Protein AF-0000000084443848 (afdb_homodimer)

Sequence (666 aa):
MAEKRLKWGILGTSFISEVMAEAIRSSDTGELVAVASRQEDKAASFAAMFALERRYLDYQQLLDDSSIDIVYLGLPNHLHLEWIVKAAAAGKHILCEKPLVLTVQEAQQAITAVRQADILCMEALMYIHHPFIRELKTLIESGALGTIRQIQGYYCANISHLANPVAGGCIRNLGCYPVSLTRFFLDAEPMNIVSLGRVDDLGGDRQANIILQFPQGTMASLSTADDLEMVWQYRMTGDEGSMDIISNPWLPQQNGNVAIIKDKNGNDLLRIERDAEKPLYSYQIDVLGHYIRGDADEEMSLLTLENSLLNVRVLEKWLHQVHEKNALPAAVDMAEKRLKWGILGTSFISEVMAEAIRSSDTGELVAVASRQEDKAASFAAMFALERRYLDYQQLLDDSSIDIVYLGLPNHLHLEWIVKAAAAGKHILCEKPLVLTVQEAQQAITAVRQADILCMEALMYIHHPFIRELKTLIESGALGTIRQIQGYYCANISHLANPVAGGCIRNLGCYPVSLTRFFLDAEPMNIVSLGRVDDLGGDRQANIILQFPQGTMASLSTADDLEMVWQYRMTGDEGSMDIISNPWLPQQNGNVAIIKDKNGNDLLRIERDAEKPLYSYQIDVLGHYIRGDADEEMSLLTLENSLLNVRVLEKWLHQVHEKNALPAAVD

Radius of gyration: 29.24 Å; Cα contacts (8 Å, |Δi|>4): 1511; chains: 2; bounding box: 45×96×64 Å

Foldseek 3Di:
DQPDAAEEEEEDQAPVSLVLLVLQVQASRHDYAEYEDCDPVSQVVSCVVNVHPYYYNDPLVVLQPPSHAAYEYPDFQACQLVVLLSSLVSLHEYEYEFPNHQALVSLVSSQVSNVVSVHHYAYQLLLCLFPLLLVVLVCLVVCQQPAWAEKEKEWEAQCCVPGRVDSDAWLRPPVLNVLLSVCSSVVWAFDDKAKAFDADPVGGTFKMWMWTATPPNHIYIYIYGRNDHTDIWIKIHHQFWIKTFPDHSSQDAQFDGWMFIGGNVRHTDDIDGDGHPTHSSNSLVNLSSCVNVVNHDPSRDGHHSVSSSSSSHNSNVRSVNHSVVVVDDPPPD/DQPDAAEEEEEDQAPVSLVLLVLQVQASRHDYAEYEDCDPVSQVVSCVVNVHPYYYNDPLVVLQPPRHAAYEYPDFQACQLVVLLSSLVSLHEYEYEFPNHQALVSLVSSQVSNVVSVHHYAYQLLLCLFPLLLVVLVCLVVCQQPAWAEKEKEWEAQCCVPGRVPSDAWLRPPVLNVLLSVCSSVVWAFDDKAKAFDADPVGGTAKMWMWTATPPNHIYIYIYGRNDHTDIWIKIHHQFWIKTFPDHSSQDAQFDGWMFIGTNVRHTDDIDGDGHPTHSSNSLVNLSSCVNVVNHDPSRDGHHSVSSSSSSHNSNVRSVNHSVVVVDDPPPD

Organism: Legionella spiritensis (NCBI:txid452)

InterPro domains:
  IPR000683 Gfo/Idh/MocA-like oxidoreductase, N-terminal [PF01408] (6-122)
  IPR036291 NAD(P)-binding domain superfamily [SSF51735] (3-156)
  IPR050984 Gfo/Idh/MocA domain-containing protein [PTHR22604] (3-322)
  IPR055170 GFO/IDH/MocA-like oxidoreductase domain [PF22725] (133-243)

Secondary structure (DSSP, 8-state):
---PPEEEEEE--SHHHHHHHHHHHHSSSEEEEEEE-SSHHHHHHHHHHTT-SEEESSHHHHHH-TT--EEEE-S-GGGHHHHHHHHHHTT-EEEEPSSS-SSHHHHHHHHHHHHHHT--EEE--GGGGSHHHHHHHHHHHTTTT-SEEEEEEEEE-S-TTTS-SSS-SHIIIIIHHHHHHHHHHHT---SEEEEEEEE-TTS-EEEEEEEEE-GGG-EEEEEEESSS--EEEEEEEESSEEEEE-S-TTS--SS-EEEEEEETTS-EEEEEEE--SS-HHHHHHHHHHHHHHT---TT-----HHHHHHHHHHHHHHHHHHHHHHHS-----/----PEEEEEE--SHHHHHHHHHHHHSSSEEEEEEE-SSHHHHHHHHHHTT-SEEESSHHHHHH-TT--EEEE-S-GGGHHHHHHHHHHTT-EEEEPSSS-SSHHHHHHHHHHHHHHT--EEE--GGGGSHHHHHHHHHHHTTTT-SEEEEEEEEE-S-TTTS-SSS-SHIIIIIHHHHHHHHHHHT---SEEEEEEEE-TTS-EEEEEEEEE-GGG-EEEEEEESSS--EEEEEEEESSEEEEE-S-TTS--SS-EEEEEEETTS-EEEEEEE--SS-HHHHHHHHHHHHHHT---TT-----HHHHHHHHHHHHHHHHHHHHHHHS-----

Structure (mmCIF, N/CA/C/O backbone):
data_AF-0000000084443848-model_v1
#
loop_
_entity.id
_entity.type
_entity.pdbx_description
1 polymer Oxidoreductase
#
loop_
_atom_site.group_PDB
_atom_site.id
_atom_site.type_symbol
_atom_site.label_atom_id
_atom_site.label_alt_id
_atom_site.label_comp_id
_atom_site.label_asym_id
_atom_site.label_entity_id
_atom_site.label_seq_id
_atom_site.pdbx_PDB_ins_code
_atom_site.Cartn_x
_atom_site.Cartn_y
_atom_site.Cartn_z
_atom_site.occupancy
_atom_site.B_iso_or_equiv
_atom_site.auth_seq_id
_atom_site.auth_comp_id
_atom_site.auth_asym_id
_atom_site.auth_atom_id
_atom_site.pdbx_PDB_model_num
ATOM 1 N N . MET A 1 1 ? 13.688 -36.875 -34.75 1 38.56 1 MET A N 1
ATOM 2 C CA . MET A 1 1 ? 12.445 -37.5 -34.312 1 38.56 1 MET A CA 1
ATOM 3 C C . MET A 1 1 ? 11.547 -36.5 -33.594 1 38.56 1 MET A C 1
ATOM 5 O O . MET A 1 1 ? 12.023 -35.656 -32.875 1 38.56 1 MET A O 1
ATOM 9 N N . ALA A 1 2 ? 10.539 -36.25 -34.219 1 49.62 2 ALA A N 1
ATOM 10 C CA . ALA A 1 2 ? 9.664 -35.219 -33.625 1 49.62 2 ALA A CA 1
ATOM 11 C C . ALA A 1 2 ? 9.531 -35.438 -32.094 1 49.62 2 ALA A C 1
ATOM 13 O O . ALA A 1 2 ? 9.211 -36.562 -31.656 1 49.62 2 ALA A O 1
ATOM 14 N N . GLU A 1 3 ? 10.148 -34.656 -31.203 1 66.44 3 GLU A N 1
ATOM 15 C CA . GLU A 1 3 ? 10.195 -34.906 -29.766 1 66.44 3 GLU A CA 1
ATOM 16 C C . GLU A 1 3 ? 8.805 -35.219 -29.203 1 66.44 3 GLU A C 1
ATOM 18 O O . GLU A 1 3 ? 7.832 -34.562 -29.562 1 66.44 3 GLU A O 1
ATOM 23 N N . LYS A 1 4 ? 8.555 -36.438 -28.75 1 83.94 4 LYS A N 1
ATOM 24 C CA . LYS A 1 4 ? 7.297 -36.969 -28.234 1 83.94 4 LYS A CA 1
ATOM 25 C C . LYS A 1 4 ? 6.676 -36.031 -27.219 1 83.94 4 LYS A C 1
ATOM 27 O O . LYS A 1 4 ? 7.332 -35.625 -26.25 1 83.94 4 LYS A O 1
ATOM 32 N N . ARG A 1 5 ? 5.496 -35.531 -27.516 1 94.81 5 ARG A N 1
ATOM 33 C CA . ARG A 1 5 ? 4.766 -34.656 -26.609 1 94.81 5 ARG A CA 1
ATOM 34 C C . ARG A 1 5 ? 4.293 -35.406 -25.375 1 94.81 5 ARG A C 1
ATOM 36 O O . ARG A 1 5 ? 3.979 -36.594 -25.453 1 94.81 5 ARG A O 1
ATOM 43 N N . LEU A 1 6 ? 4.328 -34.812 -24.281 1 97.88 6 LEU A N 1
ATOM 44 C CA . LEU A 1 6 ? 3.844 -35.375 -23.031 1 97.88 6 LEU A CA 1
ATOM 45 C C . LEU A 1 6 ? 2.32 -35.406 -23.016 1 97.88 6 LEU A C 1
ATOM 47 O O . LEU A 1 6 ? 1.661 -34.438 -23.359 1 97.88 6 LEU A O 1
ATOM 51 N N . LYS A 1 7 ? 1.807 -36.531 -22.703 1 98.25 7 LYS A N 1
ATOM 52 C CA . LYS A 1 7 ? 0.358 -36.688 -22.656 1 98.25 7 LYS A CA 1
ATOM 53 C C . LYS A 1 7 ? -0.221 -36.188 -21.344 1 98.25 7 LYS A C 1
ATOM 55 O O . LYS A 1 7 ? 0.122 -36.719 -20.281 1 98.25 7 LYS A O 1
ATOM 60 N N . TRP A 1 8 ? -1.148 -35.219 -21.438 1 98.56 8 TRP A N 1
ATOM 61 C CA . TRP A 1 8 ? -1.734 -34.562 -20.266 1 98.56 8 TRP A CA 1
ATOM 62 C C . TRP A 1 8 ? -3.145 -35.062 -20 1 98.56 8 TRP A C 1
ATOM 64 O O . TRP A 1 8 ? -3.92 -35.281 -20.938 1 98.56 8 TRP A O 1
ATOM 74 N N . GLY A 1 9 ? -3.469 -35.25 -18.781 1 98.62 9 GLY A N 1
ATOM 75 C CA . GLY A 1 9 ? -4.836 -35.344 -18.297 1 98.62 9 GLY A CA 1
ATOM 76 C C . GLY A 1 9 ? -5.242 -34.219 -17.375 1 98.62 9 GLY A C 1
ATOM 77 O O . GLY A 1 9 ? -4.41 -33.688 -16.641 1 98.62 9 GLY A O 1
ATOM 78 N N . ILE A 1 10 ? -6.547 -33.875 -17.328 1 98.75 10 ILE A N 1
ATOM 79 C CA . ILE A 1 10 ? -7.059 -32.812 -16.453 1 98.75 10 ILE A CA 1
ATOM 80 C C . ILE A 1 10 ? -8.055 -33.406 -15.461 1 98.75 10 ILE A C 1
ATOM 82 O O . ILE A 1 10 ? -8.953 -34.156 -15.844 1 98.75 10 ILE A O 1
ATOM 86 N N . LEU A 1 11 ? -7.801 -33.125 -14.211 1 98.44 11 LEU A N 1
ATOM 87 C CA . LEU A 1 11 ? -8.789 -33.406 -13.18 1 98.44 11 LEU A CA 1
ATOM 88 C C . LEU A 1 11 ? -9.656 -32.188 -12.883 1 98.44 11 LEU A C 1
ATOM 90 O O . LEU A 1 11 ? -9.18 -31.219 -12.312 1 98.44 11 LEU A O 1
ATOM 94 N N . GLY A 1 12 ? -10.945 -32.312 -13.242 1 96.75 12 GLY A N 1
ATOM 95 C CA . GLY A 1 12 ? -11.875 -31.219 -13.039 1 96.75 12 GLY A CA 1
ATOM 96 C C . GLY A 1 12 ? -12.203 -30.469 -14.32 1 96.75 12 GLY A C 1
ATOM 97 O O . GLY A 1 12 ? -11.367 -30.391 -15.227 1 96.75 12 GLY A O 1
ATOM 98 N N . THR A 1 13 ? -13.414 -29.891 -14.375 1 96.06 13 THR A N 1
ATOM 99 C CA . THR A 1 13 ? -13.898 -29.266 -15.602 1 96.06 13 THR A CA 1
ATOM 100 C C . THR A 1 13 ? -14.305 -27.812 -15.336 1 96.06 13 THR A C 1
ATOM 102 O O . THR A 1 13 ? -15.258 -27.312 -15.938 1 96.06 13 THR A O 1
ATOM 105 N N . SER A 1 14 ? -13.664 -27.203 -14.367 1 91.31 14 SER A N 1
ATOM 106 C CA . SER A 1 14 ? -13.953 -25.812 -14.047 1 91.31 14 SER A CA 1
ATOM 107 C C . SER A 1 14 ? -13.438 -24.875 -15.141 1 91.31 14 SER A C 1
ATOM 109 O O . SER A 1 14 ? -12.812 -25.328 -16.109 1 91.31 14 SER A O 1
ATOM 111 N N . PHE A 1 15 ? -13.758 -23.641 -15.031 1 91.69 15 PHE A N 1
ATOM 112 C CA . PHE A 1 15 ? -13.344 -22.625 -15.992 1 91.69 15 PHE A CA 1
ATOM 113 C C . PHE A 1 15 ? -11.836 -22.641 -16.188 1 91.69 15 PHE A C 1
ATOM 115 O O . PHE A 1 15 ? -11.352 -22.594 -17.328 1 91.69 15 PHE A O 1
ATOM 122 N N . ILE A 1 16 ? -11.133 -22.672 -15.141 1 94.25 16 ILE A N 1
ATOM 123 C CA . ILE A 1 16 ? -9.672 -22.641 -15.234 1 94.25 16 ILE A CA 1
ATOM 124 C C . ILE A 1 16 ? -9.172 -23.875 -15.977 1 94.25 16 ILE A C 1
ATOM 126 O O . ILE A 1 16 ? -8.148 -23.828 -16.656 1 94.25 16 ILE A O 1
ATOM 130 N N . SER A 1 17 ? -9.898 -24.953 -15.82 1 97.19 17 SER A N 1
ATOM 131 C CA . SER A 1 17 ? -9.539 -26.172 -16.562 1 97.19 17 SER A CA 1
ATOM 132 C C . SER A 1 17 ? -9.664 -25.969 -18.062 1 97.19 17 SER A C 1
ATOM 134 O O . SER A 1 17 ? -8.867 -26.5 -18.828 1 97.19 17 SER A O 1
ATOM 136 N N . GLU A 1 18 ? -10.672 -25.219 -18.453 1 97.44 18 GLU A N 1
ATOM 137 C CA . GLU A 1 18 ? -10.82 -24.891 -19.875 1 97.44 18 GLU A CA 1
ATOM 138 C C . GLU A 1 18 ? -9.648 -24.047 -20.359 1 97.44 18 GLU A C 1
ATOM 140 O O . GLU A 1 18 ? -9.117 -24.281 -21.438 1 97.44 18 GLU A O 1
ATOM 145 N N . VAL A 1 19 ? -9.281 -23.094 -19.547 1 97.25 19 VAL A N 1
ATOM 146 C CA . VAL A 1 19 ? -8.148 -22.234 -19.859 1 97.25 19 VAL A CA 1
ATOM 147 C C . VAL A 1 19 ? -6.883 -23.078 -20 1 97.25 19 VAL A C 1
ATOM 149 O O . VAL A 1 19 ? -6.105 -22.906 -20.938 1 97.25 19 VAL A O 1
ATOM 152 N N . MET A 1 20 ? -6.758 -24.047 -19.125 1 98.19 20 MET A N 1
ATOM 153 C CA . MET A 1 20 ? -5.57 -24.891 -19.125 1 98.19 20 MET A CA 1
ATOM 154 C C . MET A 1 20 ? -5.578 -25.859 -20.312 1 98.19 20 MET A C 1
ATOM 156 O O . MET A 1 20 ? -4.527 -26.172 -20.875 1 98.19 20 MET A O 1
ATOM 160 N N . ALA A 1 21 ? -6.734 -26.297 -20.656 1 98.25 21 ALA A N 1
ATOM 161 C CA . ALA A 1 21 ? -6.852 -27.156 -21.828 1 98.25 21 ALA A CA 1
ATOM 162 C C . ALA A 1 21 ? -6.34 -26.453 -23.078 1 98.25 21 ALA A C 1
ATOM 164 O O . ALA A 1 21 ? -5.543 -27.016 -23.844 1 98.25 21 ALA A O 1
ATOM 165 N N . GLU A 1 22 ? -6.77 -25.25 -23.234 1 97.88 22 GLU A N 1
ATOM 166 C CA . GLU A 1 22 ? -6.309 -24.438 -24.375 1 97.88 22 GLU A CA 1
ATOM 167 C C . GLU A 1 22 ? -4.801 -24.219 -24.312 1 97.88 22 GLU A C 1
ATOM 169 O O . GLU A 1 22 ? -4.121 -24.25 -25.344 1 97.88 22 GLU A O 1
ATOM 174 N N . ALA A 1 23 ? -4.328 -24 -23.141 1 97.94 23 ALA A N 1
ATOM 175 C CA . ALA A 1 23 ? -2.904 -23.734 -22.938 1 97.94 23 ALA A CA 1
ATOM 176 C C . ALA A 1 23 ? -2.064 -24.969 -23.281 1 97.94 23 ALA A C 1
ATOM 178 O O . ALA A 1 23 ? -1.004 -24.844 -23.891 1 97.94 23 ALA A O 1
ATOM 179 N N . ILE A 1 24 ? -2.484 -26.125 -22.844 1 97.88 24 ILE A N 1
ATOM 180 C CA . ILE A 1 24 ? -1.78 -27.359 -23.141 1 97.88 24 ILE A CA 1
ATOM 181 C C . ILE A 1 24 ? -1.722 -27.578 -24.656 1 97.88 24 ILE A C 1
ATOM 183 O O . ILE A 1 24 ? -0.677 -27.938 -25.203 1 97.88 24 ILE A O 1
ATOM 187 N N . ARG A 1 25 ? -2.791 -27.25 -25.312 1 96.19 25 ARG A N 1
ATOM 188 C CA . ARG A 1 25 ? -2.857 -27.406 -26.766 1 96.19 25 ARG A CA 1
ATOM 189 C C . ARG A 1 25 ? -1.902 -26.438 -27.469 1 96.19 25 ARG A C 1
ATOM 191 O O . ARG A 1 25 ? -1.348 -26.766 -28.516 1 96.19 25 ARG A O 1
ATOM 198 N N . SER A 1 26 ? -1.707 -25.344 -26.859 1 95.44 26 SER A N 1
ATOM 199 C CA . SER A 1 26 ? -0.869 -24.297 -27.438 1 95.44 26 SER A CA 1
ATOM 200 C C . SER A 1 26 ? 0.594 -24.484 -27.047 1 95.44 26 SER A C 1
ATOM 202 O O . SER A 1 26 ? 1.469 -23.781 -27.547 1 95.44 26 SER A O 1
ATOM 204 N N . SER A 1 27 ? 0.875 -25.406 -26.156 1 96.25 27 SER A N 1
ATOM 205 C CA . SER A 1 27 ? 2.236 -25.609 -25.672 1 96.25 27 SER A CA 1
ATOM 206 C C . SER A 1 27 ? 3.066 -26.406 -26.672 1 96.25 27 SER A C 1
ATOM 208 O O . SER A 1 27 ? 2.514 -27.094 -27.531 1 96.25 27 SER A O 1
ATOM 210 N N . ASP A 1 28 ? 4.332 -26.328 -26.547 1 95.31 28 ASP A N 1
ATOM 211 C CA . ASP A 1 28 ? 5.254 -27.047 -27.406 1 95.31 28 ASP A CA 1
ATOM 212 C C . ASP A 1 28 ? 5.496 -28.469 -26.906 1 95.31 28 ASP A C 1
ATOM 214 O O . ASP A 1 28 ? 5.992 -29.328 -27.641 1 95.31 28 ASP A O 1
ATOM 218 N N . THR A 1 29 ? 5.117 -28.719 -25.703 1 97.25 29 THR A N 1
ATOM 219 C CA . THR A 1 29 ? 5.578 -29.953 -25.078 1 97.25 29 THR A CA 1
ATOM 220 C C . THR A 1 29 ? 4.398 -30.859 -24.719 1 97.25 29 THR A C 1
ATOM 222 O O . THR A 1 29 ? 4.582 -32.031 -24.422 1 97.25 29 THR A O 1
ATOM 225 N N . GLY A 1 30 ? 3.211 -30.281 -24.781 1 97.06 30 GLY A N 1
ATOM 226 C CA . GLY A 1 30 ? 2.096 -31.031 -24.219 1 97.06 30 GLY A CA 1
ATOM 227 C C . GLY A 1 30 ? 1.07 -31.438 -25.25 1 97.06 30 GLY A C 1
ATOM 228 O O . GLY A 1 30 ? 0.906 -30.766 -26.281 1 97.06 30 GLY A O 1
ATOM 229 N N . GLU A 1 31 ? 0.394 -32.531 -25.016 1 97.5 31 GLU A N 1
ATOM 230 C CA . GLU A 1 31 ? -0.785 -33 -25.719 1 97.5 31 GLU A CA 1
ATOM 231 C C . GLU A 1 31 ? -1.903 -33.375 -24.75 1 97.5 31 GLU A C 1
ATOM 233 O O . GLU A 1 31 ? -1.726 -34.25 -23.906 1 97.5 31 GLU A O 1
ATOM 238 N N . LEU A 1 32 ? -3.037 -32.719 -24.875 1 98.12 32 LEU A N 1
ATOM 239 C CA . LEU A 1 32 ? -4.172 -33.062 -24.016 1 98.12 32 LEU A CA 1
ATOM 240 C C . LEU A 1 32 ? -4.906 -34.281 -24.531 1 98.12 32 LEU A C 1
ATOM 242 O O . LEU A 1 32 ? -5.355 -34.312 -25.672 1 98.12 32 LEU A O 1
ATOM 246 N N . VAL A 1 33 ? -5.098 -35.281 -23.641 1 97.62 33 VAL A N 1
ATOM 247 C CA . VAL A 1 33 ? -5.641 -36.531 -24.188 1 97.62 33 VAL A CA 1
ATOM 248 C C . VAL A 1 33 ? -6.844 -36.969 -23.375 1 97.62 33 VAL A C 1
ATOM 250 O O . VAL A 1 33 ? -7.629 -37.812 -23.812 1 97.62 33 VAL A O 1
ATOM 253 N N . ALA A 1 34 ? -6.965 -36.375 -22.125 1 98.06 34 ALA A N 1
ATOM 254 C CA . ALA A 1 34 ? -8.023 -36.906 -21.266 1 98.06 34 ALA A CA 1
ATOM 255 C C . ALA A 1 34 ? -8.5 -35.875 -20.266 1 98.06 34 ALA A C 1
ATOM 257 O O . ALA A 1 34 ? -7.773 -34.938 -19.922 1 98.06 34 ALA A O 1
ATOM 258 N N . VAL A 1 35 ? -9.758 -36.062 -19.797 1 98.5 35 VAL A N 1
ATOM 259 C CA . VAL A 1 35 ? -10.336 -35.281 -18.703 1 98.5 35 VAL A CA 1
ATOM 260 C C . VAL A 1 35 ? -11.117 -36.219 -17.766 1 98.5 35 VAL A C 1
ATOM 262 O O . VAL A 1 35 ? -11.641 -37.25 -18.203 1 98.5 35 VAL A O 1
ATOM 265 N N . ALA A 1 36 ? -11.117 -35.875 -16.5 1 98.38 36 ALA A N 1
ATOM 266 C CA . ALA A 1 36 ? -11.922 -36.594 -15.516 1 98.38 36 ALA A CA 1
ATOM 267 C C . ALA A 1 36 ? -12.836 -35.656 -14.75 1 98.38 36 ALA A C 1
ATOM 269 O O . ALA A 1 36 ? -12.43 -34.531 -14.398 1 98.38 36 ALA A O 1
ATOM 270 N N . SER A 1 37 ? -14.055 -36.062 -14.57 1 96.88 37 SER A N 1
ATOM 271 C CA . SER A 1 37 ? -15.039 -35.375 -13.75 1 96.88 37 SER A CA 1
ATOM 272 C C . SER A 1 37 ? -15.977 -36.344 -13.047 1 96.88 37 SER A C 1
ATOM 274 O O . SER A 1 37 ? -16.312 -37.375 -13.602 1 96.88 37 SER A O 1
ATOM 276 N N . ARG A 1 38 ? -16.344 -35.875 -11.883 1 93.94 38 ARG A N 1
ATOM 277 C CA . ARG A 1 38 ? -17.297 -36.719 -11.156 1 93.94 38 ARG A CA 1
ATOM 278 C C . ARG A 1 38 ? -18.703 -36.594 -11.742 1 93.94 38 ARG A C 1
ATOM 280 O O . ARG A 1 38 ? -19.578 -37.406 -11.461 1 93.94 38 ARG A O 1
ATOM 287 N N . GLN A 1 39 ? -18.844 -35.531 -12.5 1 95.06 39 GLN A N 1
ATOM 288 C CA . GLN A 1 39 ? -20.125 -35.312 -13.172 1 95.06 39 GLN A CA 1
ATOM 289 C C . GLN A 1 39 ? -20.047 -35.719 -14.648 1 95.06 39 GLN A C 1
ATOM 291 O O . GLN A 1 39 ? -19.328 -35.094 -15.422 1 95.06 39 GLN A O 1
ATOM 296 N N . GLU A 1 40 ? -20.875 -36.625 -14.969 1 94.62 40 GLU A N 1
ATOM 297 C CA . GLU A 1 40 ? -20.812 -37.219 -16.312 1 94.62 40 GLU A CA 1
ATOM 298 C C . GLU A 1 40 ? -21.078 -36.156 -17.375 1 94.62 40 GLU A C 1
ATOM 300 O O . GLU A 1 40 ? -20.375 -36.094 -18.391 1 94.62 40 GLU A O 1
ATOM 305 N N . ASP A 1 41 ? -22.047 -35.375 -17.156 1 96.44 41 ASP A N 1
ATOM 306 C CA . ASP A 1 41 ? -22.422 -34.375 -18.141 1 96.44 41 ASP A CA 1
ATOM 307 C C . ASP A 1 41 ? -21.297 -33.344 -18.344 1 96.44 41 ASP A C 1
ATOM 309 O O . ASP A 1 41 ? -21.031 -32.906 -19.469 1 96.44 41 ASP A O 1
ATOM 313 N N . LYS A 1 42 ? -20.625 -33 -17.281 1 96.12 42 LYS A N 1
ATOM 314 C CA . LYS A 1 42 ? -19.516 -32.062 -17.359 1 96.12 42 LYS A CA 1
ATOM 315 C C . LYS A 1 42 ? -18.312 -32.656 -18.078 1 96.12 42 LYS A C 1
ATOM 317 O O . LYS A 1 42 ? -17.672 -32 -18.891 1 96.12 42 LYS A O 1
ATOM 322 N N . ALA A 1 43 ? -18.062 -33.938 -17.734 1 96.12 43 ALA A N 1
ATOM 323 C CA . ALA A 1 43 ? -16.969 -34.625 -18.422 1 96.12 43 ALA A CA 1
ATOM 324 C C . ALA A 1 43 ? -17.234 -34.719 -19.922 1 96.12 43 ALA A C 1
ATOM 326 O O . ALA A 1 43 ? -16.328 -34.469 -20.719 1 96.12 43 ALA A O 1
ATOM 327 N N . ALA A 1 44 ? -18.453 -35.031 -20.234 1 96.31 44 ALA A N 1
ATOM 328 C CA . ALA A 1 44 ? -18.828 -35.188 -21.641 1 96.31 44 ALA A CA 1
ATOM 329 C C . ALA A 1 44 ? -18.719 -33.844 -22.375 1 96.31 44 ALA A C 1
ATOM 331 O O . ALA A 1 44 ? -18.172 -33.781 -23.484 1 96.31 44 ALA A O 1
ATOM 332 N N . SER A 1 45 ? -19.266 -32.844 -21.797 1 97.12 45 SER A N 1
ATOM 333 C CA . SER A 1 45 ? -19.234 -31.531 -22.406 1 97.12 45 SER A CA 1
ATOM 334 C C . SER A 1 45 ? -17.797 -31.047 -22.609 1 97.12 45 SER A C 1
ATOM 336 O O . SER A 1 45 ? -17.469 -30.484 -23.656 1 97.12 45 SER A O 1
ATOM 338 N N . PHE A 1 46 ? -17.016 -31.25 -21.578 1 97.81 46 PHE A N 1
ATOM 339 C CA . PHE A 1 46 ? -15.625 -30.828 -21.656 1 97.81 46 PHE A CA 1
ATOM 340 C C . PHE A 1 46 ? -14.883 -31.609 -22.734 1 97.81 46 PHE A C 1
ATOM 342 O O . PHE A 1 46 ? -14.141 -31.031 -23.516 1 97.81 46 PHE A O 1
ATOM 349 N N . ALA A 1 47 ? -15.062 -32.875 -22.812 1 97.31 47 ALA A N 1
ATOM 350 C CA . ALA A 1 47 ? -14.422 -33.75 -23.797 1 97.31 47 ALA A CA 1
ATOM 351 C C . ALA A 1 47 ? -14.82 -33.312 -25.219 1 97.31 47 ALA A C 1
ATOM 353 O O . ALA A 1 47 ? -13.992 -33.312 -26.125 1 97.31 47 ALA A O 1
ATOM 354 N N . ALA A 1 48 ? -16.031 -33 -25.359 1 97.19 48 ALA A N 1
ATOM 355 C CA . ALA A 1 48 ? -16.516 -32.562 -26.672 1 97.19 48 ALA A CA 1
ATOM 356 C C . ALA A 1 48 ? -15.891 -31.234 -27.078 1 97.19 48 ALA A C 1
ATOM 358 O O . ALA A 1 48 ? -15.484 -31.062 -28.234 1 97.19 48 ALA A O 1
ATOM 359 N N . MET A 1 49 ? -15.852 -30.359 -26.172 1 97.31 49 MET A N 1
ATOM 360 C CA . MET A 1 49 ? -15.328 -29.016 -26.406 1 97.31 49 MET A CA 1
ATOM 361 C C . MET A 1 49 ? -13.883 -29.094 -26.906 1 97.31 49 MET A C 1
ATOM 363 O O . MET A 1 49 ? -13.484 -28.297 -27.766 1 97.31 49 MET A O 1
ATOM 367 N N . PHE A 1 50 ? -13.148 -30.031 -26.391 1 97.62 50 PHE A N 1
ATOM 368 C CA . PHE A 1 50 ? -11.719 -30.062 -26.703 1 97.62 50 PHE A CA 1
ATOM 369 C C . PHE A 1 50 ? -11.375 -31.297 -27.516 1 97.62 50 PHE A C 1
ATOM 371 O O . PHE A 1 50 ? -10.203 -31.641 -27.672 1 97.62 50 PHE A O 1
ATOM 378 N N . ALA A 1 51 ? -12.328 -32.031 -28.016 1 96.25 51 ALA A N 1
ATOM 379 C CA . ALA A 1 51 ? -12.195 -33.188 -28.891 1 96.25 51 ALA A CA 1
ATOM 380 C C . ALA A 1 51 ? -11.305 -34.25 -28.25 1 96.25 51 ALA A C 1
ATOM 382 O O . ALA A 1 51 ? -10.359 -34.75 -28.875 1 96.25 51 ALA A O 1
ATOM 383 N N . LEU A 1 52 ? -11.688 -34.5 -26.984 1 96.5 52 LEU A N 1
ATOM 384 C CA . LEU A 1 52 ? -10.953 -35.531 -26.25 1 96.5 52 LEU A CA 1
ATOM 385 C C . LEU A 1 52 ? -11.602 -36.906 -26.438 1 96.5 52 LEU A C 1
ATOM 387 O O . LEU A 1 52 ? -12.828 -37.031 -26.328 1 96.5 52 LEU A O 1
ATOM 391 N N . GLU A 1 53 ? -10.836 -37.844 -26.703 1 86.38 53 GLU A N 1
ATOM 392 C CA . GLU A 1 53 ? -11.383 -39.188 -26.891 1 86.38 53 GLU A CA 1
ATOM 393 C C . GLU A 1 53 ? -11.617 -39.875 -25.547 1 86.38 53 GLU A C 1
ATOM 395 O O . GLU A 1 53 ? -12.5 -40.719 -25.438 1 86.38 53 GLU A O 1
ATOM 400 N N . ARG A 1 54 ? -10.867 -39.406 -24.625 1 94.81 54 ARG A N 1
ATOM 401 C CA . ARG A 1 54 ? -10.945 -40.125 -23.344 1 94.81 54 ARG A CA 1
ATOM 402 C C . ARG A 1 54 ? -11.531 -39.188 -22.266 1 94.81 54 ARG A C 1
ATOM 404 O O . ARG A 1 54 ? -11.062 -38.094 -22.062 1 94.81 54 ARG A O 1
ATOM 411 N N . ARG A 1 55 ? -12.57 -39.625 -21.672 1 96.62 55 ARG A N 1
ATOM 412 C CA . ARG A 1 55 ? -13.164 -39 -20.484 1 96.62 55 ARG A CA 1
ATOM 413 C C . ARG A 1 55 ? -13.43 -40.031 -19.391 1 96.62 55 ARG A C 1
ATOM 415 O O . ARG A 1 55 ? -13.812 -41.188 -19.688 1 96.62 55 ARG A O 1
ATOM 422 N N . TYR A 1 56 ? -13.102 -39.688 -18.219 1 97.44 56 TYR A N 1
ATOM 423 C CA . TYR A 1 56 ? -13.273 -40.562 -17.078 1 97.44 56 TYR A CA 1
ATOM 424 C C . TYR A 1 56 ? -14.281 -40 -16.078 1 97.44 56 TYR A C 1
ATOM 426 O O . TYR A 1 56 ? -14.375 -38.781 -15.906 1 97.44 56 TYR A O 1
ATOM 434 N N . LEU A 1 57 ? -14.992 -40.844 -15.414 1 95.31 57 LEU A N 1
ATOM 435 C CA . LEU A 1 57 ? -16.016 -40.406 -14.477 1 95.31 57 LEU A CA 1
ATOM 436 C C . LEU A 1 57 ? -15.516 -40.5 -13.039 1 95.31 57 LEU A C 1
ATOM 438 O O . LEU A 1 57 ? -16.297 -40.312 -12.094 1 95.31 57 LEU A O 1
ATOM 442 N N . ASP A 1 58 ? -14.297 -40.781 -13.016 1 95.12 58 ASP A N 1
ATOM 443 C CA . ASP A 1 58 ? -13.57 -40.844 -11.75 1 95.12 58 ASP A CA 1
ATOM 444 C C . ASP A 1 58 ? -12.125 -40.375 -11.922 1 95.12 58 ASP A C 1
ATOM 446 O O . ASP A 1 58 ? -11.453 -40.75 -12.891 1 95.12 58 ASP A O 1
ATOM 450 N N . TYR A 1 59 ? -11.695 -39.562 -10.914 1 98 59 TYR A N 1
ATOM 451 C CA . TYR A 1 59 ? -10.352 -39.031 -11.008 1 98 59 TYR A CA 1
ATOM 452 C C . TYR A 1 59 ? -9.305 -40.125 -10.977 1 98 59 TYR A C 1
ATOM 454 O O . TYR A 1 59 ? -8.305 -40.062 -11.695 1 98 59 TYR A O 1
ATOM 462 N N . GLN A 1 60 ? -9.555 -41.156 -10.164 1 98.12 60 GLN A N 1
ATOM 463 C CA . GLN A 1 60 ? -8.594 -42.25 -10.023 1 98.12 60 GLN A CA 1
ATOM 464 C C . GLN A 1 60 ? -8.438 -43 -11.336 1 98.12 60 GLN A C 1
ATOM 466 O O . GLN A 1 60 ? -7.34 -43.469 -11.664 1 98.12 60 GLN A O 1
ATOM 471 N N . GLN A 1 61 ? -9.516 -43.156 -12.047 1 97.88 61 GLN A N 1
ATOM 472 C CA . GLN A 1 61 ? -9.453 -43.875 -13.328 1 97.88 61 GLN A CA 1
ATOM 473 C C . GLN A 1 61 ? -8.492 -43.188 -14.289 1 97.88 61 GLN A C 1
ATOM 475 O O . GLN A 1 61 ? -7.762 -43.844 -15.031 1 97.88 61 GLN A O 1
ATOM 480 N N . LEU A 1 62 ? -8.562 -41.875 -14.297 1 98.38 62 LEU A N 1
ATOM 481 C CA . LEU A 1 62 ? -7.625 -41.125 -15.133 1 98.38 62 LEU A CA 1
ATOM 482 C C . LEU A 1 62 ? -6.191 -41.344 -14.664 1 98.38 62 LEU A C 1
ATOM 484 O O . LEU A 1 62 ? -5.289 -41.562 -15.484 1 98.38 62 LEU A O 1
ATOM 488 N N . LEU A 1 63 ? -5.938 -41.375 -13.367 1 98.62 63 LEU A N 1
ATOM 489 C CA . LEU A 1 63 ? -4.602 -41.594 -12.82 1 98.62 63 LEU A CA 1
ATOM 490 C C . LEU A 1 63 ? -4.086 -42.969 -13.156 1 98.62 63 LEU A C 1
ATOM 492 O O . LEU A 1 63 ? -2.881 -43.188 -13.312 1 98.62 63 LEU A O 1
ATOM 496 N N . ASP A 1 64 ? -4.996 -43.906 -13.328 1 98 64 ASP A N 1
ATOM 497 C CA . ASP A 1 64 ? -4.633 -45.312 -13.578 1 98 64 ASP A CA 1
ATOM 498 C C . ASP A 1 64 ? -4.273 -45.531 -15.047 1 98 64 ASP A C 1
ATOM 500 O O . ASP A 1 64 ? -3.732 -46.562 -15.406 1 98 64 ASP A O 1
ATOM 504 N N . ASP A 1 65 ? -4.629 -44.594 -15.891 1 97.81 65 ASP A N 1
ATOM 505 C CA . ASP A 1 65 ? -4.27 -44.688 -17.297 1 97.81 65 ASP A CA 1
ATOM 506 C C . ASP A 1 65 ? -2.764 -44.531 -17.5 1 97.81 65 ASP A C 1
ATOM 508 O O . ASP A 1 65 ? -2.232 -43.438 -17.375 1 97.81 65 ASP A O 1
ATOM 512 N N . SER A 1 66 ? -2.098 -45.531 -17.906 1 97.06 66 SER A N 1
ATOM 513 C CA . SER A 1 66 ? -0.64 -45.594 -17.969 1 97.06 66 SER A CA 1
ATOM 514 C C . SER A 1 66 ? -0.106 -44.719 -19.109 1 97.06 66 SER A C 1
ATOM 516 O O . SER A 1 66 ? 1.089 -44.438 -19.172 1 97.06 66 SER A O 1
ATOM 518 N N . SER A 1 67 ? -0.96 -44.344 -19.984 1 96.19 67 SER A N 1
ATOM 519 C CA . SER A 1 67 ? -0.51 -43.562 -21.125 1 96.19 67 SER A CA 1
ATOM 520 C C . SER A 1 67 ? -0.366 -42.062 -20.75 1 96.19 67 SER A C 1
ATOM 522 O O . SER A 1 67 ? 0.25 -41.312 -21.484 1 96.19 67 SER A O 1
ATOM 524 N N . ILE A 1 68 ? -0.929 -41.656 -19.656 1 97.94 68 ILE A N 1
ATOM 525 C CA . ILE A 1 68 ? -0.888 -40.281 -19.234 1 97.94 68 ILE A CA 1
ATOM 526 C C . ILE A 1 68 ? 0.411 -40 -18.469 1 97.94 68 ILE A C 1
ATOM 528 O O . ILE A 1 68 ? 0.75 -40.75 -17.531 1 97.94 68 ILE A O 1
ATOM 532 N N . ASP A 1 69 ? 1.138 -38.969 -18.875 1 98.25 69 ASP A N 1
ATOM 533 C CA . ASP A 1 69 ? 2.422 -38.625 -18.266 1 98.25 69 ASP A CA 1
ATOM 534 C C . ASP A 1 69 ? 2.24 -37.625 -17.141 1 98.25 69 ASP A C 1
ATOM 536 O O . ASP A 1 69 ? 2.973 -37.656 -16.141 1 98.25 69 ASP A O 1
ATOM 540 N N . ILE A 1 70 ? 1.378 -36.688 -17.281 1 98.75 70 ILE A N 1
ATOM 541 C CA . ILE A 1 70 ? 1.241 -35.531 -16.406 1 98.75 70 ILE A CA 1
ATOM 542 C C . ILE A 1 70 ? -0.238 -35.188 -16.219 1 98.75 70 ILE A C 1
ATOM 544 O O . ILE A 1 70 ? -1.047 -35.375 -17.125 1 98.75 70 ILE A O 1
ATOM 548 N N . VAL A 1 71 ? -0.593 -34.719 -15.055 1 98.88 71 VAL A N 1
ATOM 549 C CA . VAL A 1 71 ? -1.975 -34.312 -14.805 1 98.88 71 VAL A CA 1
ATOM 550 C C . VAL A 1 71 ? -2.02 -32.875 -14.305 1 98.88 71 VAL A C 1
ATOM 552 O O . VAL A 1 71 ? -1.13 -32.438 -13.57 1 98.88 71 VAL A O 1
ATOM 555 N N . TYR A 1 72 ? -3.002 -32.125 -14.727 1 98.81 72 TYR A N 1
ATOM 556 C CA . TYR A 1 72 ? -3.373 -30.844 -14.148 1 98.81 72 TYR A CA 1
ATOM 557 C C . TYR A 1 72 ? -4.48 -31 -13.117 1 98.81 72 TYR A C 1
ATOM 559 O O . TYR A 1 72 ? -5.52 -31.609 -13.398 1 98.81 72 TYR A O 1
ATOM 567 N N . LEU A 1 73 ? -4.234 -30.5 -11.984 1 98.44 73 LEU A N 1
ATOM 568 C CA . LEU A 1 73 ? -5.23 -30.531 -10.914 1 98.44 73 LEU A CA 1
ATOM 569 C C . LEU A 1 73 ? -5.98 -29.203 -10.844 1 98.44 73 LEU A C 1
ATOM 571 O O . LEU A 1 73 ? -5.559 -28.281 -10.133 1 98.44 73 LEU A O 1
ATOM 575 N N . GLY A 1 74 ? -7.129 -29.109 -11.5 1 96.19 74 GLY A N 1
ATOM 576 C CA . GLY A 1 74 ? -8.008 -27.953 -11.469 1 96.19 74 GLY A CA 1
ATOM 577 C C . GLY A 1 74 ? -9.211 -28.156 -10.555 1 96.19 74 GLY A C 1
ATOM 578 O O . GLY A 1 74 ? -10.344 -27.891 -10.953 1 96.19 74 GLY A O 1
ATOM 579 N N . LEU A 1 75 ? -8.992 -28.734 -9.391 1 94.88 75 LEU A N 1
ATOM 580 C CA . LEU A 1 75 ? -10.023 -29.062 -8.406 1 94.88 75 LEU A CA 1
ATOM 581 C C . LEU A 1 75 ? -10.125 -27.984 -7.336 1 94.88 75 LEU A C 1
ATOM 583 O O . LEU A 1 75 ? -9.266 -27.109 -7.246 1 94.88 75 LEU A O 1
ATOM 587 N N . PRO A 1 76 ? -11.188 -28.031 -6.559 1 92.56 76 PRO A N 1
ATOM 588 C CA . PRO A 1 76 ? -11.25 -27.125 -5.422 1 92.56 76 PRO A CA 1
ATOM 589 C C . PRO A 1 76 ? -10.055 -27.266 -4.48 1 92.56 76 PRO A C 1
ATOM 591 O O . PRO A 1 76 ? -9.523 -28.359 -4.316 1 92.56 76 PRO A O 1
ATOM 594 N N . ASN A 1 77 ? -9.734 -26.203 -3.816 1 93.75 77 ASN A N 1
ATOM 595 C CA . ASN A 1 77 ? -8.5 -26.109 -3.041 1 93.75 77 ASN A CA 1
ATOM 596 C C . ASN A 1 77 ? -8.383 -27.234 -2.018 1 93.75 77 ASN A C 1
ATOM 598 O O . ASN A 1 77 ? -7.301 -27.781 -1.821 1 93.75 77 ASN A O 1
ATOM 602 N N . HIS A 1 78 ? -9.469 -27.562 -1.438 1 93.25 78 HIS A N 1
ATOM 603 C CA . HIS A 1 78 ? -9.438 -28.5 -0.328 1 93.25 78 HIS A CA 1
ATOM 604 C C . HIS A 1 78 ? -9.133 -29.922 -0.816 1 93.25 78 HIS A C 1
ATOM 606 O O . HIS A 1 78 ? -8.828 -30.812 -0.015 1 93.25 78 HIS A O 1
ATOM 612 N N . LEU A 1 79 ? -9.148 -30.141 -2.096 1 95.75 79 LEU A N 1
ATOM 613 C CA . LEU A 1 79 ? -8.938 -31.469 -2.66 1 95.75 79 LEU A CA 1
ATOM 614 C C . LEU A 1 79 ? -7.508 -31.609 -3.178 1 95.75 79 LEU A C 1
ATOM 616 O O . LEU A 1 79 ? -7.082 -32.719 -3.537 1 95.75 79 LEU A O 1
ATOM 620 N N . HIS A 1 80 ? -6.758 -30.562 -3.168 1 97.75 80 HIS A N 1
ATOM 621 C CA . HIS A 1 80 ? -5.453 -30.578 -3.818 1 97.75 80 HIS A CA 1
ATOM 622 C C . HIS A 1 80 ? -4.527 -31.609 -3.186 1 97.75 80 HIS A C 1
ATOM 624 O O . HIS A 1 80 ? -3.955 -32.438 -3.889 1 97.75 80 HIS A O 1
ATOM 630 N N . LEU A 1 81 ? -4.461 -31.594 -1.881 1 98.56 81 LEU A N 1
ATOM 631 C CA . LEU A 1 81 ? -3.516 -32.5 -1.239 1 98.56 81 LEU A CA 1
ATOM 632 C C . LEU A 1 81 ? -3.84 -33.938 -1.576 1 98.56 81 LEU A C 1
ATOM 634 O O . LEU A 1 81 ? -2.955 -34.719 -1.972 1 98.56 81 LEU A O 1
ATOM 638 N N . GLU A 1 82 ? -5.051 -34.281 -1.405 1 98.62 82 GLU A N 1
ATOM 639 C CA . GLU A 1 82 ? -5.477 -35.656 -1.678 1 98.62 82 GLU A CA 1
ATOM 640 C C . GLU A 1 82 ? -5.043 -36.094 -3.07 1 98.62 82 GLU A C 1
ATOM 642 O O . GLU A 1 82 ? -4.445 -37.188 -3.227 1 98.62 82 GLU A O 1
ATOM 647 N N . TRP A 1 83 ? -5.23 -35.312 -4.008 1 98.75 83 TRP A N 1
ATOM 648 C CA . TRP A 1 83 ? -5.031 -35.75 -5.391 1 98.75 83 TRP A CA 1
ATOM 649 C C . TRP A 1 83 ? -3.586 -35.531 -5.824 1 98.75 83 TRP A C 1
ATOM 651 O O . TRP A 1 83 ? -3.129 -36.125 -6.805 1 98.75 83 TRP A O 1
ATOM 661 N N . ILE A 1 84 ? -2.889 -34.656 -5.141 1 98.94 84 ILE A N 1
ATOM 662 C CA . ILE A 1 84 ? -1.442 -34.625 -5.32 1 98.94 84 ILE A CA 1
ATOM 663 C C . ILE A 1 84 ? -0.839 -35.969 -4.887 1 98.94 84 ILE A C 1
ATOM 665 O O . ILE A 1 84 ? -0.055 -36.562 -5.625 1 98.94 84 ILE A O 1
ATOM 669 N N . VAL A 1 85 ? -1.236 -36.406 -3.742 1 98.88 85 VAL A N 1
ATOM 670 C CA . VAL A 1 85 ? -0.694 -37.625 -3.174 1 98.88 85 VAL A CA 1
ATOM 671 C C . VAL A 1 85 ? -1.049 -38.812 -4.07 1 98.88 85 VAL A C 1
ATOM 673 O O . VAL A 1 85 ? -0.188 -39.656 -4.395 1 98.88 85 VAL A O 1
ATOM 676 N N . LYS A 1 86 ? -2.238 -38.906 -4.496 1 98.88 86 LYS A N 1
ATOM 677 C CA . LYS A 1 86 ? -2.697 -40 -5.332 1 98.88 86 LYS A CA 1
ATOM 678 C C . LYS A 1 86 ? -2.014 -40 -6.699 1 98.88 86 LYS A C 1
ATOM 680 O O . LYS A 1 86 ? -1.637 -41.031 -7.227 1 98.88 86 LYS A O 1
ATOM 685 N N . ALA A 1 87 ? -1.917 -38.812 -7.285 1 98.88 87 ALA A N 1
ATOM 686 C CA . ALA A 1 87 ? -1.23 -38.688 -8.57 1 98.88 87 ALA A CA 1
ATOM 687 C C . ALA A 1 87 ? 0.234 -39.094 -8.445 1 98.88 87 ALA A C 1
ATOM 689 O O . ALA A 1 87 ? 0.768 -39.781 -9.328 1 98.88 87 ALA A O 1
ATOM 690 N N . ALA A 1 88 ? 0.871 -38.656 -7.395 1 98.81 88 ALA A N 1
ATOM 691 C CA . ALA A 1 88 ? 2.256 -39.031 -7.141 1 98.81 88 ALA A CA 1
ATOM 692 C C . ALA A 1 88 ? 2.389 -40.562 -7.027 1 98.81 88 ALA A C 1
ATOM 694 O O . ALA A 1 88 ? 3.275 -41.156 -7.641 1 98.81 88 ALA A O 1
ATOM 695 N N . ALA A 1 89 ? 1.49 -41.125 -6.297 1 98.5 89 ALA A N 1
ATOM 696 C CA . ALA A 1 89 ? 1.507 -42.562 -6.109 1 98.5 89 ALA A CA 1
ATOM 697 C C . ALA A 1 89 ? 1.353 -43.312 -7.445 1 98.5 89 ALA A C 1
ATOM 699 O O . ALA A 1 89 ? 1.889 -44.406 -7.629 1 98.5 89 ALA A O 1
ATOM 700 N N . ALA A 1 90 ? 0.671 -42.719 -8.359 1 98.62 90 ALA A N 1
ATOM 701 C CA . ALA A 1 90 ? 0.432 -43.281 -9.68 1 98.62 90 ALA A CA 1
ATOM 702 C C . ALA A 1 90 ? 1.578 -42.969 -10.633 1 98.62 90 ALA A C 1
ATOM 704 O O . ALA A 1 90 ? 1.547 -43.344 -11.805 1 98.62 90 ALA A O 1
ATOM 705 N N . GLY A 1 91 ? 2.562 -42.219 -10.18 1 98.56 91 GLY A N 1
ATOM 706 C CA . GLY A 1 91 ? 3.742 -41.906 -10.969 1 98.56 91 GLY A CA 1
ATOM 707 C C . GLY A 1 91 ? 3.508 -40.781 -11.977 1 98.56 91 GLY A C 1
ATOM 708 O O . GLY A 1 91 ? 4.211 -40.688 -12.992 1 98.56 91 GLY A O 1
ATOM 709 N N . LYS A 1 92 ? 2.453 -40.031 -11.789 1 98.81 92 LYS A N 1
ATOM 710 C CA . LYS A 1 92 ? 2.145 -38.906 -12.703 1 98.81 92 LYS A CA 1
ATOM 711 C C . LYS A 1 92 ? 2.861 -37.625 -12.281 1 98.81 92 LYS A C 1
ATOM 713 O O . LYS A 1 92 ? 2.885 -37.281 -11.102 1 98.81 92 LYS A O 1
ATOM 718 N N . HIS A 1 93 ? 3.51 -36.906 -13.227 1 98.88 93 HIS A N 1
ATOM 719 C CA . HIS A 1 93 ? 3.883 -35.531 -12.945 1 98.88 93 HIS A CA 1
ATOM 720 C C . HIS A 1 93 ? 2.65 -34.656 -12.734 1 98.88 93 HIS A C 1
ATOM 722 O O . HIS A 1 93 ? 1.547 -35 -13.141 1 98.88 93 HIS A O 1
ATOM 728 N N . ILE A 1 94 ? 2.865 -33.5 -12.047 1 98.94 94 ILE A N 1
ATOM 729 C CA . ILE A 1 94 ? 1.685 -32.75 -11.602 1 98.94 94 ILE A CA 1
ATOM 730 C C . ILE A 1 94 ? 1.885 -31.266 -11.852 1 98.94 94 ILE A C 1
ATOM 732 O O . ILE A 1 94 ? 2.949 -30.719 -11.555 1 98.94 94 ILE A O 1
ATOM 736 N N . LEU A 1 95 ? 0.977 -30.594 -12.438 1 98.88 95 LEU A N 1
ATOM 737 C CA . LEU A 1 95 ? 0.743 -29.156 -12.328 1 98.88 95 LEU A CA 1
ATOM 738 C C . LEU A 1 95 ? -0.515 -28.859 -11.516 1 98.88 95 LEU A C 1
ATOM 740 O O . LEU A 1 95 ? -1.629 -29.141 -11.977 1 98.88 95 LEU A O 1
ATOM 744 N N . CYS A 1 96 ? -0.378 -28.344 -10.391 1 98.75 96 CYS A N 1
ATOM 745 C CA . CYS A 1 96 ? -1.499 -28.141 -9.477 1 98.75 96 CYS A CA 1
ATOM 746 C C . CYS A 1 96 ? -1.897 -26.672 -9.43 1 98.75 96 CYS A C 1
ATOM 748 O O . CYS A 1 96 ? -1.046 -25.797 -9.25 1 98.75 96 CYS A O 1
ATOM 750 N N . GLU A 1 97 ? -3.15 -26.422 -9.562 1 97.25 97 GLU A N 1
ATOM 751 C CA . GLU A 1 97 ? -3.668 -25.062 -9.461 1 97.25 97 GLU A CA 1
ATOM 752 C C . GLU A 1 97 ? -3.275 -24.406 -8.141 1 97.25 97 GLU A C 1
ATOM 754 O O . GLU A 1 97 ? -3.047 -25.109 -7.145 1 97.25 97 GLU A O 1
ATOM 759 N N . LYS A 1 98 ? -3.133 -23.125 -8.148 1 97.25 98 LYS A N 1
ATOM 760 C CA . LYS A 1 98 ? -2.82 -22.359 -6.949 1 97.25 98 LYS A CA 1
ATOM 761 C C . LYS A 1 98 ? -4.078 -22.078 -6.133 1 97.25 98 LYS A C 1
ATOM 763 O O . LYS A 1 98 ? -5.176 -21.984 -6.688 1 97.25 98 LYS A O 1
ATOM 768 N N . PRO A 1 99 ? -3.994 -21.844 -4.891 1 96.5 99 PRO A N 1
ATOM 769 C CA . PRO A 1 99 ? -2.777 -22.172 -4.137 1 96.5 99 PRO A CA 1
ATOM 770 C C . PRO A 1 99 ? -2.51 -23.672 -4.059 1 96.5 99 PRO A C 1
ATOM 772 O O . PRO A 1 99 ? -3.445 -24.469 -4.125 1 96.5 99 PRO A O 1
ATOM 775 N N . LEU A 1 100 ? -1.294 -24.047 -3.9 1 97.94 100 LEU A N 1
ATOM 776 C CA . LEU A 1 100 ? -0.914 -25.453 -3.957 1 97.94 100 LEU A CA 1
ATOM 777 C C . LEU A 1 100 ? -1.743 -26.281 -2.979 1 97.94 100 LEU A C 1
ATOM 779 O O . LEU A 1 100 ? -2.346 -27.281 -3.363 1 97.94 100 LEU A O 1
ATOM 783 N N . VAL A 1 101 ? -1.715 -25.891 -1.741 1 97.88 101 VAL A N 1
ATOM 784 C CA . VAL A 1 101 ? -2.471 -26.5 -0.646 1 97.88 101 VAL A CA 1
ATOM 785 C C . VAL A 1 101 ? -2.828 -25.422 0.383 1 97.88 101 VAL A C 1
ATOM 787 O O . VAL A 1 101 ? -2.568 -24.234 0.17 1 97.88 101 VAL A O 1
ATOM 790 N N . LEU A 1 102 ? -3.453 -25.844 1.462 1 96.56 102 LEU A N 1
ATOM 791 C CA . LEU A 1 102 ? -4.09 -24.859 2.33 1 96.56 102 LEU A CA 1
ATOM 792 C C . LEU A 1 102 ? -3.215 -24.562 3.541 1 96.56 102 LEU A C 1
ATOM 794 O O . LEU A 1 102 ? -3.312 -23.484 4.125 1 96.56 102 LEU A O 1
ATOM 798 N N . THR A 1 103 ? -2.383 -25.5 3.969 1 97.62 103 THR A N 1
ATOM 799 C CA . THR A 1 103 ? -1.6 -25.312 5.184 1 97.62 103 THR A CA 1
ATOM 800 C C . THR A 1 103 ? -0.153 -25.75 4.969 1 97.62 103 THR A C 1
ATOM 802 O O . THR A 1 103 ? 0.147 -26.484 4.02 1 97.62 103 THR A O 1
ATOM 805 N N . VAL A 1 104 ? 0.662 -25.281 5.883 1 98.56 104 VAL A N 1
ATOM 806 C CA . VAL A 1 104 ? 2.07 -25.656 5.871 1 98.56 104 VAL A CA 1
ATOM 807 C C . VAL A 1 104 ? 2.193 -27.172 6.027 1 98.56 104 VAL A C 1
ATOM 809 O O . VAL A 1 104 ? 2.994 -27.812 5.34 1 98.56 104 VAL A O 1
ATOM 812 N N . GLN A 1 105 ? 1.43 -27.703 6.887 1 98.69 105 GLN A N 1
ATOM 813 C CA . GLN A 1 105 ? 1.432 -29.156 7.098 1 98.69 105 GLN A CA 1
ATOM 814 C C . GLN A 1 105 ? 1.084 -29.891 5.812 1 98.69 105 GLN A C 1
ATOM 816 O O . GLN A 1 105 ? 1.745 -30.875 5.457 1 98.69 105 GLN A O 1
ATOM 821 N N . GLU A 1 106 ? 0.1 -29.453 5.137 1 98.69 106 GLU A N 1
ATOM 822 C CA . GLU A 1 106 ? -0.294 -30.062 3.869 1 98.69 106 GLU A CA 1
ATOM 823 C C . GLU A 1 106 ? 0.813 -29.938 2.828 1 98.69 106 GLU A C 1
ATOM 825 O O . GLU A 1 106 ? 1.055 -30.875 2.053 1 98.69 106 GLU A O 1
ATOM 830 N N . ALA A 1 107 ? 1.416 -28.812 2.805 1 98.81 107 ALA A N 1
ATOM 831 C CA . ALA A 1 107 ? 2.504 -28.594 1.853 1 98.81 107 ALA A CA 1
ATOM 832 C C . ALA A 1 107 ? 3.643 -29.578 2.096 1 98.81 107 ALA A C 1
ATOM 834 O O . ALA A 1 107 ? 4.211 -30.125 1.148 1 98.81 107 ALA A O 1
ATOM 835 N N . GLN A 1 108 ? 3.959 -29.75 3.324 1 98.81 108 GLN A N 1
ATOM 836 C CA . GLN A 1 108 ? 5.012 -30.688 3.68 1 98.81 108 GLN A CA 1
ATOM 837 C C . GLN A 1 108 ? 4.645 -32.094 3.254 1 98.81 108 GLN A C 1
ATOM 839 O O . GLN A 1 108 ? 5.496 -32.844 2.771 1 98.81 108 GLN A O 1
ATOM 844 N N . GLN A 1 109 ? 3.418 -32.469 3.43 1 98.88 109 GLN A N 1
ATOM 845 C CA . GLN A 1 109 ? 2.938 -33.75 2.994 1 98.88 109 GLN A CA 1
ATOM 846 C C . GLN A 1 109 ? 3.041 -33.906 1.479 1 98.88 109 GLN A C 1
ATOM 848 O O . GLN A 1 109 ? 3.445 -34.969 0.98 1 98.88 109 GLN A O 1
ATOM 853 N N . ALA A 1 110 ? 2.652 -32.906 0.792 1 98.88 110 ALA A N 1
ATOM 854 C CA . ALA A 1 110 ? 2.754 -32.906 -0.666 1 98.88 110 ALA A CA 1
ATOM 855 C C . ALA A 1 110 ? 4.199 -33.125 -1.112 1 98.88 110 ALA A C 1
ATOM 857 O O . ALA A 1 110 ? 4.48 -33.906 -2.002 1 98.88 110 ALA A O 1
ATOM 858 N N . ILE A 1 111 ? 5.082 -32.375 -0.507 1 98.88 111 ILE A N 1
ATOM 859 C CA . ILE A 1 111 ? 6.5 -32.438 -0.839 1 98.88 111 ILE A CA 1
ATOM 860 C C . ILE A 1 111 ? 7 -33.875 -0.617 1 98.88 111 ILE A C 1
ATOM 862 O O . ILE A 1 111 ? 7.703 -34.438 -1.467 1 98.88 111 ILE A O 1
ATOM 866 N N . THR A 1 112 ? 6.641 -34.438 0.493 1 98.81 112 THR A N 1
ATOM 867 C CA . THR A 1 112 ? 7.062 -35.781 0.829 1 98.81 112 THR A CA 1
ATOM 868 C C . THR A 1 112 ? 6.57 -36.781 -0.219 1 98.81 112 THR A C 1
ATOM 870 O O . THR A 1 112 ? 7.344 -37.625 -0.707 1 98.81 112 THR A O 1
ATOM 873 N N . ALA A 1 113 ? 5.355 -36.688 -0.571 1 98.81 113 ALA A N 1
ATOM 874 C CA . ALA A 1 113 ? 4.762 -37.594 -1.541 1 98.81 113 ALA A CA 1
ATOM 875 C C . ALA A 1 113 ? 5.457 -37.5 -2.896 1 98.81 113 ALA A C 1
ATOM 877 O O . ALA A 1 113 ? 5.75 -38.5 -3.533 1 98.81 113 ALA A O 1
ATOM 878 N N . VAL A 1 114 ? 5.684 -36.344 -3.316 1 98.81 114 VAL A N 1
ATOM 879 C CA . VAL A 1 114 ? 6.277 -36.062 -4.625 1 98.81 114 VAL A CA 1
ATOM 880 C C . VAL A 1 114 ? 7.719 -36.594 -4.652 1 98.81 114 VAL A C 1
ATOM 882 O O . VAL A 1 114 ? 8.148 -37.188 -5.637 1 98.81 114 VAL A O 1
ATOM 885 N N . ARG A 1 115 ? 8.414 -36.312 -3.598 1 98.56 115 ARG A N 1
ATOM 886 C CA . ARG A 1 115 ? 9.797 -36.781 -3.492 1 98.56 115 ARG A CA 1
ATOM 887 C C . ARG A 1 115 ? 9.875 -38.281 -3.508 1 98.56 115 ARG A C 1
ATOM 889 O O . ARG A 1 115 ? 10.719 -38.875 -4.199 1 98.56 115 ARG A O 1
ATOM 896 N N . GLN A 1 116 ? 9.039 -38.906 -2.766 1 98.5 116 GLN A N 1
ATOM 897 C CA . GLN A 1 116 ? 9.023 -40.375 -2.68 1 98.5 116 GLN A CA 1
ATOM 898 C C . GLN A 1 116 ? 8.734 -41 -4.039 1 98.5 116 GLN A C 1
ATOM 900 O O . GLN A 1 116 ? 9.289 -42.031 -4.375 1 98.5 116 GLN A O 1
ATOM 905 N N . ALA A 1 117 ? 7.898 -40.406 -4.828 1 98.62 117 ALA A N 1
ATOM 906 C CA . ALA A 1 117 ? 7.48 -40.938 -6.125 1 98.62 117 ALA A CA 1
ATOM 907 C C . ALA A 1 117 ? 8.484 -40.562 -7.215 1 98.62 117 ALA A C 1
ATOM 909 O O . ALA A 1 117 ? 8.422 -41.094 -8.328 1 98.62 117 ALA A O 1
ATOM 910 N N . ASP A 1 118 ? 9.422 -39.688 -6.879 1 98.31 118 ASP A N 1
ATOM 911 C CA . ASP A 1 118 ? 10.438 -39.188 -7.812 1 98.31 118 ASP A CA 1
ATOM 912 C C . ASP A 1 118 ? 9.797 -38.625 -9.078 1 98.31 118 ASP A C 1
ATOM 914 O O . ASP A 1 118 ? 10.141 -39.062 -10.188 1 98.31 118 ASP A O 1
ATOM 918 N N . ILE A 1 119 ? 8.82 -37.844 -8.953 1 98.56 119 ILE A N 1
ATOM 919 C CA . ILE A 1 119 ? 8.156 -37.125 -10.039 1 98.56 119 ILE A CA 1
ATOM 920 C C . ILE A 1 119 ? 8.297 -35.625 -9.828 1 98.56 119 ILE A C 1
ATOM 922 O O . ILE A 1 119 ? 8.797 -35.156 -8.789 1 98.56 119 ILE A O 1
ATOM 926 N N . LEU A 1 120 ? 7.91 -34.812 -10.844 1 98.69 120 LEU A N 1
ATOM 927 C CA . LEU A 1 120 ? 7.891 -33.344 -10.734 1 98.69 120 LEU A CA 1
ATOM 928 C C . LEU A 1 120 ? 6.48 -32.844 -10.453 1 98.69 120 LEU A C 1
ATOM 930 O O . LEU A 1 120 ? 5.508 -33.375 -10.977 1 98.69 120 LEU A O 1
ATOM 934 N N . CYS A 1 121 ? 6.402 -31.906 -9.594 1 98.81 121 CYS A N 1
ATOM 935 C CA . CYS A 1 121 ? 5.168 -31.203 -9.258 1 98.81 121 CYS A CA 1
ATOM 936 C C . CYS A 1 121 ? 5.406 -29.688 -9.18 1 98.81 121 CYS A C 1
ATOM 938 O O . CYS A 1 121 ? 6.391 -29.25 -8.594 1 98.81 121 CYS A O 1
ATOM 940 N N . MET A 1 122 ? 4.531 -28.969 -9.812 1 98.75 122 MET A N 1
ATOM 941 C CA . MET A 1 122 ? 4.66 -27.516 -9.828 1 98.75 122 MET A CA 1
ATOM 942 C C . MET A 1 122 ? 3.322 -26.844 -9.516 1 98.75 122 MET A C 1
ATOM 944 O O . MET A 1 122 ? 2.271 -27.312 -9.953 1 98.75 122 MET A O 1
ATOM 948 N N . GLU A 1 123 ? 3.361 -25.797 -8.68 1 98.75 123 GLU A N 1
ATOM 949 C CA . GLU A 1 123 ? 2.201 -24.938 -8.469 1 98.75 123 GLU A CA 1
ATOM 950 C C . GLU A 1 123 ? 1.94 -24.047 -9.688 1 98.75 123 GLU A C 1
ATOM 952 O O . GLU A 1 123 ? 2.877 -23.5 -10.273 1 98.75 123 GLU A O 1
ATOM 957 N N . ALA A 1 124 ? 0.679 -23.828 -10 1 98.38 124 ALA A N 1
ATOM 958 C CA . ALA A 1 124 ? 0.308 -23.141 -11.234 1 98.38 124 ALA A CA 1
ATOM 959 C C . ALA A 1 124 ? 0.274 -21.625 -11.031 1 98.38 124 ALA A C 1
ATOM 961 O O . ALA A 1 124 ? -0.761 -21 -11.242 1 98.38 124 ALA A O 1
ATOM 962 N N . LEU A 1 125 ? 1.358 -21.016 -10.711 1 98.31 125 LEU A N 1
ATOM 963 C CA . LEU A 1 125 ? 1.564 -19.562 -10.758 1 98.31 125 LEU A CA 1
ATOM 964 C C . LEU A 1 125 ? 2.148 -19.141 -12.102 1 98.31 125 LEU A C 1
ATOM 966 O O . LEU A 1 125 ? 3.324 -18.781 -12.188 1 98.31 125 LEU A O 1
ATOM 970 N N . MET A 1 126 ? 1.315 -19.078 -13.078 1 98.06 126 MET A N 1
ATOM 971 C CA . MET A 1 126 ? 1.679 -19.031 -14.492 1 98.06 126 MET A CA 1
ATOM 972 C C . MET A 1 126 ? 2.479 -17.766 -14.797 1 98.06 126 MET A C 1
ATOM 974 O O . MET A 1 126 ? 3.365 -17.781 -15.656 1 98.06 126 MET A O 1
ATOM 978 N N . TYR A 1 127 ? 2.26 -16.672 -14.109 1 98.06 127 TYR A N 1
ATOM 979 C CA . TYR A 1 127 ? 2.805 -15.375 -14.477 1 98.06 127 TYR A CA 1
ATOM 980 C C . TYR A 1 127 ? 4.316 -15.336 -14.289 1 98.06 127 TYR A C 1
ATOM 982 O O . TYR A 1 127 ? 5.02 -14.602 -14.977 1 98.06 127 TYR A O 1
ATOM 990 N N . ILE A 1 128 ? 4.816 -16.156 -13.359 1 97.44 128 ILE A N 1
ATOM 991 C CA . ILE A 1 128 ? 6.234 -16.094 -13.023 1 97.44 128 ILE A CA 1
ATOM 992 C C . ILE A 1 128 ? 7.062 -16.547 -14.227 1 97.44 128 ILE A C 1
ATOM 994 O O . ILE A 1 128 ? 8.258 -16.234 -14.312 1 97.44 128 ILE A O 1
ATOM 998 N N . HIS A 1 129 ? 6.453 -17.266 -15.156 1 96.88 129 HIS A N 1
ATOM 999 C CA . HIS A 1 129 ? 7.164 -17.844 -16.297 1 96.88 129 HIS A CA 1
ATOM 1000 C C . HIS A 1 129 ? 7.031 -16.938 -17.531 1 96.88 129 HIS A C 1
ATOM 1002 O O . HIS A 1 129 ? 7.637 -17.219 -18.562 1 96.88 129 HIS A O 1
ATOM 1008 N N . HIS A 1 130 ? 6.211 -15.93 -17.453 1 97.25 130 HIS A N 1
ATOM 1009 C CA . HIS A 1 130 ? 6.02 -15.016 -18.578 1 97.25 130 HIS A CA 1
ATOM 1010 C C . HIS A 1 130 ? 7.289 -14.219 -18.859 1 97.25 130 HIS A C 1
ATOM 1012 O O . HIS A 1 130 ? 7.949 -13.742 -17.922 1 97.25 130 HIS A O 1
ATOM 1018 N N . PRO A 1 131 ? 7.676 -14.039 -20.125 1 96.94 131 PRO A N 1
ATOM 1019 C CA . PRO A 1 131 ? 8.922 -13.336 -20.469 1 96.94 131 PRO A CA 1
ATOM 1020 C C . PRO A 1 131 ? 8.984 -11.93 -19.891 1 96.94 131 PRO A C 1
ATOM 1022 O O . PRO A 1 131 ? 10.07 -11.453 -19.531 1 96.94 131 PRO A O 1
ATOM 1025 N N . PHE A 1 132 ? 7.867 -11.188 -19.797 1 98.06 132 PHE A N 1
ATOM 1026 C CA . PHE A 1 132 ? 7.809 -9.852 -19.219 1 98.06 132 PHE A CA 1
ATOM 1027 C C . PHE A 1 132 ? 8.266 -9.875 -17.75 1 98.06 132 PHE A C 1
ATOM 1029 O O . PHE A 1 132 ? 9.109 -9.062 -17.359 1 98.06 132 PHE A O 1
ATOM 1036 N N . ILE A 1 133 ? 7.77 -10.805 -16.953 1 98.25 133 ILE A N 1
ATOM 1037 C CA . ILE A 1 133 ? 8.094 -10.906 -15.539 1 98.25 133 ILE A CA 1
ATOM 1038 C C . ILE A 1 133 ? 9.555 -11.336 -15.375 1 98.25 133 ILE A C 1
ATOM 1040 O O . ILE A 1 133 ? 10.258 -10.828 -14.5 1 98.25 133 ILE A O 1
ATOM 1044 N N . ARG A 1 134 ? 9.984 -12.273 -16.219 1 97.12 134 ARG A N 1
ATOM 1045 C CA . ARG A 1 134 ? 11.367 -12.727 -16.172 1 97.12 134 ARG A CA 1
ATOM 1046 C C . ARG A 1 134 ? 12.336 -11.594 -16.484 1 97.12 134 ARG A C 1
ATOM 1048 O O . ARG A 1 134 ? 13.406 -11.5 -15.883 1 97.12 134 ARG A O 1
ATOM 1055 N N . GLU A 1 135 ? 11.93 -10.781 -17.406 1 97.31 135 GLU A N 1
ATOM 1056 C CA . GLU A 1 135 ? 12.758 -9.625 -17.734 1 97.31 135 GLU A CA 1
ATOM 1057 C C . GLU A 1 135 ? 12.844 -8.664 -16.547 1 97.31 135 GLU A C 1
ATOM 1059 O O . GLU A 1 135 ? 13.922 -8.156 -16.234 1 97.31 135 GLU A O 1
ATOM 1064 N N . LEU A 1 136 ? 11.75 -8.398 -15.898 1 98.31 136 LEU A N 1
ATOM 1065 C CA . LEU A 1 136 ? 11.742 -7.531 -14.727 1 98.31 136 LEU A CA 1
ATOM 1066 C C . LEU A 1 136 ? 12.602 -8.117 -13.617 1 98.31 136 LEU A C 1
ATOM 1068 O O . LEU A 1 136 ? 13.32 -7.387 -12.93 1 98.31 136 LEU A O 1
ATOM 1072 N N . LYS A 1 137 ? 12.539 -9.43 -13.414 1 97.94 137 LYS A N 1
ATOM 1073 C CA . LYS A 1 137 ? 13.375 -10.109 -12.422 1 97.94 137 LYS A CA 1
ATOM 1074 C C . LYS A 1 137 ? 14.852 -9.867 -12.695 1 97.94 137 LYS A C 1
ATOM 1076 O O . LYS A 1 137 ? 15.617 -9.539 -11.781 1 97.94 137 LYS A O 1
ATOM 1081 N N . THR A 1 138 ? 15.195 -10.039 -13.953 1 97.12 138 THR A N 1
ATOM 1082 C CA . THR A 1 138 ? 16.578 -9.828 -14.352 1 97.12 138 THR A CA 1
ATOM 1083 C C . THR A 1 138 ? 17.016 -8.391 -14.062 1 97.12 138 THR A C 1
ATOM 1085 O O . THR A 1 138 ? 18.125 -8.164 -13.57 1 97.12 138 THR A O 1
ATOM 1088 N N . LEU A 1 139 ? 16.172 -7.473 -14.367 1 97.38 139 LEU A N 1
ATOM 1089 C CA . LEU A 1 139 ? 16.453 -6.062 -14.117 1 97.38 139 LEU A CA 1
ATOM 1090 C C . LEU A 1 139 ? 16.672 -5.809 -12.633 1 97.38 139 LEU A C 1
ATOM 1092 O O . LEU A 1 139 ? 17.641 -5.141 -12.25 1 97.38 139 LEU A O 1
ATOM 1096 N N . ILE A 1 140 ? 15.844 -6.305 -11.773 1 97.5 140 ILE A N 1
ATOM 1097 C CA . ILE A 1 140 ? 15.93 -6.125 -10.328 1 97.5 140 ILE A CA 1
ATOM 1098 C C . ILE A 1 140 ? 17.203 -6.762 -9.797 1 97.5 140 ILE A C 1
ATOM 1100 O O . ILE A 1 140 ? 17.922 -6.168 -8.984 1 97.5 140 ILE A O 1
ATOM 1104 N N . GLU A 1 141 ? 17.547 -7.934 -10.289 1 96.69 141 GLU A N 1
ATOM 1105 C CA . GLU A 1 141 ? 18.719 -8.68 -9.852 1 96.69 141 GLU A CA 1
ATOM 1106 C C . GLU A 1 141 ? 20.016 -7.973 -10.266 1 96.69 141 GLU A C 1
ATOM 1108 O O . GLU A 1 141 ? 21.062 -8.156 -9.641 1 96.69 141 GLU A O 1
ATOM 1113 N N . SER A 1 142 ? 19.906 -7.191 -11.336 1 96.69 142 SER A N 1
ATOM 1114 C CA . SER A 1 142 ? 21.078 -6.461 -11.812 1 96.69 142 SER A CA 1
ATOM 1115 C C . SER A 1 142 ? 21.469 -5.344 -10.852 1 96.69 142 SER A C 1
ATOM 1117 O O . SER A 1 142 ? 22.547 -4.773 -10.961 1 96.69 142 SER A O 1
ATOM 1119 N N . GLY A 1 143 ? 20.547 -5 -9.977 1 96.06 143 GLY A N 1
ATOM 1120 C CA . GLY A 1 143 ? 20.812 -3.936 -9.023 1 96.06 143 GLY A CA 1
ATOM 1121 C C . GLY A 1 143 ? 20.391 -2.566 -9.531 1 96.06 143 GLY A C 1
ATOM 1122 O O . GLY A 1 143 ? 20.797 -1.544 -8.961 1 96.06 143 GLY A O 1
ATOM 1123 N N . ALA A 1 144 ? 19.578 -2.557 -10.555 1 95.25 144 ALA A N 1
ATOM 1124 C CA . ALA A 1 144 ? 19.188 -1.309 -11.203 1 95.25 144 ALA A CA 1
ATOM 1125 C C . ALA A 1 144 ? 18.453 -0.392 -10.242 1 95.25 144 ALA A C 1
ATOM 1127 O O . ALA A 1 144 ? 18.5 0.833 -10.367 1 95.25 144 ALA A O 1
ATOM 1128 N N . LEU A 1 145 ? 17.797 -0.943 -9.25 1 97.12 145 LEU A N 1
ATOM 1129 C CA . LEU A 1 145 ? 17.016 -0.153 -8.32 1 97.12 145 LEU A CA 1
ATOM 1130 C C . LEU A 1 145 ? 17.75 0.028 -6.992 1 97.12 145 LEU A C 1
ATOM 1132 O O . LEU A 1 145 ? 17.219 0.641 -6.062 1 97.12 145 LEU A O 1
ATOM 1136 N N . GLY A 1 146 ? 18.984 -0.498 -6.875 1 96.62 146 GLY A N 1
ATOM 1137 C CA . GLY A 1 146 ? 19.672 -0.539 -5.59 1 96.62 146 GLY A CA 1
ATOM 1138 C C . GLY A 1 146 ? 19.031 -1.5 -4.609 1 96.62 146 GLY A C 1
ATOM 1139 O O . GLY A 1 146 ? 18.438 -2.512 -5.008 1 96.62 146 GLY A O 1
ATOM 1140 N N . THR A 1 147 ? 19.234 -1.231 -3.326 1 96.56 147 THR A N 1
ATOM 1141 C CA . THR A 1 147 ? 18.547 -2.01 -2.299 1 96.56 147 THR A CA 1
ATOM 1142 C C . THR A 1 147 ? 17.062 -1.695 -2.287 1 96.56 147 THR A C 1
ATOM 1144 O O . THR A 1 147 ? 16.656 -0.535 -2.158 1 96.56 147 THR A O 1
ATOM 1147 N N . ILE A 1 148 ? 16.234 -2.705 -2.461 1 97.81 148 ILE A N 1
ATOM 1148 C CA . ILE A 1 148 ? 14.789 -2.506 -2.428 1 97.81 148 ILE A CA 1
ATOM 1149 C C . ILE A 1 148 ? 14.352 -2.109 -1.019 1 97.81 148 ILE A C 1
ATOM 1151 O O . ILE A 1 148 ? 14.758 -2.74 -0.038 1 97.81 148 ILE A O 1
ATOM 1155 N N . ARG A 1 149 ? 13.523 -1.061 -0.931 1 97.75 149 ARG A N 1
ATOM 1156 C CA . ARG A 1 149 ? 13.141 -0.532 0.374 1 97.75 149 ARG A CA 1
ATOM 1157 C C . ARG A 1 149 ? 11.641 -0.678 0.604 1 97.75 149 ARG A C 1
ATOM 1159 O O . ARG A 1 149 ? 11.203 -1.05 1.697 1 97.75 149 ARG A O 1
ATOM 1166 N N . GLN A 1 150 ? 10.891 -0.401 -0.402 1 98.31 150 GLN A N 1
ATOM 1167 C CA . GLN A 1 150 ? 9.438 -0.411 -0.26 1 98.31 150 GLN A CA 1
ATOM 1168 C C . GLN A 1 150 ? 8.773 -1.058 -1.471 1 98.31 150 GLN A C 1
ATOM 1170 O O . GLN A 1 150 ? 9.164 -0.81 -2.611 1 98.31 150 GLN A O 1
ATOM 1175 N N . ILE A 1 151 ? 7.832 -1.909 -1.211 1 98.69 151 ILE A N 1
ATOM 1176 C CA . ILE A 1 151 ? 7.004 -2.51 -2.248 1 98.69 151 ILE A CA 1
ATOM 1177 C C . ILE A 1 151 ? 5.527 -2.279 -1.926 1 98.69 151 ILE A C 1
ATOM 1179 O O . ILE A 1 151 ? 5.102 -2.453 -0.782 1 98.69 151 ILE A O 1
ATOM 1183 N N . GLN A 1 152 ? 4.797 -1.811 -2.854 1 98.38 152 GLN A N 1
ATOM 1184 C CA . GLN A 1 152 ? 3.346 -1.673 -2.758 1 98.38 152 GLN A CA 1
ATOM 1185 C C . GLN A 1 152 ? 2.643 -2.527 -3.809 1 98.38 152 GLN A C 1
ATOM 1187 O O . GLN A 1 152 ? 2.941 -2.426 -5 1 98.38 152 GLN A O 1
ATOM 1192 N N . GLY A 1 153 ? 1.76 -3.348 -3.365 1 98.5 153 GLY A N 1
ATOM 1193 C CA . GLY A 1 153 ? 1.021 -4.215 -4.27 1 98.5 153 GLY A CA 1
ATOM 1194 C C . GLY A 1 153 ? -0.438 -4.371 -3.885 1 98.5 153 GLY A C 1
ATOM 1195 O O . GLY A 1 153 ? -0.769 -4.473 -2.701 1 98.5 153 GLY A O 1
ATOM 1196 N N . TYR A 1 154 ? -1.32 -4.289 -4.836 1 97.75 154 TYR A N 1
ATOM 1197 C CA . TYR A 1 154 ? -2.758 -4.457 -4.648 1 97.75 154 TYR A CA 1
ATOM 1198 C C . TYR A 1 154 ? -3.361 -5.273 -5.785 1 97.75 154 TYR A C 1
ATOM 1200 O O . TYR A 1 154 ? -3.133 -4.98 -6.961 1 97.75 154 TYR A O 1
ATOM 1208 N N . TYR A 1 155 ? -4.027 -6.348 -5.441 1 98.19 155 TYR A N 1
ATOM 1209 C CA . TYR A 1 155 ? -4.73 -7.152 -6.434 1 98.19 155 TYR A CA 1
ATOM 1210 C C . TYR A 1 155 ? -6.121 -7.531 -5.945 1 98.19 155 TYR A C 1
ATOM 1212 O O . TYR A 1 155 ? -6.262 -8.234 -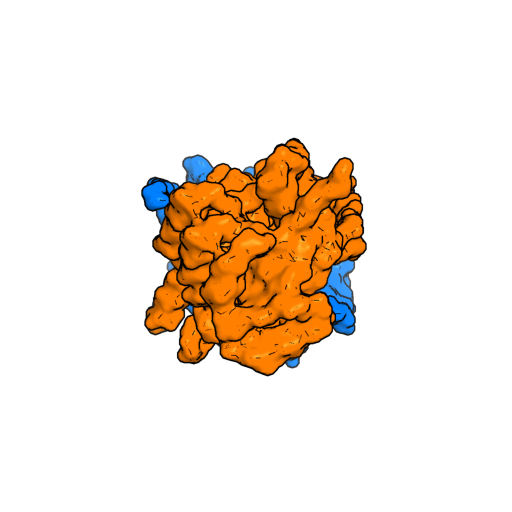4.938 1 98.19 155 TYR A O 1
ATOM 1220 N N . CYS A 1 156 ? -7.18 -7.102 -6.613 1 96.62 156 CYS A N 1
ATOM 1221 C CA . CYS A 1 156 ? -8.539 -7.484 -6.266 1 96.62 156 CYS A CA 1
ATOM 1222 C C . CYS A 1 156 ? -9.359 -7.797 -7.516 1 96.62 156 CYS A C 1
ATOM 1224 O O . CYS A 1 156 ? -8.992 -7.391 -8.617 1 96.62 156 CYS A O 1
ATOM 1226 N N . ALA A 1 157 ? -10.266 -8.547 -7.414 1 96.44 157 ALA A N 1
ATOM 1227 C CA . ALA A 1 157 ? -11.25 -8.906 -8.43 1 96.44 157 ALA A CA 1
ATOM 1228 C C . ALA A 1 157 ? -12.539 -9.406 -7.785 1 96.44 157 ALA A C 1
ATOM 1230 O O . ALA A 1 157 ? -12.508 -10.086 -6.754 1 96.44 157 ALA A O 1
ATOM 1231 N N . ASN A 1 158 ? -13.609 -9.117 -8.438 1 95.12 158 ASN A N 1
ATOM 1232 C CA . ASN A 1 158 ? -14.914 -9.492 -7.898 1 95.12 158 ASN A CA 1
ATOM 1233 C C . ASN A 1 158 ? -15.258 -10.938 -8.227 1 95.12 158 ASN A C 1
ATOM 1235 O O . ASN A 1 158 ? -16.078 -11.203 -9.109 1 95.12 158 ASN A O 1
ATOM 1239 N N . ILE A 1 159 ? -14.711 -11.906 -7.395 1 93.81 159 ILE A N 1
ATOM 1240 C CA . ILE A 1 159 ? -14.844 -13.312 -7.75 1 93.81 159 ILE A CA 1
ATOM 1241 C C . ILE A 1 159 ? -15.289 -14.117 -6.527 1 93.81 159 ILE A C 1
ATOM 1243 O O . ILE A 1 159 ? -15.156 -15.344 -6.5 1 93.81 159 ILE A O 1
ATOM 1247 N N . SER A 1 160 ? -15.75 -13.477 -5.527 1 89.25 160 SER A N 1
ATOM 1248 C CA . SER A 1 160 ? -16.125 -14.148 -4.285 1 89.25 160 SER A CA 1
ATOM 1249 C C . SER A 1 160 ? -17.219 -15.195 -4.527 1 89.25 160 SER A C 1
ATOM 1251 O O . SER A 1 160 ? -17.266 -16.219 -3.84 1 89.25 160 SER A O 1
ATOM 1253 N N . HIS A 1 161 ? -18.031 -14.938 -5.465 1 83.56 161 HIS A N 1
ATOM 1254 C CA . HIS A 1 161 ? -19.156 -15.836 -5.719 1 83.56 161 HIS A CA 1
ATOM 1255 C C . HIS A 1 161 ? -18.766 -16.938 -6.703 1 83.56 161 HIS A C 1
ATOM 1257 O O . HIS A 1 161 ? -19.516 -17.891 -6.898 1 83.56 161 HIS A O 1
ATOM 1263 N N . LEU A 1 162 ? -17.594 -16.812 -7.281 1 77.62 162 LEU A N 1
ATOM 1264 C CA . LEU A 1 162 ? -17.188 -17.703 -8.367 1 77.62 162 LEU A CA 1
ATOM 1265 C C . LEU A 1 162 ? -16.125 -18.688 -7.895 1 77.62 162 LEU A C 1
ATOM 1267 O O . LEU A 1 162 ? -16.156 -19.859 -8.281 1 77.62 162 LEU A O 1
ATOM 1271 N N . ALA A 1 163 ? -15.422 -18.172 -6.98 1 68.69 163 ALA A N 1
ATOM 1272 C CA . ALA A 1 163 ? -14.195 -18.938 -6.773 1 68.69 163 ALA A CA 1
ATOM 1273 C C . ALA A 1 163 ? -14.203 -19.641 -5.422 1 68.69 163 ALA A C 1
ATOM 1275 O O . ALA A 1 163 ? -14.422 -19.016 -4.387 1 68.69 163 ALA A O 1
ATOM 1276 N N . ASN A 1 164 ? -13.992 -20.875 -5.453 1 66.56 164 ASN A N 1
ATOM 1277 C CA . ASN A 1 164 ? -13.664 -21.781 -4.363 1 66.56 164 ASN A CA 1
ATOM 1278 C C . ASN A 1 164 ? -14.578 -21.562 -3.158 1 66.56 164 ASN A C 1
ATOM 1280 O O . ASN A 1 164 ? -14.133 -21.062 -2.125 1 66.56 164 ASN A O 1
ATOM 1284 N N . PRO A 1 165 ? -15.75 -22.031 -3.285 1 66.06 165 PRO A N 1
ATOM 1285 C CA . PRO A 1 165 ? -16.688 -21.797 -2.186 1 66.06 165 PRO A CA 1
ATOM 1286 C C . PRO A 1 165 ? -16.25 -22.453 -0.881 1 66.06 165 PRO A C 1
ATOM 1288 O O . PRO A 1 165 ? -16.656 -22.016 0.2 1 66.06 165 PRO A O 1
ATOM 1291 N N . VAL A 1 166 ? -15.398 -23.453 -1.172 1 74.94 166 VAL A N 1
ATOM 1292 C CA . VAL A 1 166 ? -14.867 -24.109 0.015 1 74.94 166 VAL A CA 1
ATOM 1293 C C . VAL A 1 166 ? -13.398 -23.734 0.201 1 74.94 166 VAL A C 1
ATOM 1295 O O . VAL A 1 166 ? -12.586 -23.922 -0.707 1 74.94 166 VAL A O 1
ATOM 1298 N N . ALA A 1 167 ? -12.992 -23.094 1.261 1 78.38 167 ALA A N 1
ATOM 1299 C CA . ALA A 1 167 ? -11.633 -22.719 1.636 1 78.38 167 ALA A CA 1
ATOM 1300 C C . ALA A 1 167 ? -11.086 -21.641 0.703 1 78.38 167 ALA A C 1
ATOM 1302 O O . ALA A 1 167 ? -9.93 -21.703 0.286 1 78.38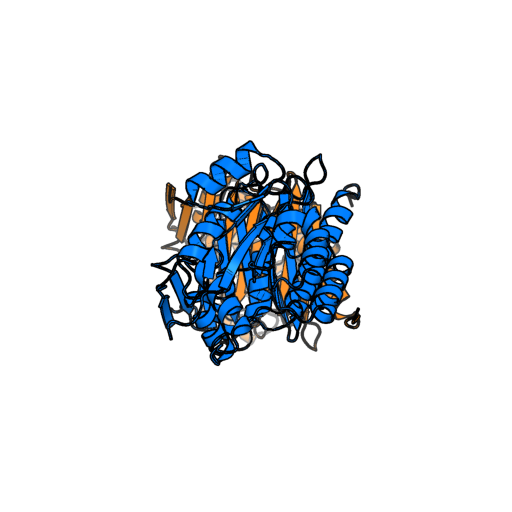 167 ALA A O 1
ATOM 1303 N N . GLY A 1 168 ? -11.953 -20.859 0.149 1 90.81 168 GLY A N 1
ATOM 1304 C CA . GLY A 1 168 ? -11.555 -19.734 -0.681 1 90.81 168 GLY A CA 1
ATOM 1305 C C . GLY A 1 168 ? -11.234 -18.484 0.12 1 90.81 168 GLY A C 1
ATOM 1306 O O . GLY A 1 168 ? -10.531 -18.562 1.132 1 90.81 168 GLY A O 1
ATOM 1307 N N . GLY A 1 169 ? -11.75 -17.375 -0.448 1 95.38 169 GLY A N 1
ATOM 1308 C CA . GLY A 1 169 ? -11.438 -16.094 0.156 1 95.38 169 GLY A CA 1
ATOM 1309 C C . GLY A 1 169 ? -10.398 -15.312 -0.618 1 95.38 169 GLY A C 1
ATOM 1310 O O . GLY A 1 169 ? -9.656 -15.875 -1.421 1 95.38 169 GLY A O 1
ATOM 1311 N N . CYS A 1 170 ? -10.312 -14.047 -0.309 1 97.38 170 CYS A N 1
ATOM 1312 C CA . CYS A 1 170 ? -9.469 -13.164 -1.109 1 97.38 170 CYS A CA 1
ATOM 1313 C C . CYS A 1 170 ? -7.992 -13.5 -0.91 1 97.38 170 CYS A C 1
ATOM 1315 O O . CYS A 1 170 ? -7.191 -13.359 -1.836 1 97.38 170 CYS A O 1
ATOM 1317 N N . ILE A 1 171 ? -7.578 -13.969 0.255 1 98.06 171 ILE A N 1
ATOM 1318 C CA . ILE A 1 171 ? -6.176 -14.242 0.558 1 98.06 171 ILE A CA 1
ATOM 1319 C C . ILE A 1 171 ? -5.68 -15.414 -0.288 1 98.06 171 ILE A C 1
ATOM 1321 O O . ILE A 1 171 ? -4.648 -15.312 -0.956 1 98.06 171 ILE A O 1
ATOM 1325 N N . ARG A 1 172 ? -6.426 -16.438 -0.334 1 96.88 172 ARG A N 1
ATOM 1326 C CA . ARG A 1 172 ? -6.023 -17.625 -1.086 1 96.88 172 ARG A CA 1
ATOM 1327 C C . ARG A 1 172 ? -6.23 -17.422 -2.582 1 96.88 172 ARG A C 1
ATOM 1329 O O . ARG A 1 172 ? -5.387 -17.812 -3.391 1 96.88 172 ARG A O 1
ATOM 1336 N N . ASN A 1 173 ? -7.309 -16.766 -2.949 1 94.94 173 ASN A N 1
ATOM 1337 C CA . ASN A 1 173 ? -7.68 -16.641 -4.355 1 94.94 173 ASN A CA 1
ATOM 1338 C C . ASN A 1 173 ? -6.836 -15.586 -5.062 1 94.94 173 ASN A C 1
ATOM 1340 O O . ASN A 1 173 ? -6.516 -15.734 -6.242 1 94.94 173 ASN A O 1
ATOM 1344 N N . LEU A 1 174 ? -6.562 -14.539 -4.355 1 97.69 174 LEU A N 1
ATOM 1345 C CA . LEU A 1 174 ? -5.953 -13.398 -5.031 1 97.69 174 LEU A CA 1
ATOM 1346 C C . LEU A 1 174 ? -4.691 -12.945 -4.297 1 97.69 174 LEU A C 1
ATOM 1348 O O . LEU A 1 174 ? -3.709 -12.547 -4.93 1 97.69 174 LEU A O 1
ATOM 1352 N N . GLY A 1 175 ? -4.664 -13.047 -3.004 1 98.44 175 GLY A N 1
ATOM 1353 C CA . GLY A 1 175 ? -3.533 -12.602 -2.203 1 98.44 175 GLY A CA 1
ATOM 1354 C C . GLY A 1 175 ? -2.266 -13.391 -2.471 1 98.44 175 GLY A C 1
ATOM 1355 O O . GLY A 1 175 ? -1.16 -12.883 -2.281 1 98.44 175 GLY A O 1
ATOM 1356 N N . CYS A 1 176 ? -2.395 -14.594 -2.896 1 98.31 176 CYS A N 1
ATOM 1357 C CA . CYS A 1 176 ? -1.245 -15.453 -3.172 1 98.31 176 CYS A CA 1
ATOM 1358 C C . CYS A 1 176 ? -0.38 -14.867 -4.281 1 98.31 176 CYS A C 1
ATOM 1360 O O . CYS A 1 176 ? 0.817 -15.141 -4.352 1 98.31 176 CYS A O 1
ATOM 1362 N N . TYR A 1 177 ? -0.952 -13.969 -5.113 1 98.62 177 TYR A N 1
ATOM 1363 C CA . TYR A 1 177 ? -0.246 -13.414 -6.266 1 98.62 177 TYR A CA 1
ATOM 1364 C C . TYR A 1 177 ? 0.74 -12.336 -5.832 1 98.62 177 TYR A C 1
ATOM 1366 O O . TYR A 1 177 ? 1.947 -12.469 -6.051 1 98.62 177 TYR A O 1
ATOM 1374 N N . PRO A 1 178 ? 0.294 -11.297 -5.117 1 98.81 178 PRO A N 1
ATOM 1375 C CA . PRO A 1 178 ? 1.28 -10.289 -4.703 1 98.81 178 PRO A CA 1
ATOM 1376 C C . PRO A 1 178 ? 2.314 -10.852 -3.729 1 98.81 178 PRO A C 1
ATOM 1378 O O . PRO A 1 178 ? 3.469 -10.414 -3.732 1 98.81 178 PRO A O 1
ATOM 1381 N N . VAL A 1 179 ? 1.905 -11.789 -2.928 1 98.88 179 VAL A N 1
ATOM 1382 C CA . VAL A 1 179 ? 2.844 -12.398 -1.99 1 98.88 179 VAL A CA 1
ATOM 1383 C C . VAL A 1 179 ? 3.934 -13.141 -2.758 1 98.88 179 VAL A C 1
ATOM 1385 O O . VAL A 1 179 ? 5.125 -12.898 -2.541 1 98.88 179 VAL A O 1
ATOM 1388 N N . SER A 1 180 ? 3.553 -13.969 -3.652 1 98.81 180 SER A N 1
ATOM 1389 C CA . SER A 1 180 ? 4.52 -14.781 -4.379 1 98.81 180 SER A CA 1
ATOM 1390 C C . SER A 1 180 ? 5.398 -13.922 -5.281 1 98.81 180 SER A C 1
ATOM 1392 O O . SER A 1 180 ? 6.602 -14.164 -5.395 1 98.81 180 SER A O 1
ATOM 1394 N N . LEU A 1 181 ? 4.828 -12.922 -5.969 1 98.81 181 LEU A N 1
ATOM 1395 C CA . LEU A 1 181 ? 5.613 -12.055 -6.836 1 98.81 181 LEU A CA 1
ATOM 1396 C C . LEU A 1 181 ? 6.676 -11.305 -6.039 1 98.81 181 LEU A C 1
ATOM 1398 O O . LEU A 1 181 ? 7.82 -11.18 -6.484 1 98.81 181 LEU A O 1
ATOM 1402 N N . THR A 1 182 ? 6.277 -10.82 -4.887 1 98.88 182 THR A N 1
ATOM 1403 C CA . THR A 1 182 ? 7.195 -10.086 -4.02 1 98.88 182 THR A CA 1
ATOM 1404 C C . THR A 1 182 ? 8.352 -10.977 -3.58 1 98.88 182 THR A C 1
ATOM 1406 O O . THR A 1 182 ? 9.516 -10.578 -3.68 1 98.88 182 THR A O 1
ATOM 1409 N N . ARG A 1 183 ? 8.062 -12.172 -3.113 1 98.69 183 ARG A N 1
ATOM 1410 C CA . ARG A 1 183 ? 9.086 -13.125 -2.713 1 98.69 183 ARG A CA 1
ATOM 1411 C C . ARG A 1 183 ? 9.977 -13.508 -3.895 1 98.69 183 ARG A C 1
ATOM 1413 O O . ARG A 1 183 ? 11.188 -13.648 -3.746 1 98.69 183 ARG A O 1
ATOM 1420 N N . PHE A 1 184 ? 9.367 -13.625 -5.051 1 98.44 184 PHE A N 1
ATOM 1421 C CA . PHE A 1 184 ? 10.078 -13.977 -6.273 1 98.44 184 PHE A CA 1
ATOM 1422 C C . PHE A 1 184 ? 11.07 -12.883 -6.652 1 98.44 184 PHE A C 1
ATOM 1424 O O . PHE A 1 184 ? 12.25 -13.164 -6.898 1 98.44 184 PHE A O 1
ATOM 1431 N N . PHE A 1 185 ? 10.617 -11.617 -6.691 1 98.31 185 PHE A N 1
ATOM 1432 C CA . PHE A 1 185 ? 11.477 -10.508 -7.074 1 98.31 185 PHE A CA 1
ATOM 1433 C C . PHE A 1 185 ? 12.594 -10.305 -6.059 1 98.31 185 PHE A C 1
ATOM 1435 O O . PHE A 1 185 ? 13.734 -10.016 -6.43 1 98.31 185 PHE A O 1
ATOM 1442 N N . LEU A 1 186 ? 12.32 -10.492 -4.785 1 98 186 LEU A N 1
ATOM 1443 C CA . LEU A 1 186 ? 13.297 -10.219 -3.74 1 98 186 LEU A CA 1
ATOM 1444 C C . LEU A 1 186 ? 14.211 -11.414 -3.521 1 98 186 LEU A C 1
ATOM 1446 O O . LEU A 1 186 ? 15.289 -11.281 -2.932 1 98 186 LEU A O 1
ATOM 1450 N N . ASP A 1 187 ? 13.727 -12.594 -3.957 1 96.81 187 ASP A N 1
ATOM 1451 C CA . ASP A 1 187 ? 14.414 -13.844 -3.641 1 96.81 187 ASP A CA 1
ATOM 1452 C C . ASP A 1 187 ? 14.734 -13.93 -2.15 1 96.81 187 ASP A C 1
ATOM 1454 O O . ASP A 1 187 ? 15.891 -14.164 -1.77 1 96.81 187 ASP A O 1
ATOM 1458 N N . ALA A 1 188 ? 13.727 -13.688 -1.31 1 97.75 188 ALA A N 1
ATOM 1459 C CA . ALA A 1 188 ? 13.875 -13.656 0.143 1 97.75 188 ALA A CA 1
ATOM 1460 C C . ALA A 1 188 ? 12.555 -13.969 0.837 1 97.75 188 ALA A C 1
ATOM 1462 O O . ALA A 1 188 ? 11.484 -13.906 0.217 1 97.75 188 ALA A O 1
ATOM 1463 N N . GLU A 1 189 ? 12.656 -14.32 2.064 1 98.31 189 GLU A N 1
ATOM 1464 C CA . GLU A 1 189 ? 11.484 -14.625 2.879 1 98.31 189 GLU A CA 1
ATOM 1465 C C . GLU A 1 189 ? 11.266 -13.562 3.953 1 98.31 189 GLU A C 1
ATOM 1467 O O . GLU A 1 189 ? 12.234 -13.031 4.508 1 98.31 189 GLU A O 1
ATOM 1472 N N . PRO A 1 190 ? 10.039 -13.234 4.223 1 98.06 190 PRO A N 1
ATOM 1473 C CA . PRO A 1 190 ? 9.789 -12.234 5.262 1 98.06 190 PRO A CA 1
ATOM 1474 C C . PRO A 1 190 ? 10.133 -12.734 6.66 1 98.06 190 PRO A C 1
ATOM 1476 O O . PRO A 1 190 ? 9.914 -13.914 6.965 1 98.06 190 PRO A O 1
ATOM 1479 N N . MET A 1 191 ? 10.555 -11.805 7.445 1 96.25 191 MET A N 1
ATOM 1480 C CA . MET A 1 191 ? 10.922 -12.102 8.828 1 96.25 191 MET A CA 1
ATOM 1481 C C . MET A 1 191 ? 9.781 -11.758 9.781 1 96.25 191 MET A C 1
ATOM 1483 O O . MET A 1 191 ? 9.609 -12.414 10.812 1 96.25 191 MET A O 1
ATOM 1487 N N . ASN A 1 192 ? 9.102 -10.703 9.555 1 96.62 192 ASN A N 1
ATOM 1488 C CA . ASN A 1 192 ? 7.961 -10.25 10.336 1 96.62 192 ASN A CA 1
ATOM 1489 C C . ASN A 1 192 ? 6.73 -10.031 9.461 1 96.62 192 ASN A C 1
ATOM 1491 O O . ASN A 1 192 ? 6.852 -9.641 8.297 1 96.62 192 ASN A O 1
ATOM 1495 N N . ILE A 1 193 ? 5.586 -10.344 10.031 1 97.94 193 ILE A N 1
ATOM 1496 C CA . ILE A 1 193 ? 4.32 -10.258 9.312 1 97.94 193 ILE A CA 1
ATOM 1497 C C . ILE A 1 193 ? 3.236 -9.711 10.242 1 97.94 193 ILE A C 1
ATOM 1499 O O . ILE A 1 193 ? 3.051 -10.219 11.352 1 97.94 193 ILE A O 1
ATOM 1503 N N . VAL A 1 194 ? 2.531 -8.656 9.812 1 98.25 194 VAL A N 1
ATOM 1504 C CA . VAL A 1 194 ? 1.326 -8.195 10.492 1 98.25 194 VAL A CA 1
ATOM 1505 C C . VAL A 1 194 ? 0.219 -7.953 9.469 1 98.25 194 VAL A C 1
ATOM 1507 O O . VAL A 1 194 ? 0.495 -7.617 8.312 1 98.25 194 VAL A O 1
ATOM 1510 N N . SER A 1 195 ? -1.011 -8.133 9.891 1 98.62 195 SER A N 1
ATOM 1511 C CA . SER A 1 195 ? -2.084 -8.016 8.906 1 98.62 195 SER A CA 1
ATOM 1512 C C . SER A 1 195 ? -3.412 -7.684 9.578 1 98.62 195 SER A C 1
ATOM 1514 O O . SER A 1 195 ? -3.547 -7.805 10.797 1 98.62 195 SER A O 1
ATOM 1516 N N . LEU A 1 196 ? -4.293 -7.121 8.812 1 98.06 196 LEU A N 1
ATOM 1517 C CA . LEU A 1 196 ? -5.703 -6.914 9.133 1 98.06 196 LEU A CA 1
ATOM 1518 C C . LEU A 1 196 ? -6.59 -7.301 7.953 1 98.06 196 LEU A C 1
ATOM 1520 O O . LEU A 1 196 ? -6.117 -7.391 6.82 1 98.06 196 LEU A O 1
ATOM 1524 N N . GLY A 1 197 ? -7.828 -7.543 8.234 1 97.31 197 GLY A N 1
ATOM 1525 C CA . GLY A 1 197 ? -8.734 -7.887 7.152 1 97.31 197 GLY A CA 1
ATOM 1526 C C . GLY A 1 197 ? -10.195 -7.836 7.559 1 97.31 197 GLY A C 1
ATOM 1527 O O . GLY A 1 197 ? -10.508 -7.656 8.734 1 97.31 197 GLY A O 1
ATOM 1528 N N . ARG A 1 198 ? -10.984 -7.895 6.555 1 95.69 198 ARG A N 1
ATOM 1529 C CA . ARG A 1 198 ? -12.438 -7.945 6.711 1 95.69 198 ARG A CA 1
ATOM 1530 C C . ARG A 1 198 ? -12.977 -9.328 6.359 1 95.69 198 ARG A C 1
ATOM 1532 O O . ARG A 1 198 ? -12.633 -9.891 5.316 1 95.69 198 ARG A O 1
ATOM 1539 N N . VAL A 1 199 ? -13.797 -9.891 7.234 1 94.69 199 VAL A N 1
ATOM 1540 C CA . VAL A 1 199 ? -14.422 -11.195 7.027 1 94.69 199 VAL A CA 1
ATOM 1541 C C . VAL A 1 199 ? -15.945 -11.031 6.965 1 94.69 199 VAL A C 1
ATOM 1543 O O . VAL A 1 199 ? -16.516 -10.172 7.645 1 94.69 199 VAL A O 1
ATOM 1546 N N . ASP A 1 200 ? -16.547 -11.812 6.129 1 91.62 200 ASP A N 1
ATOM 1547 C CA . ASP A 1 200 ? -18 -11.758 6.051 1 91.62 200 ASP A CA 1
ATOM 1548 C C . ASP A 1 200 ? -18.656 -12.602 7.145 1 91.62 200 ASP A C 1
ATOM 1550 O O . ASP A 1 200 ? -17.953 -13.148 8.008 1 91.62 200 ASP A O 1
ATOM 1554 N N . ASP A 1 201 ? -19.969 -12.703 7.078 1 89.25 201 ASP A N 1
ATOM 1555 C CA . ASP A 1 201 ? -20.734 -13.367 8.133 1 89.25 201 ASP A CA 1
ATOM 1556 C C . ASP A 1 201 ? -20.469 -14.867 8.141 1 89.25 201 ASP A C 1
ATOM 1558 O O . ASP A 1 201 ? -20.672 -15.531 9.164 1 89.25 201 ASP A O 1
ATOM 1562 N N . LEU A 1 202 ? -20.016 -15.398 7.066 1 87.25 202 LEU A N 1
ATOM 1563 C CA . LEU A 1 202 ? -19.766 -16.828 6.957 1 87.25 202 LEU A CA 1
ATOM 1564 C C . LEU A 1 202 ? -18.312 -17.156 7.262 1 87.25 202 LEU A C 1
ATOM 1566 O O . LEU A 1 202 ? -17.906 -18.312 7.184 1 87.25 202 LEU A O 1
ATOM 1570 N N . GLY A 1 203 ? -17.547 -16.125 7.543 1 88.94 203 GLY A N 1
ATOM 1571 C CA . GLY A 1 203 ? -16.156 -16.328 7.922 1 88.94 203 GLY A CA 1
ATOM 1572 C C . GLY A 1 203 ? -15.195 -16.25 6.754 1 88.94 203 GLY A C 1
ATOM 1573 O O . GLY A 1 203 ? -13.992 -16.438 6.914 1 88.94 203 GLY A O 1
ATOM 1574 N N . GLY A 1 204 ? -15.68 -15.961 5.57 1 93.31 204 GLY A N 1
ATOM 1575 C CA . GLY A 1 204 ? -14.82 -15.797 4.41 1 93.31 204 GLY A CA 1
ATOM 1576 C C . GLY A 1 204 ? -14.125 -14.445 4.375 1 93.31 204 GLY A C 1
ATOM 1577 O O . GLY A 1 204 ? -14.766 -13.406 4.52 1 93.31 204 GLY A O 1
ATOM 1578 N N . ASP A 1 205 ? -12.805 -14.516 4.281 1 96.06 205 ASP A N 1
ATOM 1579 C CA . ASP A 1 205 ? -12.078 -13.258 4.141 1 96.06 205 ASP A CA 1
ATOM 1580 C C . ASP A 1 205 ? -12.391 -12.594 2.805 1 96.06 205 ASP A C 1
ATOM 1582 O O . ASP A 1 205 ? -12.18 -13.188 1.743 1 96.06 205 ASP A O 1
ATOM 1586 N N . ARG A 1 206 ? -12.836 -11.305 2.842 1 96.56 206 ARG A N 1
ATOM 1587 C CA . ARG A 1 206 ? -13.266 -10.586 1.645 1 96.56 206 ARG A CA 1
ATOM 1588 C C . ARG A 1 206 ? -12.266 -9.5 1.263 1 96.56 206 ARG A C 1
ATOM 1590 O O . ARG A 1 206 ? -12.195 -9.094 0.101 1 96.56 206 ARG A O 1
ATOM 1597 N N . GLN A 1 207 ? -11.547 -9.086 2.209 1 97.69 207 GLN A N 1
ATOM 1598 C CA . GLN A 1 207 ? -10.508 -8.078 2.043 1 97.69 207 GLN A CA 1
ATOM 1599 C C . GLN A 1 207 ? -9.406 -8.25 3.086 1 97.69 207 GLN A C 1
ATOM 1601 O O . GLN A 1 207 ? -9.68 -8.578 4.242 1 97.69 207 GLN A O 1
ATOM 1606 N N . ALA A 1 208 ? -8.188 -8.008 2.643 1 98.56 208 ALA A N 1
ATOM 1607 C CA . ALA A 1 208 ? -7.09 -8.211 3.59 1 98.56 208 ALA A CA 1
ATOM 1608 C C . ALA A 1 208 ? -5.863 -7.398 3.189 1 98.56 208 ALA A C 1
ATOM 1610 O O . ALA A 1 208 ? -5.578 -7.238 2 1 98.56 208 ALA A O 1
ATOM 1611 N N . ASN A 1 209 ? -5.195 -6.836 4.137 1 98.88 209 ASN A N 1
ATOM 1612 C CA . ASN A 1 209 ? -3.928 -6.125 4.004 1 98.88 209 ASN A CA 1
ATOM 1613 C C . ASN A 1 209 ? -2.836 -6.766 4.855 1 98.88 209 ASN A C 1
ATOM 1615 O O . ASN A 1 209 ? -3.094 -7.191 5.984 1 98.88 209 ASN A O 1
ATOM 1619 N N . ILE A 1 210 ? -1.634 -6.812 4.336 1 98.88 210 ILE A N 1
ATOM 1620 C CA . ILE A 1 210 ? -0.52 -7.434 5.043 1 98.88 210 ILE A CA 1
ATOM 1621 C C . ILE A 1 210 ? 0.74 -6.59 4.863 1 98.88 210 ILE A C 1
ATOM 1623 O O . ILE A 1 210 ? 0.963 -6.012 3.797 1 98.88 210 ILE A O 1
ATOM 1627 N N . ILE A 1 211 ? 1.499 -6.422 5.891 1 98.88 211 ILE A N 1
ATOM 1628 C CA . ILE A 1 211 ? 2.846 -5.863 5.832 1 98.88 211 ILE A CA 1
ATOM 1629 C C . ILE A 1 211 ? 3.873 -6.965 6.074 1 98.88 211 ILE A C 1
ATOM 1631 O O . ILE A 1 211 ? 3.768 -7.719 7.043 1 98.88 211 ILE A O 1
ATOM 1635 N N . LEU A 1 212 ? 4.777 -7.062 5.152 1 98.81 212 LEU A N 1
ATOM 1636 C CA . LEU A 1 212 ? 5.887 -8 5.246 1 98.81 212 LEU A CA 1
ATOM 1637 C C . LEU A 1 212 ? 7.211 -7.266 5.414 1 98.81 212 LEU A C 1
ATOM 1639 O O . LEU A 1 212 ? 7.504 -6.328 4.668 1 98.81 212 LEU A O 1
ATOM 1643 N N . GLN A 1 213 ? 7.965 -7.691 6.355 1 98.12 213 GLN A N 1
ATOM 1644 C CA . GLN A 1 213 ? 9.32 -7.168 6.516 1 98.12 213 GLN A CA 1
ATOM 1645 C C . GLN A 1 213 ? 10.359 -8.211 6.129 1 98.12 213 GLN A C 1
ATOM 1647 O O . GLN A 1 213 ? 10.367 -9.32 6.668 1 98.12 213 GLN A O 1
ATOM 1652 N N . PHE A 1 214 ? 11.156 -7.871 5.207 1 97.88 214 PHE A N 1
ATOM 1653 C CA . PHE A 1 214 ? 12.188 -8.766 4.695 1 97.88 214 PHE A CA 1
ATOM 1654 C C . PHE A 1 214 ? 13.547 -8.43 5.301 1 97.88 214 PHE A C 1
ATOM 1656 O O . PHE A 1 214 ? 13.688 -7.41 5.98 1 97.88 214 PHE A O 1
ATOM 1663 N N . PRO A 1 215 ? 14.516 -9.352 5.043 1 92.88 215 PRO A N 1
ATOM 1664 C CA . PRO A 1 215 ? 15.867 -9.016 5.496 1 92.88 215 PRO A CA 1
ATOM 1665 C C . PRO A 1 215 ? 16.391 -7.711 4.902 1 92.88 215 PRO A C 1
ATOM 1667 O O . PRO A 1 215 ? 15.898 -7.266 3.859 1 92.88 215 PRO A O 1
ATOM 1670 N N . GLN A 1 216 ? 17.266 -7.023 5.453 1 87.69 216 GLN A N 1
ATOM 1671 C CA . GLN A 1 216 ? 17.906 -5.781 5.035 1 87.69 216 GLN A CA 1
ATOM 1672 C C . GLN A 1 216 ? 16.938 -4.602 5.156 1 87.69 216 GLN A C 1
ATOM 1674 O O . GLN A 1 216 ? 17.234 -3.5 4.688 1 87.69 216 GLN A O 1
ATOM 1679 N N . GLY A 1 217 ? 15.758 -4.84 5.648 1 89.88 217 GLY A N 1
ATOM 1680 C CA . GLY A 1 217 ? 14.867 -3.746 5.996 1 89.88 217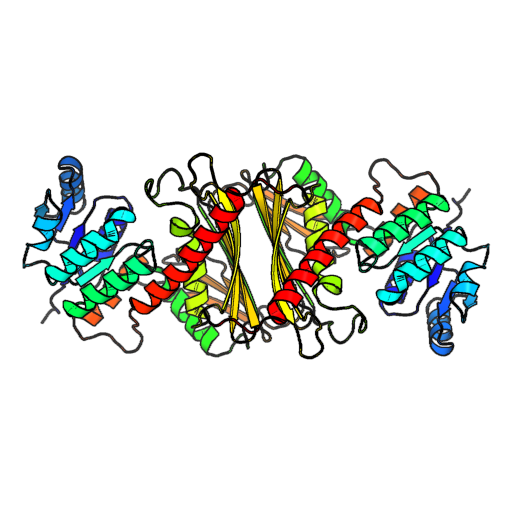 GLY A CA 1
ATOM 1681 C C . GLY A 1 217 ? 13.812 -3.469 4.941 1 89.88 217 GLY A C 1
ATOM 1682 O O . GLY A 1 217 ? 13.07 -2.49 5.039 1 89.88 217 GLY A O 1
ATOM 1683 N N . THR A 1 218 ? 13.734 -4.258 3.869 1 96.81 218 THR A N 1
ATOM 1684 C CA . THR A 1 218 ? 12.695 -4.117 2.857 1 96.81 218 THR A CA 1
ATOM 1685 C C . THR A 1 218 ? 11.312 -4.367 3.461 1 96.81 218 THR A C 1
ATOM 1687 O O . THR A 1 218 ? 11.133 -5.305 4.238 1 96.81 218 THR A O 1
ATOM 1690 N N . MET A 1 219 ? 10.406 -3.502 3.105 1 98 219 MET A N 1
ATOM 1691 C CA . MET A 1 219 ? 9.023 -3.693 3.551 1 98 219 MET A CA 1
ATOM 1692 C C . MET A 1 219 ? 8.078 -3.768 2.359 1 98 219 MET A C 1
ATOM 1694 O O . MET A 1 219 ? 8.227 -3.018 1.394 1 98 219 MET A O 1
ATOM 1698 N N . ALA A 1 220 ? 7.141 -4.625 2.447 1 98.81 220 ALA A N 1
ATOM 1699 C CA . ALA A 1 220 ? 6.09 -4.734 1.439 1 98.81 220 ALA A CA 1
ATOM 1700 C C . ALA A 1 220 ? 4.711 -4.547 2.064 1 98.81 220 ALA A C 1
ATOM 1702 O O . ALA A 1 220 ? 4.398 -5.16 3.086 1 98.81 220 ALA A O 1
ATOM 1703 N N . SER A 1 221 ? 3.943 -3.652 1.55 1 98.81 221 SER A N 1
ATOM 1704 C CA . SER A 1 221 ? 2.523 -3.516 1.857 1 98.81 221 SER A CA 1
ATOM 1705 C C . SER A 1 221 ? 1.657 -4.086 0.74 1 98.81 221 SER A C 1
ATOM 1707 O O . SER A 1 221 ? 1.582 -3.516 -0.349 1 98.81 221 SER A O 1
ATOM 1709 N N . LEU A 1 222 ? 1.03 -5.172 1.029 1 98.88 222 LEU A N 1
ATOM 1710 C CA . LEU A 1 222 ? 0.221 -5.852 0.023 1 98.88 222 LEU A CA 1
ATOM 1711 C C . LEU A 1 222 ? -1.244 -5.898 0.445 1 98.88 222 LEU A C 1
ATOM 1713 O O . LEU A 1 222 ? -1.549 -5.98 1.637 1 98.88 222 LEU A O 1
ATOM 1717 N N . SER A 1 223 ? -2.152 -5.82 -0.537 1 98.75 223 SER A N 1
ATOM 1718 C CA . SER A 1 223 ? -3.59 -5.824 -0.282 1 98.75 223 SER A CA 1
ATOM 1719 C C . SER A 1 223 ? -4.332 -6.668 -1.312 1 98.75 223 SER A C 1
ATOM 1721 O O . SER A 1 223 ? -3.838 -6.879 -2.422 1 98.75 223 SER A O 1
ATOM 1723 N N . THR A 1 224 ? -5.484 -7.145 -0.882 1 98.56 224 THR A N 1
ATOM 1724 C CA . THR A 1 224 ? -6.328 -7.926 -1.779 1 98.56 224 THR A CA 1
ATOM 1725 C C . THR A 1 224 ? -7.793 -7.848 -1.351 1 98.56 224 THR A C 1
ATOM 1727 O O . THR A 1 224 ? -8.094 -7.492 -0.209 1 98.56 224 THR A O 1
ATOM 1730 N N . ALA A 1 225 ? -8.672 -8.102 -2.299 1 97.81 225 ALA A N 1
ATOM 1731 C CA . ALA A 1 225 ? -10.117 -8.203 -2.07 1 97.81 225 ALA A CA 1
ATOM 1732 C C . ALA A 1 225 ? -10.789 -9.008 -3.176 1 97.81 225 ALA A C 1
ATOM 1734 O O . ALA A 1 225 ? -10.375 -8.953 -4.336 1 97.81 225 ALA A O 1
ATOM 1735 N N . ASP A 1 226 ? -11.805 -9.773 -2.771 1 96.81 226 ASP A N 1
ATOM 1736 C CA . ASP A 1 226 ? -12.453 -10.555 -3.82 1 96.81 226 ASP A CA 1
ATOM 1737 C C . ASP A 1 226 ? -13.922 -10.148 -3.975 1 96.81 226 ASP A C 1
ATOM 1739 O O . ASP A 1 226 ? -14.703 -10.875 -4.582 1 96.81 226 ASP A O 1
ATOM 1743 N N . ASP A 1 227 ? -14.32 -9.055 -3.338 1 94.56 227 ASP A N 1
ATOM 1744 C CA . ASP A 1 227 ? -15.664 -8.516 -3.486 1 94.56 227 ASP A CA 1
ATOM 1745 C C . ASP A 1 227 ? -15.633 -7.105 -4.082 1 94.56 227 ASP A C 1
ATOM 1747 O O . ASP A 1 227 ? -16.594 -6.34 -3.918 1 94.56 227 ASP A O 1
ATOM 1751 N N . LEU A 1 228 ? -14.516 -6.703 -4.699 1 95 228 LEU A N 1
ATOM 1752 C CA . LEU A 1 228 ? -14.336 -5.473 -5.461 1 95 228 LEU A CA 1
ATOM 1753 C C . LEU A 1 228 ? -13.992 -5.773 -6.914 1 95 228 LEU A C 1
ATOM 1755 O O . LEU A 1 228 ? -13.461 -6.848 -7.223 1 95 228 LEU A O 1
ATOM 1759 N N . GLU A 1 229 ? -14.328 -4.773 -7.75 1 95.38 229 GLU A N 1
ATOM 1760 C CA . GLU A 1 229 ? -13.938 -4.957 -9.148 1 95.38 229 GLU A CA 1
ATOM 1761 C C . GLU A 1 229 ? -12.422 -4.98 -9.305 1 95.38 229 GLU A C 1
ATOM 1763 O O . GLU A 1 229 ? -11.695 -4.57 -8.391 1 95.38 229 GLU A O 1
ATOM 1768 N N . MET A 1 230 ? -12 -5.438 -10.391 1 95.44 230 MET A N 1
ATOM 1769 C CA . MET A 1 230 ? -10.578 -5.707 -10.602 1 95.44 230 MET A CA 1
ATOM 1770 C C . MET A 1 230 ? -9.766 -4.422 -10.531 1 95.44 230 MET A C 1
ATOM 1772 O O . MET A 1 230 ? -10.047 -3.459 -11.242 1 95.44 230 MET A O 1
ATOM 1776 N N . VAL A 1 231 ? -8.852 -4.418 -9.703 1 94.44 231 VAL A N 1
ATOM 1777 C CA . VAL A 1 231 ? -7.832 -3.389 -9.555 1 94.44 231 VAL A CA 1
ATOM 1778 C C . VAL A 1 231 ? -6.48 -4.039 -9.281 1 94.44 231 VAL A C 1
ATOM 1780 O O . VAL A 1 231 ? -6.402 -5.055 -8.578 1 94.44 231 VAL A O 1
ATOM 1783 N N . TRP A 1 232 ? -5.441 -3.506 -9.914 1 95.75 232 TRP A N 1
ATOM 1784 C CA . TRP A 1 232 ? -4.102 -3.986 -9.609 1 95.75 232 TRP A CA 1
ATOM 1785 C C . TRP A 1 232 ? -3.111 -2.828 -9.531 1 95.75 232 TRP A C 1
ATOM 1787 O O . TRP A 1 232 ? -3.303 -1.798 -10.188 1 95.75 232 TRP A O 1
ATOM 1797 N N . GLN A 1 233 ? -2.139 -3.029 -8.742 1 96.69 233 GLN A N 1
ATOM 1798 C CA . GLN A 1 233 ? -1.003 -2.121 -8.602 1 96.69 233 GLN A CA 1
ATOM 1799 C C . GLN A 1 233 ? 0.236 -2.859 -8.109 1 96.69 233 GLN A C 1
ATOM 1801 O O . GLN A 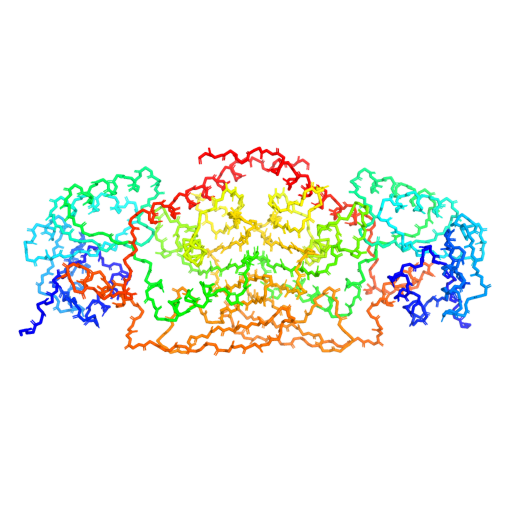1 233 ? 0.137 -3.74 -7.25 1 96.69 233 GLN A O 1
ATOM 1806 N N . TYR A 1 234 ? 1.356 -2.516 -8.688 1 98.31 234 TYR A N 1
ATOM 1807 C CA . TYR A 1 234 ? 2.615 -3.025 -8.156 1 98.31 234 TYR A CA 1
ATOM 1808 C C . TYR A 1 234 ? 3.75 -2.041 -8.398 1 98.31 234 TYR A C 1
ATOM 1810 O O . TYR A 1 234 ? 4.055 -1.707 -9.547 1 98.31 234 TYR A O 1
ATOM 1818 N N . ARG A 1 235 ? 4.359 -1.596 -7.352 1 97.88 235 ARG A N 1
ATOM 1819 C CA . ARG A 1 235 ? 5.469 -0.65 -7.387 1 97.88 235 ARG A CA 1
ATOM 1820 C C . ARG A 1 235 ? 6.594 -1.092 -6.457 1 97.88 235 ARG A C 1
ATOM 1822 O O . ARG A 1 235 ? 6.34 -1.544 -5.34 1 97.88 235 ARG A O 1
ATOM 1829 N N . MET A 1 236 ? 7.781 -1.036 -6.93 1 98.12 236 MET A N 1
ATOM 1830 C CA . MET A 1 236 ? 8.977 -1.296 -6.133 1 98.12 236 MET A CA 1
ATOM 1831 C C . MET A 1 236 ? 9.875 -0.065 -6.086 1 98.12 236 MET A C 1
ATOM 1833 O O . MET A 1 236 ? 10.242 0.486 -7.129 1 98.12 236 MET A O 1
ATOM 1837 N N . THR A 1 237 ? 10.211 0.367 -4.891 1 97.75 237 THR A N 1
ATOM 1838 C CA . THR A 1 237 ? 11.102 1.508 -4.695 1 97.75 237 THR A CA 1
ATOM 1839 C C . THR A 1 237 ? 12.391 1.075 -4.012 1 97.75 237 THR A C 1
ATOM 1841 O O . THR A 1 237 ? 12.359 0.47 -2.938 1 97.75 237 THR A O 1
ATOM 1844 N N . GLY A 1 238 ? 13.461 1.334 -4.629 1 96.88 238 GLY A N 1
ATOM 1845 C CA . GLY A 1 238 ? 14.781 1.148 -4.047 1 96.88 238 GLY A CA 1
ATOM 1846 C C . GLY A 1 238 ? 15.523 2.451 -3.83 1 96.88 238 GLY A C 1
ATOM 1847 O O . GLY A 1 238 ? 15 3.527 -4.133 1 96.88 238 GLY A O 1
ATOM 1848 N N . ASP A 1 239 ? 16.688 2.357 -3.221 1 94.56 239 ASP A N 1
ATOM 1849 C CA . ASP A 1 239 ? 17.438 3.561 -2.875 1 94.56 239 ASP A CA 1
ATOM 1850 C C . ASP A 1 239 ? 18.031 4.211 -4.121 1 94.56 239 ASP A C 1
ATOM 1852 O O . ASP A 1 239 ? 18.484 5.359 -4.074 1 94.56 239 ASP A O 1
ATOM 1856 N N . GLU A 1 240 ? 18.016 3.506 -5.324 1 95.69 240 GLU A N 1
ATOM 1857 C CA . GLU A 1 240 ? 18.625 4.07 -6.527 1 95.69 240 GLU A CA 1
ATOM 1858 C C . GLU A 1 240 ? 17.578 4.297 -7.613 1 95.69 240 GLU A C 1
ATOM 1860 O O . GLU A 1 240 ? 17.875 4.875 -8.664 1 95.69 240 GLU A O 1
ATOM 1865 N N . GLY A 1 241 ? 16.391 3.898 -7.414 1 96.31 241 GLY A N 1
ATOM 1866 C CA . GLY A 1 241 ? 15.336 4.031 -8.406 1 96.31 241 GLY A CA 1
ATOM 1867 C C . GLY A 1 241 ? 14.07 3.277 -8.039 1 96.31 241 GLY A C 1
ATOM 1868 O O . GLY A 1 241 ? 13.969 2.736 -6.934 1 96.31 241 GLY A O 1
ATOM 1869 N N . SER A 1 242 ? 13.102 3.357 -8.93 1 97.75 242 SER A N 1
ATOM 1870 C CA . SER A 1 242 ? 11.836 2.668 -8.703 1 97.75 242 SER A CA 1
ATOM 1871 C C . SER A 1 242 ? 11.312 2.033 -9.984 1 97.75 242 SER A C 1
ATOM 1873 O O . SER A 1 242 ? 11.773 2.354 -11.078 1 97.75 242 SER A O 1
ATOM 1875 N N . MET A 1 243 ? 10.461 1.091 -9.812 1 98.31 243 MET A N 1
ATOM 1876 C CA . MET A 1 243 ? 9.773 0.408 -10.906 1 98.31 243 MET A CA 1
ATOM 1877 C C . MET A 1 243 ? 8.266 0.422 -10.695 1 98.31 243 MET A C 1
ATOM 1879 O O . MET A 1 243 ? 7.777 -0.01 -9.648 1 98.31 243 MET A O 1
ATOM 1883 N N . ASP A 1 244 ? 7.543 0.948 -11.648 1 97.81 244 ASP A N 1
ATOM 1884 C CA . ASP A 1 244 ? 6.09 0.866 -11.695 1 97.81 244 ASP A CA 1
ATOM 1885 C C . ASP A 1 244 ? 5.629 -0.089 -12.797 1 97.81 244 ASP A C 1
ATOM 1887 O O . ASP A 1 244 ? 5.887 0.147 -13.977 1 97.81 244 ASP A O 1
ATOM 1891 N N . ILE A 1 245 ? 4.992 -1.125 -12.398 1 98.44 245 ILE A N 1
ATOM 1892 C CA . ILE A 1 245 ? 4.414 -1.999 -13.406 1 98.44 245 ILE A CA 1
ATOM 1893 C C . ILE A 1 245 ? 3.049 -1.46 -13.836 1 98.44 245 ILE A C 1
ATOM 1895 O O . ILE A 1 245 ? 2.111 -1.421 -13.039 1 98.44 245 ILE A O 1
ATOM 1899 N N . ILE A 1 246 ? 2.934 -1.141 -15.086 1 96.69 246 ILE A N 1
ATOM 1900 C CA . ILE A 1 246 ? 1.768 -0.427 -15.594 1 96.69 246 ILE A CA 1
ATOM 1901 C C . ILE A 1 246 ? 0.688 -1.426 -16 1 96.69 246 ILE A C 1
ATOM 1903 O O . ILE A 1 246 ? -0.505 -1.167 -15.828 1 96.69 246 ILE A O 1
ATOM 1907 N N . SER A 1 247 ? 1.109 -2.516 -16.609 1 97.44 247 SER A N 1
ATOM 1908 C CA . SER A 1 247 ? 0.162 -3.566 -16.969 1 97.44 247 SER A CA 1
ATOM 1909 C C . SER A 1 247 ? 0.006 -4.578 -15.828 1 97.44 247 SER A C 1
ATOM 1911 O O . SER A 1 247 ? 0.854 -4.652 -14.938 1 97.44 247 SER A O 1
ATOM 1913 N N . ASN A 1 248 ? -1.071 -5.309 -15.781 1 97.38 248 ASN A N 1
ATOM 1914 C CA . ASN A 1 248 ? -1.317 -6.293 -14.734 1 97.38 248 ASN A CA 1
ATOM 1915 C C . ASN A 1 248 ? -0.224 -7.355 -14.695 1 97.38 248 ASN A C 1
ATOM 1917 O O . ASN A 1 248 ? -0.089 -8.148 -15.633 1 97.38 248 ASN A O 1
ATOM 1921 N N . PRO A 1 249 ? 0.549 -7.406 -13.648 1 98.12 249 PRO A N 1
ATOM 1922 C CA . PRO A 1 249 ? 1.676 -8.344 -13.648 1 98.12 249 PRO A CA 1
ATOM 1923 C C . PRO A 1 249 ? 1.241 -9.789 -13.445 1 98.12 249 PRO A C 1
ATOM 1925 O O . PRO A 1 249 ? 2.018 -10.719 -13.703 1 98.12 249 PRO A O 1
ATOM 1928 N N . TRP A 1 250 ? 0.033 -9.977 -12.961 1 98.38 250 TRP A N 1
ATOM 1929 C CA . TRP A 1 250 ? -0.402 -11.328 -12.625 1 98.38 250 TRP A CA 1
ATOM 1930 C C . TRP A 1 250 ? -1.242 -11.922 -13.758 1 98.38 250 TRP A C 1
ATOM 1932 O O . TRP A 1 250 ? -1.527 -13.117 -13.766 1 98.38 250 TRP A O 1
ATOM 1942 N N . LEU A 1 251 ? -1.643 -11.078 -14.688 1 97.44 251 LEU A N 1
ATOM 1943 C CA . LEU A 1 251 ? -2.301 -11.477 -15.93 1 97.44 251 LEU A CA 1
ATOM 1944 C C . LEU A 1 251 ? -1.669 -10.781 -17.125 1 97.44 251 LEU A C 1
ATOM 1946 O O . LEU A 1 251 ? -2.361 -10.125 -17.906 1 97.44 251 LEU A O 1
ATOM 1950 N N . PRO A 1 252 ? -0.389 -10.977 -17.234 1 97.62 252 PRO A N 1
ATOM 1951 C CA . PRO A 1 252 ? 0.234 -10.32 -18.391 1 97.62 252 PRO A CA 1
ATOM 1952 C C . PRO A 1 252 ? -0.373 -10.766 -19.719 1 97.62 252 PRO A C 1
ATOM 1954 O O . PRO A 1 252 ? -0.717 -11.938 -19.891 1 97.62 252 PRO A O 1
ATOM 1957 N N . GLN A 1 253 ? -0.474 -9.844 -20.562 1 95 253 GLN A N 1
ATOM 1958 C CA . GLN A 1 253 ? -1.074 -10.102 -21.875 1 95 253 GLN A CA 1
ATOM 1959 C C . GLN A 1 253 ? -0.023 -10.555 -22.891 1 95 253 GLN A C 1
ATOM 1961 O O . GLN A 1 253 ? 1.17 -10.586 -22.578 1 95 253 GLN A O 1
ATOM 1966 N N . GLN A 1 254 ? -0.611 -10.984 -23.953 1 94.19 254 GLN A N 1
ATOM 1967 C CA . GLN A 1 254 ? 0.324 -11.375 -25 1 94.19 254 GLN A CA 1
ATOM 1968 C C . GLN A 1 254 ? 1.072 -10.156 -25.547 1 94.19 254 GLN A C 1
ATOM 1970 O O . GLN A 1 254 ? 2.26 -10.242 -25.875 1 94.19 254 GLN A O 1
ATOM 1975 N N . ASN A 1 255 ? 0.307 -9.031 -25.609 1 94.44 255 ASN A N 1
ATOM 1976 C CA . ASN A 1 255 ? 0.921 -7.785 -26.047 1 94.44 255 ASN A CA 1
ATOM 1977 C C . ASN A 1 255 ? 0.654 -6.645 -25.078 1 94.44 255 ASN A C 1
ATOM 1979 O O . ASN A 1 255 ? -0.348 -6.66 -24.359 1 94.44 255 ASN A O 1
ATOM 1983 N N . GLY A 1 256 ? 1.562 -5.75 -25.047 1 95.25 256 GLY A N 1
ATOM 1984 C CA . GLY A 1 256 ? 1.29 -4.492 -24.375 1 95.25 256 GLY A CA 1
ATOM 1985 C C . GLY A 1 256 ? 1.637 -4.52 -22.906 1 95.25 256 GLY A C 1
ATOM 1986 O O . GLY A 1 256 ? 1.043 -3.789 -22.109 1 95.25 256 GLY A O 1
ATOM 1987 N N . ASN A 1 257 ? 2.533 -5.406 -22.469 1 98.12 257 ASN A N 1
ATOM 1988 C CA . ASN A 1 257 ? 3.012 -5.383 -21.094 1 98.12 257 ASN A CA 1
ATOM 1989 C C . ASN A 1 257 ? 4.051 -4.281 -20.875 1 98.12 257 ASN A C 1
ATOM 1991 O O . ASN A 1 257 ? 5.004 -4.164 -21.641 1 98.12 257 ASN A O 1
ATOM 1995 N N . VAL A 1 258 ? 3.881 -3.463 -19.875 1 98.5 258 VAL A N 1
ATOM 1996 C CA . VAL A 1 258 ? 4.719 -2.275 -19.75 1 98.5 258 VAL A CA 1
ATOM 1997 C C . VAL A 1 258 ? 5.117 -2.086 -18.281 1 98.5 258 VAL A C 1
ATOM 1999 O O . VAL A 1 258 ? 4.297 -2.268 -17.375 1 98.5 258 VAL A O 1
ATOM 2002 N N . ALA A 1 259 ? 6.344 -1.723 -18 1 98.62 259 ALA A N 1
ATOM 2003 C CA . ALA A 1 259 ? 6.855 -1.201 -16.734 1 98.62 259 ALA A CA 1
ATOM 2004 C C . ALA A 1 259 ? 7.691 0.054 -16.969 1 98.62 259 ALA A C 1
ATOM 2006 O O . ALA A 1 259 ? 8.336 0.2 -18 1 98.62 259 ALA A O 1
ATOM 2007 N N . ILE A 1 260 ? 7.648 0.945 -16.078 1 98.5 260 ILE A N 1
ATOM 2008 C CA . ILE A 1 260 ? 8.438 2.172 -16.141 1 98.5 260 ILE A CA 1
ATOM 2009 C C . ILE A 1 260 ? 9.469 2.182 -15.008 1 98.5 260 ILE A C 1
ATOM 2011 O O . ILE A 1 260 ? 9.125 1.985 -13.844 1 98.5 260 ILE A O 1
ATOM 2015 N N . ILE A 1 261 ? 10.664 2.352 -15.383 1 98.25 261 ILE A N 1
ATOM 2016 C CA . ILE A 1 261 ? 11.758 2.508 -14.43 1 98.25 261 ILE A CA 1
ATOM 2017 C C . ILE A 1 261 ? 12.102 3.988 -14.281 1 98.25 261 ILE A C 1
ATOM 2019 O O . ILE A 1 261 ? 12.281 4.695 -15.273 1 98.25 261 ILE A O 1
ATOM 2023 N N . LYS A 1 262 ? 12.164 4.406 -13.078 1 97.56 262 LYS A N 1
ATOM 2024 C CA . LYS A 1 262 ? 12.492 5.797 -12.773 1 97.56 262 LYS A CA 1
ATOM 2025 C C . LYS A 1 262 ? 13.773 5.898 -11.953 1 97.56 262 LYS A C 1
ATOM 2027 O O . LYS A 1 262 ? 14.133 4.965 -11.234 1 97.56 262 LYS A O 1
ATOM 2032 N N . ASP A 1 263 ? 14.438 6.969 -12.07 1 95.69 263 ASP A N 1
ATOM 2033 C CA . ASP A 1 263 ? 15.609 7.199 -11.234 1 95.69 263 ASP A CA 1
ATOM 2034 C C . ASP A 1 263 ? 15.211 7.676 -9.844 1 95.69 263 ASP A C 1
ATOM 2036 O O . ASP A 1 263 ? 14.023 7.738 -9.516 1 95.69 263 ASP A O 1
ATOM 2040 N N . LYS A 1 264 ? 16.203 7.949 -9.031 1 90.81 264 LYS A N 1
ATOM 2041 C CA . LYS A 1 264 ? 15.969 8.281 -7.633 1 90.81 264 LYS A CA 1
ATOM 2042 C C . LYS A 1 264 ? 15.195 9.586 -7.496 1 90.81 264 LYS A C 1
ATOM 2044 O O . LYS A 1 264 ? 14.617 9.859 -6.445 1 90.81 264 LYS A O 1
ATOM 2049 N N . ASN A 1 265 ? 15.141 10.414 -8.547 1 89.31 265 ASN A N 1
ATOM 2050 C CA . ASN A 1 265 ? 14.445 11.695 -8.508 1 89.31 265 ASN A CA 1
ATOM 2051 C C . ASN A 1 265 ? 13.055 11.594 -9.141 1 89.31 265 ASN A C 1
ATOM 2053 O O . ASN A 1 265 ? 12.359 12.602 -9.266 1 89.31 265 ASN A O 1
ATOM 2057 N N . GLY A 1 266 ? 12.68 10.391 -9.602 1 90 266 GLY A N 1
ATOM 2058 C CA . GLY A 1 266 ? 11.344 10.172 -10.133 1 90 266 GLY A CA 1
ATOM 2059 C C . GLY A 1 266 ? 11.258 10.375 -11.633 1 90 266 GLY A C 1
ATOM 2060 O O . GLY A 1 266 ? 10.172 10.328 -12.211 1 90 266 GLY A O 1
ATOM 2061 N N . ASN A 1 267 ? 12.422 10.641 -12.211 1 93.38 267 ASN A N 1
ATOM 2062 C CA . ASN A 1 267 ? 12.43 10.805 -13.656 1 93.38 267 ASN A CA 1
ATOM 2063 C C . ASN A 1 267 ? 12.445 9.453 -14.375 1 93.38 267 ASN A C 1
ATOM 2065 O O . ASN A 1 267 ? 13.117 8.523 -13.93 1 93.38 267 ASN A O 1
ATOM 2069 N N . ASP A 1 268 ? 11.688 9.406 -15.5 1 94.06 268 ASP A N 1
ATOM 2070 C CA . ASP A 1 268 ? 11.672 8.172 -16.281 1 94.06 268 ASP A CA 1
ATOM 2071 C C . ASP A 1 268 ? 13.062 7.859 -16.828 1 94.06 268 ASP A C 1
ATOM 2073 O O . ASP A 1 268 ? 13.719 8.727 -17.422 1 94.06 268 ASP A O 1
ATOM 2077 N N . LEU A 1 269 ? 13.516 6.691 -16.562 1 94 269 LEU A N 1
ATOM 2078 C CA . LEU A 1 269 ? 14.812 6.23 -17.062 1 94 269 LEU A CA 1
ATOM 2079 C C . LEU A 1 269 ? 14.633 5.25 -18.219 1 94 269 LEU A C 1
ATOM 2081 O O . LEU A 1 269 ? 15.359 5.316 -19.203 1 94 269 LEU A O 1
ATOM 2085 N N . LEU A 1 270 ? 13.734 4.352 -18.016 1 95.06 270 LEU A N 1
ATOM 2086 C CA . LEU A 1 270 ? 13.578 3.25 -18.953 1 95.06 270 LEU A CA 1
ATOM 2087 C C . LEU A 1 270 ? 12.133 2.773 -19 1 95.06 270 LEU A C 1
ATOM 2089 O O . LEU A 1 270 ? 11.484 2.639 -17.969 1 95.06 270 LEU A O 1
ATOM 2093 N N . ARG A 1 271 ? 11.633 2.652 -20.188 1 97.06 271 ARG A N 1
ATOM 2094 C CA . ARG A 1 271 ? 10.352 1.998 -20.438 1 97.06 271 ARG A CA 1
ATOM 2095 C C . ARG A 1 271 ? 10.555 0.594 -21 1 97.06 271 ARG A C 1
ATOM 2097 O O . ARG A 1 271 ? 11.117 0.427 -22.078 1 97.06 271 ARG A O 1
ATOM 2104 N N . ILE A 1 272 ? 10.07 -0.381 -20.25 1 97.69 272 ILE A N 1
ATOM 2105 C CA . ILE A 1 272 ? 10.18 -1.773 -20.672 1 97.69 272 ILE A CA 1
ATOM 2106 C C . ILE A 1 272 ? 8.859 -2.236 -21.281 1 97.69 272 ILE A C 1
ATOM 2108 O O . ILE A 1 272 ? 7.812 -2.154 -20.641 1 97.69 272 ILE A O 1
ATOM 2112 N N . GLU A 1 273 ? 8.953 -2.641 -22.469 1 97.75 273 GLU A N 1
ATOM 2113 C CA . GLU A 1 273 ? 7.82 -3.23 -23.172 1 97.75 273 GLU A CA 1
ATOM 2114 C C . GLU A 1 273 ? 8.156 -4.625 -23.688 1 97.75 273 GLU A C 1
ATOM 2116 O O . GLU A 1 273 ? 9.156 -4.805 -24.391 1 97.75 273 GLU A O 1
ATOM 2121 N N . ARG A 1 274 ? 7.316 -5.566 -23.328 1 96.06 274 ARG A N 1
ATOM 2122 C CA . ARG A 1 274 ? 7.594 -6.945 -23.734 1 96.06 274 ARG A CA 1
ATOM 2123 C C . ARG A 1 274 ? 6.32 -7.652 -24.188 1 96.06 274 ARG A C 1
ATOM 2125 O O . ARG A 1 274 ? 5.328 -7.684 -23.453 1 96.06 274 ARG A O 1
ATOM 2132 N N . ASP A 1 275 ? 6.352 -8.188 -25.375 1 95.31 275 ASP A N 1
ATOM 2133 C CA . ASP A 1 275 ? 5.312 -9.078 -25.891 1 95.31 275 ASP A CA 1
ATOM 2134 C C . ASP A 1 275 ? 5.703 -10.539 -25.688 1 95.31 275 ASP A C 1
ATOM 2136 O O . ASP A 1 275 ? 6.875 -10.852 -25.469 1 95.31 275 ASP A O 1
ATOM 2140 N N . ALA A 1 276 ? 4.664 -11.344 -25.688 1 94.31 276 ALA A N 1
ATOM 2141 C CA . ALA A 1 276 ? 4.898 -12.781 -25.562 1 94.31 276 ALA A CA 1
ATOM 2142 C C . ALA A 1 276 ? 4.621 -13.492 -26.891 1 94.31 276 ALA A C 1
ATOM 2144 O O . ALA A 1 276 ? 3.838 -13.008 -27.703 1 94.31 276 ALA A O 1
ATOM 2145 N N . GLU A 1 277 ? 5.273 -14.602 -27.062 1 93.19 277 GLU A N 1
ATOM 2146 C CA . GLU A 1 277 ? 5.113 -15.398 -28.281 1 93.19 277 GLU A CA 1
ATOM 2147 C C . GLU A 1 277 ? 3.969 -16.391 -28.125 1 93.19 277 GLU A C 1
ATOM 2149 O O . GLU A 1 277 ? 3.432 -16.891 -29.125 1 93.19 277 GLU A O 1
ATOM 2154 N N . LYS A 1 278 ? 3.676 -16.703 -26.891 1 93.44 278 LYS A N 1
ATOM 2155 C CA . LYS A 1 278 ? 2.643 -17.688 -26.578 1 93.44 278 LYS A CA 1
ATOM 2156 C C . LYS A 1 278 ? 1.666 -17.141 -25.531 1 93.44 278 LYS A C 1
ATOM 2158 O O . LYS A 1 278 ? 1.941 -16.125 -24.891 1 93.44 278 LYS A O 1
ATOM 2163 N N . PRO A 1 279 ? 0.55 -17.891 -25.453 1 94.62 279 PRO A N 1
ATOM 2164 C CA . PRO A 1 279 ? -0.368 -17.516 -24.375 1 94.62 279 PRO A CA 1
ATOM 2165 C C . PRO A 1 279 ? 0.244 -17.688 -22.984 1 94.62 279 PRO A C 1
ATOM 2167 O O . PRO A 1 279 ? 1.052 -18.609 -22.781 1 94.62 279 PRO A O 1
ATOM 2170 N N . LEU A 1 280 ? -0.194 -16.891 -22.047 1 97.44 280 LEU A N 1
ATOM 2171 C CA . LEU A 1 280 ? 0.32 -16.781 -20.688 1 97.44 280 LEU A CA 1
ATOM 2172 C C . LEU A 1 280 ? 0.455 -18.172 -20.047 1 97.44 280 LEU A C 1
ATOM 2174 O O . LEU A 1 280 ? 1.533 -18.531 -19.562 1 97.44 280 LEU A O 1
ATOM 2178 N N . TYR A 1 281 ? -0.55 -19.047 -20.219 1 98 281 TYR A N 1
ATOM 2179 C CA . TYR A 1 281 ? -0.629 -20.281 -19.453 1 98 281 TYR A CA 1
ATOM 2180 C C . TYR A 1 281 ? 0.227 -21.375 -20.094 1 98 281 TYR A C 1
ATOM 2182 O O . TYR A 1 281 ? 0.502 -22.391 -19.469 1 98 281 TYR A O 1
ATOM 2190 N N . SER A 1 282 ? 0.685 -21.156 -21.281 1 97.62 282 SER A N 1
ATOM 2191 C CA . SER A 1 282 ? 1.46 -22.172 -22 1 97.62 282 SER A CA 1
ATOM 2192 C C . SER A 1 282 ? 2.91 -22.188 -21.531 1 97.62 282 SER A C 1
ATOM 2194 O O . SER A 1 282 ? 3.574 -23.219 -21.594 1 97.62 282 SER A O 1
ATOM 2196 N N . TYR A 1 283 ? 3.357 -21.078 -20.953 1 97.19 283 TYR A N 1
ATOM 2197 C CA . TYR A 1 283 ? 4.758 -20.984 -20.562 1 97.19 283 TYR A CA 1
ATOM 2198 C C . TYR A 1 283 ? 5.078 -21.953 -19.438 1 97.19 283 TYR A C 1
ATOM 2200 O O . TYR A 1 283 ? 6.105 -22.641 -19.469 1 97.19 283 TYR A O 1
ATOM 2208 N N . GLN A 1 284 ? 4.172 -22.016 -18.453 1 98.06 284 GLN A N 1
ATOM 2209 C CA . GLN A 1 284 ? 4.418 -22.922 -17.344 1 98.06 284 GLN A CA 1
ATOM 2210 C C . GLN A 1 284 ? 4.359 -24.375 -17.781 1 98.06 284 GLN A C 1
ATOM 2212 O O . GLN A 1 284 ? 5.105 -25.219 -17.281 1 98.06 284 GLN A O 1
ATOM 2217 N N . ILE A 1 285 ? 3.508 -24.656 -18.719 1 98.19 285 ILE A N 1
ATOM 2218 C CA . ILE A 1 285 ? 3.375 -26 -19.266 1 98.19 285 ILE A CA 1
ATOM 2219 C C . ILE A 1 285 ? 4.672 -26.406 -19.969 1 98.19 285 ILE A C 1
ATOM 2221 O O . ILE A 1 285 ? 5.184 -27.516 -19.734 1 98.19 285 ILE A O 1
ATOM 2225 N N . ASP A 1 286 ? 5.23 -25.531 -20.734 1 97.69 286 ASP A N 1
ATOM 2226 C CA . ASP A 1 286 ? 6.465 -25.812 -21.453 1 97.69 286 ASP A CA 1
ATOM 2227 C C . ASP A 1 286 ? 7.645 -25.953 -20.5 1 97.69 286 ASP A C 1
ATOM 2229 O O . ASP A 1 286 ? 8.477 -26.844 -20.672 1 97.69 286 ASP A O 1
ATOM 2233 N N . VAL A 1 287 ? 7.711 -25.094 -19.484 1 97.75 287 VAL A N 1
ATOM 2234 C CA . VAL A 1 287 ? 8.797 -25.203 -18.516 1 97.75 287 VAL A CA 1
ATOM 2235 C C . VAL A 1 287 ? 8.758 -26.594 -17.859 1 97.75 287 VAL A C 1
ATOM 2237 O O . VAL A 1 287 ? 9.766 -27.297 -17.844 1 97.75 287 VAL A O 1
ATOM 2240 N N . LEU A 1 288 ? 7.594 -26.953 -17.344 1 98.25 288 LEU A N 1
ATOM 2241 C CA . LEU A 1 288 ? 7.449 -28.25 -16.703 1 98.25 288 LEU A CA 1
ATOM 2242 C C . LEU A 1 288 ? 7.754 -29.391 -17.688 1 98.25 288 LEU A C 1
ATOM 2244 O O . LEU A 1 288 ? 8.461 -30.328 -17.344 1 98.25 288 LEU A O 1
ATOM 2248 N N . GLY A 1 289 ? 7.289 -29.266 -18.906 1 98.12 289 GLY A N 1
ATOM 2249 C CA . GLY A 1 289 ? 7.527 -30.281 -19.938 1 98.12 289 GLY A CA 1
ATOM 2250 C C . GLY A 1 289 ? 8.992 -30.453 -20.266 1 98.12 289 GLY A C 1
ATOM 2251 O O . GLY A 1 289 ? 9.484 -31.594 -20.359 1 98.12 289 GLY A O 1
ATOM 2252 N N . HIS A 1 290 ? 9.68 -29.375 -20.422 1 97.75 290 HIS A N 1
ATOM 2253 C CA . HIS A 1 290 ? 11.109 -29.453 -20.734 1 97.75 290 HIS A CA 1
ATOM 2254 C C . HIS A 1 290 ? 11.891 -30.078 -19.594 1 97.75 290 HIS A C 1
ATOM 2256 O O . HIS A 1 290 ? 12.859 -30.812 -19.828 1 97.75 290 HIS A O 1
ATOM 2262 N N . TYR A 1 291 ? 11.508 -29.797 -18.391 1 97.75 291 TYR A N 1
ATOM 2263 C CA . TYR A 1 291 ? 12.18 -30.406 -17.25 1 97.75 291 TYR A CA 1
ATOM 2264 C C . TYR A 1 291 ? 11.922 -31.906 -17.203 1 97.75 291 TYR A C 1
ATOM 2266 O O . TYR A 1 291 ? 12.828 -32.688 -16.922 1 97.75 291 TYR A O 1
ATOM 2274 N N . ILE A 1 292 ? 10.68 -32.281 -17.469 1 97.62 292 ILE A N 1
ATOM 2275 C CA . ILE A 1 292 ? 10.32 -33.688 -17.469 1 97.62 292 ILE A CA 1
ATOM 2276 C C . ILE A 1 292 ? 11.117 -34.438 -18.547 1 97.62 292 ILE A C 1
ATOM 2278 O O . ILE A 1 292 ? 11.602 -35.531 -18.312 1 97.62 292 ILE A O 1
ATOM 2282 N N . ARG A 1 293 ? 11.305 -33.812 -19.641 1 96.31 293 ARG A N 1
ATOM 2283 C CA . ARG A 1 293 ? 11.977 -34.406 -20.781 1 96.31 293 ARG A CA 1
ATOM 2284 C C . ARG A 1 293 ? 13.492 -34.375 -20.609 1 96.31 293 ARG A C 1
ATOM 2286 O O . ARG A 1 293 ? 14.219 -35.031 -21.344 1 96.31 293 ARG A O 1
ATOM 2293 N N . GLY A 1 294 ? 13.961 -33.594 -19.75 1 95.31 294 GLY A N 1
ATOM 2294 C CA . GLY A 1 294 ? 15.391 -33.5 -19.516 1 95.31 294 GLY A CA 1
ATOM 2295 C C . GLY A 1 294 ? 16.094 -32.562 -20.469 1 95.31 294 GLY A C 1
ATOM 2296 O O . GLY A 1 294 ? 17.312 -32.625 -20.641 1 95.31 294 GLY A O 1
ATOM 2297 N N . ASP A 1 295 ? 15.375 -31.625 -21.109 1 95.69 295 ASP A N 1
ATOM 2298 C CA . ASP A 1 295 ? 15.977 -30.75 -22.109 1 95.69 295 ASP A CA 1
ATOM 2299 C C . ASP A 1 295 ? 15.734 -29.281 -21.766 1 95.69 295 ASP A C 1
ATOM 2301 O O . ASP A 1 295 ? 15.68 -28.422 -22.656 1 95.69 295 ASP A O 1
ATOM 2305 N N . ALA A 1 296 ? 15.477 -28.984 -20.531 1 95 296 ALA A N 1
ATOM 2306 C CA . ALA A 1 296 ? 15.297 -27.609 -20.094 1 95 296 ALA A CA 1
ATOM 2307 C C . ALA A 1 296 ? 16.578 -26.797 -20.297 1 95 296 ALA A C 1
ATOM 2309 O O . ALA A 1 296 ? 17.672 -27.297 -20.031 1 95 296 ALA A O 1
ATOM 2310 N N . ASP A 1 297 ? 16.406 -25.625 -20.812 1 92.56 297 ASP A N 1
ATOM 2311 C CA . ASP A 1 297 ? 17.578 -24.766 -21 1 92.56 297 ASP A CA 1
ATOM 2312 C C . ASP A 1 297 ? 17.906 -24.016 -19.703 1 92.56 297 ASP A C 1
ATOM 2314 O O . ASP A 1 297 ? 17.172 -24.109 -18.719 1 92.56 297 ASP A O 1
ATOM 2318 N N . GLU A 1 298 ? 18.984 -23.266 -19.734 1 88.94 298 GLU A N 1
ATOM 2319 C CA . GLU A 1 298 ? 19.516 -22.609 -18.547 1 88.94 298 GLU A CA 1
ATOM 2320 C C . GLU A 1 298 ? 18.609 -21.469 -18.109 1 88.94 298 GLU A C 1
ATOM 2322 O O . GLU A 1 298 ? 18.609 -21.094 -16.922 1 88.94 298 GLU A O 1
ATOM 2327 N N . GLU A 1 299 ? 17.812 -20.969 -18.953 1 87.88 299 GLU A N 1
ATOM 2328 C CA . GLU A 1 299 ? 16.969 -19.828 -18.641 1 87.88 299 GLU A CA 1
ATOM 2329 C C . GLU A 1 299 ? 15.664 -20.266 -18 1 87.88 299 GLU A C 1
ATOM 2331 O O . GLU A 1 299 ? 14.953 -19.453 -17.406 1 87.88 299 GLU A O 1
ATOM 2336 N N . MET A 1 300 ? 15.414 -21.547 -18.141 1 91.94 300 MET A N 1
ATOM 2337 C CA . MET A 1 300 ? 14.188 -22.078 -17.562 1 91.94 300 MET A CA 1
ATOM 2338 C C . MET A 1 300 ? 14.391 -22.453 -16.094 1 91.94 300 MET A C 1
ATOM 2340 O O . MET A 1 300 ? 15.445 -22.953 -15.711 1 91.94 300 MET A O 1
ATOM 2344 N N . SER A 1 301 ? 13.383 -22.016 -15.312 1 93.12 301 SER A N 1
ATOM 2345 C CA . SER A 1 301 ? 13.422 -22.359 -13.898 1 93.12 301 SER A CA 1
ATOM 2346 C C . SER A 1 301 ? 12.07 -22.906 -13.422 1 93.12 301 SER A C 1
ATOM 2348 O O . SER A 1 301 ? 11.039 -22.266 -13.641 1 93.12 301 SER A O 1
ATOM 2350 N N . LEU A 1 302 ? 12.125 -24.031 -12.875 1 95.12 302 LEU A N 1
ATOM 2351 C CA . LEU A 1 302 ? 10.938 -24.641 -12.297 1 95.12 302 LEU A CA 1
ATOM 2352 C C . LEU A 1 302 ? 10.594 -24.016 -10.953 1 95.12 302 LEU A C 1
ATOM 2354 O O . LEU A 1 302 ? 11.484 -23.766 -10.133 1 95.12 302 LEU A O 1
ATOM 2358 N N . LEU A 1 303 ? 9.359 -23.672 -10.734 1 97.5 303 LEU A N 1
ATOM 2359 C CA . LEU A 1 303 ? 8.914 -23.297 -9.398 1 97.5 303 LEU A CA 1
ATOM 2360 C C . LEU A 1 303 ? 8.914 -24.516 -8.469 1 97.5 303 LEU A C 1
ATOM 2362 O O . LEU A 1 303 ? 8.125 -25.438 -8.648 1 97.5 303 LEU A O 1
ATOM 2366 N N . THR A 1 304 ? 9.766 -24.5 -7.473 1 97.88 304 THR A N 1
ATOM 2367 C CA . THR A 1 304 ? 9.93 -25.672 -6.617 1 97.88 304 THR A CA 1
ATOM 2368 C C . THR A 1 304 ? 8.805 -25.75 -5.59 1 97.88 304 THR A C 1
ATOM 2370 O O . THR A 1 304 ? 8.195 -24.719 -5.25 1 97.88 304 THR A O 1
ATOM 2373 N N . LEU A 1 305 ? 8.547 -26.891 -5.113 1 98.56 305 LEU A N 1
ATOM 2374 C CA . LEU A 1 305 ? 7.559 -27.062 -4.059 1 98.56 305 LEU A CA 1
ATOM 2375 C C . LEU A 1 305 ? 8.016 -26.406 -2.764 1 98.56 305 LEU A C 1
ATOM 2377 O O . LEU A 1 305 ? 7.195 -26 -1.938 1 98.56 305 LEU A O 1
ATOM 2381 N N . GLU A 1 306 ? 9.312 -26.297 -2.582 1 98.19 306 GLU A N 1
ATOM 2382 C CA . GLU A 1 306 ? 9.836 -25.578 -1.426 1 98.19 306 GLU A CA 1
ATOM 2383 C C . GLU A 1 306 ? 9.414 -24.109 -1.455 1 98.19 306 GLU A C 1
ATOM 2385 O O . GLU A 1 306 ? 9.078 -23.547 -0.419 1 98.19 306 GLU A O 1
ATOM 2390 N N . ASN A 1 307 ? 9.516 -23.531 -2.633 1 98.19 307 ASN A N 1
ATOM 2391 C CA . ASN A 1 307 ? 9.031 -22.156 -2.766 1 98.19 307 ASN A CA 1
ATOM 2392 C C . ASN A 1 307 ? 7.539 -22.062 -2.467 1 98.19 307 ASN A C 1
ATOM 2394 O O . ASN A 1 307 ? 7.09 -21.125 -1.807 1 98.19 307 ASN A O 1
ATOM 2398 N N . SER A 1 308 ? 6.766 -23.016 -3.006 1 98.69 308 SER A N 1
ATOM 2399 C CA . SER A 1 308 ? 5.328 -23.047 -2.756 1 98.69 308 SER A CA 1
ATOM 2400 C C . SER A 1 308 ? 5.031 -23.188 -1.267 1 98.69 308 SER A C 1
ATOM 2402 O O . SER A 1 308 ? 4.082 -22.578 -0.759 1 98.69 308 SER A O 1
ATOM 2404 N N . LEU A 1 309 ? 5.812 -24.031 -0.596 1 98.75 309 LEU A N 1
ATOM 2405 C CA . LEU A 1 309 ? 5.676 -24.188 0.848 1 98.75 309 LEU A CA 1
ATOM 2406 C C . LEU A 1 309 ? 5.844 -22.844 1.556 1 98.75 309 LEU A C 1
ATOM 2408 O O . LEU A 1 309 ? 5.062 -22.5 2.445 1 98.75 309 LEU A O 1
ATOM 2412 N N . LEU A 1 310 ? 6.844 -22.094 1.145 1 98.62 310 LEU A N 1
ATOM 2413 C CA . LEU A 1 310 ? 7.113 -20.812 1.766 1 98.62 310 LEU A CA 1
ATOM 2414 C C . LEU A 1 310 ? 5.996 -19.812 1.463 1 98.62 310 LEU A C 1
ATOM 2416 O O . LEU A 1 310 ? 5.664 -18.969 2.299 1 98.62 310 LEU A O 1
ATOM 2420 N N . ASN A 1 311 ? 5.391 -19.891 0.307 1 98.5 311 ASN A N 1
ATOM 2421 C CA . ASN A 1 311 ? 4.227 -19.062 -0.011 1 98.5 311 ASN A CA 1
ATOM 2422 C C . ASN A 1 311 ? 3.041 -19.406 0.889 1 98.5 311 ASN A C 1
ATOM 2424 O O . ASN A 1 311 ? 2.391 -18.516 1.43 1 98.5 311 ASN A O 1
ATOM 2428 N N . VAL A 1 312 ? 2.768 -20.703 1.025 1 98.5 312 VAL A N 1
ATOM 2429 C CA . VAL A 1 312 ? 1.666 -21.172 1.854 1 98.5 312 VAL A CA 1
ATOM 2430 C C . VAL A 1 312 ? 1.86 -20.703 3.295 1 98.5 312 VAL A C 1
ATOM 2432 O O . VAL A 1 312 ? 0.893 -20.375 3.98 1 98.5 312 VAL A O 1
ATOM 2435 N N . ARG A 1 313 ? 3.082 -20.719 3.73 1 98.69 313 ARG A N 1
ATOM 2436 C CA . ARG A 1 313 ? 3.387 -20.281 5.086 1 98.69 313 ARG A CA 1
ATOM 2437 C C . ARG A 1 313 ? 2.93 -18.844 5.309 1 98.69 313 ARG A C 1
ATOM 2439 O O . ARG A 1 313 ? 2.324 -18.531 6.336 1 98.69 313 ARG A O 1
ATOM 2446 N N . VAL A 1 314 ? 3.197 -17.938 4.402 1 98.81 314 VAL A N 1
ATOM 2447 C CA . VAL A 1 314 ? 2.797 -16.531 4.508 1 98.81 314 VAL A CA 1
ATOM 2448 C C . VAL A 1 314 ? 1.273 -16.422 4.461 1 98.81 314 VAL A C 1
ATOM 2450 O O . VAL A 1 314 ? 0.671 -15.711 5.27 1 98.81 314 VAL A O 1
ATOM 2453 N N . LEU A 1 315 ? 0.667 -17.141 3.535 1 98.62 315 LEU A N 1
ATOM 2454 C CA . LEU A 1 315 ? -0.783 -17.078 3.385 1 98.62 315 LEU A CA 1
ATOM 2455 C C . LEU A 1 315 ? -1.484 -17.594 4.641 1 98.62 315 LEU A C 1
ATOM 2457 O O . LEU A 1 315 ? -2.486 -17.016 5.07 1 98.62 315 LEU A O 1
ATOM 2461 N N . GLU A 1 316 ? -0.962 -18.703 5.152 1 98.19 316 GLU A N 1
ATOM 2462 C CA . GLU A 1 316 ? -1.544 -19.266 6.367 1 98.19 316 GLU A CA 1
ATOM 2463 C C . GLU A 1 316 ? -1.453 -18.281 7.531 1 98.19 316 GLU A C 1
ATOM 2465 O O . GLU A 1 316 ? -2.418 -18.109 8.281 1 98.19 316 GLU A O 1
ATOM 2470 N N . LYS A 1 317 ? -0.318 -17.688 7.695 1 98.31 317 LYS A N 1
ATOM 2471 C CA . LYS A 1 317 ? -0.146 -16.688 8.75 1 98.31 317 LYS A CA 1
ATOM 2472 C C . LYS A 1 317 ? -1.075 -15.5 8.531 1 98.31 317 LYS A C 1
ATOM 2474 O O . LYS A 1 317 ? -1.663 -14.984 9.492 1 98.31 317 LYS A O 1
ATOM 2479 N N . TRP A 1 318 ? -1.19 -15.031 7.32 1 98.62 318 TRP A N 1
ATOM 2480 C CA . TRP A 1 318 ? -2.092 -13.945 6.953 1 98.62 318 TRP A CA 1
ATOM 2481 C C . TRP A 1 318 ? -3.525 -14.266 7.363 1 98.62 318 TRP A C 1
ATOM 2483 O O . TRP A 1 318 ? -4.168 -13.477 8.062 1 98.62 318 TRP A O 1
ATOM 2493 N N . LEU A 1 319 ? -3.977 -15.438 6.996 1 97.44 319 LEU A N 1
ATOM 2494 C CA . LEU A 1 319 ? -5.336 -15.875 7.285 1 97.44 319 LEU A CA 1
ATOM 2495 C C . LEU A 1 319 ? -5.57 -15.969 8.789 1 97.44 319 LEU A C 1
ATOM 2497 O O . LEU A 1 319 ? -6.605 -15.531 9.289 1 97.44 319 LEU A O 1
ATOM 2501 N N . HIS A 1 320 ? -4.609 -16.547 9.469 1 97.44 320 HIS A N 1
ATOM 2502 C CA . HIS A 1 320 ? -4.73 -16.703 10.914 1 97.44 320 HIS A CA 1
ATOM 2503 C C . HIS A 1 320 ? -4.883 -15.352 11.609 1 97.44 320 HIS A C 1
ATOM 2505 O O . HIS A 1 320 ? -5.758 -15.188 12.461 1 97.44 320 HIS A O 1
ATOM 2511 N N . GLN A 1 321 ? -4.086 -14.367 11.242 1 97.62 321 GLN A N 1
ATOM 2512 C CA . GLN A 1 321 ? -4.133 -13.055 11.867 1 97.62 321 GLN A CA 1
ATOM 2513 C C . GLN A 1 321 ? -5.461 -12.359 11.586 1 97.62 321 GLN A C 1
ATOM 2515 O O . GLN A 1 321 ? -6.043 -11.742 12.484 1 97.62 321 GLN A O 1
ATOM 2520 N N . VAL A 1 322 ? -5.934 -12.453 10.391 1 96.94 322 VAL A N 1
ATOM 2521 C CA . VAL A 1 322 ? -7.184 -11.812 9.992 1 96.94 322 VAL A CA 1
ATOM 2522 C C . VAL A 1 322 ? -8.344 -12.422 10.773 1 96.94 322 VAL A C 1
ATOM 2524 O O . VAL A 1 322 ? -9.211 -11.695 11.281 1 96.94 322 VAL A O 1
ATOM 2527 N N . HIS A 1 323 ? -8.367 -13.703 10.93 1 94.25 323 HIS A N 1
ATOM 2528 C CA . HIS A 1 323 ? -9.469 -14.367 11.609 1 94.25 323 HIS A CA 1
ATOM 2529 C C . HIS A 1 323 ? -9.398 -14.133 13.117 1 94.25 323 HIS A C 1
ATOM 2531 O O . HIS A 1 323 ? -10.43 -14.016 13.781 1 94.25 323 HIS A O 1
ATOM 2537 N N . GLU A 1 324 ? -8.18 -14.141 13.688 1 91.25 324 GLU A N 1
ATOM 2538 C CA . GLU A 1 324 ? -8.016 -13.883 15.117 1 91.25 324 GLU A CA 1
ATOM 2539 C C . GLU A 1 324 ? -8.547 -12.508 15.492 1 91.25 324 GLU A C 1
ATOM 2541 O O . GLU A 1 324 ? -9.219 -12.352 16.516 1 91.25 324 GLU A O 1
ATOM 2546 N N . LYS A 1 325 ? -8.336 -11.547 14.727 1 85.12 325 LYS A N 1
ATOM 2547 C CA . LYS A 1 325 ? -8.727 -10.172 15.023 1 85.12 325 LYS A CA 1
ATOM 2548 C C . LYS A 1 325 ? -10.234 -9.984 14.852 1 85.12 325 LYS A C 1
ATOM 2550 O O . LYS A 1 325 ? -10.844 -9.164 15.539 1 85.12 325 LYS A O 1
ATOM 2555 N N . ASN A 1 326 ? -10.766 -10.625 13.961 1 81.19 326 ASN A N 1
ATOM 2556 C CA . ASN A 1 326 ? -12.195 -10.484 13.711 1 81.19 326 ASN A CA 1
ATOM 2557 C C . ASN A 1 326 ? -13.023 -11.328 14.672 1 81.19 326 ASN A C 1
ATOM 2559 O O . ASN A 1 326 ? -14.242 -11.172 14.75 1 81.19 326 ASN A O 1
ATOM 2563 N N . ALA A 1 327 ? -12.352 -12.258 15.25 1 73.5 327 ALA A N 1
ATOM 2564 C CA . ALA A 1 327 ? -13.031 -13.047 16.281 1 73.5 327 ALA A CA 1
ATOM 2565 C C . ALA A 1 327 ? -13.102 -12.289 17.594 1 73.5 327 ALA A C 1
ATOM 2567 O O . ALA A 1 327 ? -13.945 -12.578 18.438 1 73.5 327 ALA A O 1
ATOM 2568 N N . LEU A 1 328 ? -12.094 -11.336 17.828 1 58.41 328 LEU A N 1
ATOM 2569 C CA . LEU A 1 328 ? -12.062 -10.578 19.078 1 58.41 328 LEU A CA 1
ATOM 2570 C C . LEU A 1 328 ? -13.047 -9.414 19.016 1 58.41 328 LEU A C 1
ATOM 2572 O O . LEU A 1 328 ? -13.18 -8.75 17.984 1 58.41 328 LEU A O 1
ATOM 2576 N N . PRO A 1 329 ? -13.852 -9.422 19.984 1 50.53 329 PRO A N 1
ATOM 2577 C CA . PRO A 1 329 ? -14.719 -8.242 20.047 1 50.53 329 PRO A CA 1
ATOM 2578 C C . PRO A 1 329 ? -13.945 -6.93 19.938 1 50.53 329 PRO A C 1
ATOM 2580 O O . PRO A 1 329 ? -12.797 -6.852 20.391 1 50.53 329 PRO A O 1
ATOM 2583 N N . ALA A 1 330 ? -14.219 -6.199 18.922 1 47.66 330 ALA A N 1
ATOM 2584 C CA . ALA A 1 330 ? -13.609 -4.879 18.828 1 47.66 330 ALA A CA 1
ATOM 2585 C C . ALA A 1 330 ? -13.305 -4.312 20.203 1 47.66 330 ALA A C 1
ATOM 2587 O O . ALA A 1 330 ? -14.211 -4.141 21.031 1 47.66 330 ALA A O 1
ATOM 2588 N N . ALA A 1 331 ? -12.164 -4.578 20.797 1 39.59 331 ALA A N 1
ATOM 2589 C CA . ALA A 1 331 ? -11.891 -3.889 22.062 1 39.59 331 ALA A CA 1
ATOM 2590 C C . ALA A 1 331 ? -12 -2.377 21.891 1 39.59 331 ALA A C 1
ATOM 2592 O O . ALA A 1 331 ? -11.328 -1.783 21.047 1 39.59 331 ALA A O 1
ATOM 2593 N N . VAL A 1 332 ? -13.062 -1.716 22.062 1 37.66 332 VAL A N 1
ATOM 2594 C CA . VAL A 1 332 ? -13.156 -0.279 22.297 1 37.66 332 VAL A CA 1
ATOM 2595 C C . VAL A 1 332 ? -12.109 0.142 23.328 1 37.66 332 VAL A C 1
ATOM 2597 O O . VAL A 1 332 ? -12.242 -0.166 24.516 1 37.66 332 VAL A O 1
ATOM 2600 N N . ASP A 1 333 ? -10.758 -0.011 23.016 1 31.81 333 ASP A N 1
ATOM 2601 C CA . ASP A 1 333 ? -10.086 0.846 23.984 1 31.81 333 ASP A CA 1
ATOM 2602 C C . ASP A 1 333 ? -10.367 2.32 23.703 1 31.81 333 ASP A C 1
ATOM 2604 O O . ASP A 1 333 ? -10.391 2.746 22.547 1 31.81 333 ASP A O 1
ATOM 2608 N N . MET B 1 1 ? -13.453 50.312 6.098 1 37.69 1 MET B N 1
ATOM 2609 C CA . MET B 1 1 ? -12.195 50.375 6.84 1 37.69 1 MET B CA 1
ATOM 2610 C C . MET B 1 1 ? -11.305 49.188 6.523 1 37.69 1 MET B C 1
ATOM 2612 O O . MET B 1 1 ? -11.805 48.062 6.359 1 37.69 1 MET B O 1
ATOM 2616 N N . ALA B 1 2 ? -10.266 49.438 5.926 1 49.66 2 ALA B N 1
ATOM 2617 C CA . ALA B 1 2 ? -9.422 48.312 5.555 1 49.66 2 ALA B CA 1
ATOM 2618 C C . ALA B 1 2 ? -9.289 47.312 6.711 1 49.66 2 ALA B C 1
ATOM 2620 O O . ALA B 1 2 ? -9.008 47.719 7.844 1 49.66 2 ALA B O 1
ATOM 2621 N N . GLU B 1 3 ? -9.953 46.125 6.707 1 66.06 3 GLU B N 1
ATOM 2622 C CA . GLU B 1 3 ? -9.992 45.188 7.832 1 66.06 3 GLU B CA 1
ATOM 2623 C C . GLU B 1 3 ? -8.594 44.969 8.406 1 66.06 3 GLU B C 1
ATOM 2625 O O . GLU B 1 3 ? -7.625 44.812 7.656 1 66.06 3 GLU B O 1
ATOM 2630 N N . LYS B 1 4 ? -8.305 45.438 9.625 1 83.75 4 LYS B N 1
ATOM 2631 C CA . LYS B 1 4 ? -7.039 45.375 10.352 1 83.75 4 LYS B CA 1
ATOM 2632 C C . LYS B 1 4 ? -6.422 44 10.281 1 83.75 4 LYS B C 1
ATOM 2634 O O . LYS B 1 4 ? -7.078 43 10.602 1 83.75 4 LYS B O 1
ATOM 2639 N N . ARG B 1 5 ? -5.238 43.906 9.695 1 94.69 5 ARG B N 1
ATOM 2640 C CA . ARG B 1 5 ? -4.508 42.625 9.609 1 94.69 5 ARG B CA 1
ATOM 2641 C C . ARG B 1 5 ? -4.02 42.188 10.984 1 94.69 5 ARG B C 1
ATOM 2643 O O . ARG B 1 5 ? -3.697 43.031 11.836 1 94.69 5 ARG B O 1
ATOM 2650 N N . LEU B 1 6 ? -4.051 40.969 11.211 1 97.81 6 LEU B N 1
ATOM 2651 C CA . LEU B 1 6 ? -3.555 40.375 12.445 1 97.81 6 LEU B CA 1
ATOM 2652 C C . LEU B 1 6 ? -2.029 40.406 12.484 1 97.81 6 LEU B C 1
ATOM 2654 O O . LEU B 1 6 ? -1.38 40.031 11.492 1 97.81 6 LEU B O 1
ATOM 2658 N N . LYS B 1 7 ? -1.506 40.875 13.531 1 98.19 7 LYS B N 1
ATOM 2659 C CA . LYS B 1 7 ? -0.056 40.969 13.68 1 98.19 7 LYS B CA 1
ATOM 2660 C C . LYS B 1 7 ? 0.533 39.625 14.133 1 98.19 7 LYS B C 1
ATOM 2662 O O . LYS B 1 7 ? 0.203 39.125 15.211 1 98.19 7 LYS B O 1
ATOM 2667 N N . TRP B 1 8 ? 1.45 39.062 13.312 1 98.56 8 TRP B N 1
ATOM 2668 C CA . TRP B 1 8 ? 2.045 37.75 13.539 1 98.56 8 TRP B CA 1
ATOM 2669 C C . TRP B 1 8 ? 3.461 37.875 14.086 1 98.56 8 TRP B C 1
ATOM 2671 O O . TRP B 1 8 ? 4.227 38.75 13.656 1 98.56 8 TRP B O 1
ATOM 2681 N N . GLY B 1 9 ? 3.805 37.062 15.023 1 98.62 9 GLY B N 1
ATOM 2682 C CA . GLY B 1 9 ? 5.176 36.781 15.398 1 98.62 9 GLY B CA 1
ATOM 2683 C C . GLY B 1 9 ? 5.586 35.344 15.117 1 98.62 9 GLY B C 1
ATOM 2684 O O . GLY B 1 9 ? 4.762 34.438 15.195 1 98.62 9 GLY B O 1
ATOM 2685 N N . ILE B 1 10 ? 6.883 35.062 14.852 1 98.75 10 ILE B N 1
ATOM 2686 C CA . ILE B 1 10 ? 7.398 33.75 14.586 1 98.75 10 ILE B CA 1
ATOM 2687 C C . ILE B 1 10 ? 8.406 33.344 15.664 1 98.75 10 ILE B C 1
ATOM 2689 O O . ILE B 1 10 ? 9.305 34.125 15.992 1 98.75 10 ILE B O 1
ATOM 2693 N N . LEU B 1 11 ? 8.164 32.188 16.25 1 98.44 11 LEU B N 1
ATOM 2694 C CA . LEU B 1 11 ? 9.156 31.609 17.141 1 98.44 11 LEU B CA 1
ATOM 2695 C C . LEU B 1 11 ? 10.023 30.609 16.391 1 98.44 11 LEU B C 1
ATOM 2697 O O . LEU B 1 11 ? 9.555 29.531 15.992 1 98.44 11 LEU B O 1
ATOM 2701 N N . GLY B 1 12 ? 11.312 30.969 16.234 1 96.75 12 GLY B N 1
ATOM 2702 C CA . GLY B 1 12 ? 12.234 30.109 15.516 1 96.75 12 GLY B CA 1
ATOM 2703 C C . GLY B 1 12 ? 12.547 30.609 14.117 1 96.75 12 GLY B C 1
ATOM 2704 O O . GLY B 1 12 ? 11.711 31.25 13.477 1 96.75 12 GLY B O 1
ATOM 2705 N N . THR B 1 13 ? 13.766 30.281 13.633 1 96 13 THR B N 1
ATOM 2706 C CA . THR B 1 13 ? 14.234 30.812 12.352 1 96 13 THR B CA 1
ATOM 2707 C C . THR B 1 13 ? 14.633 29.688 11.414 1 96 13 THR B C 1
ATOM 2709 O O . THR B 1 13 ? 15.578 29.828 10.633 1 96 13 THR B O 1
ATOM 2712 N N . SER B 1 14 ? 13.992 28.547 11.562 1 91.19 14 SER B N 1
ATOM 2713 C CA . SER B 1 14 ? 14.273 27.406 10.695 1 91.19 14 SER B CA 1
ATOM 2714 C C . SER B 1 14 ? 13.758 27.656 9.281 1 91.19 14 SER B C 1
ATOM 2716 O O . SER B 1 14 ? 13.125 28.672 9.016 1 91.19 14 SER B O 1
ATOM 2718 N N . PHE B 1 15 ? 14.07 26.766 8.414 1 91.62 15 PHE B N 1
ATOM 2719 C CA . PHE B 1 15 ? 13.641 26.844 7.02 1 91.62 15 PHE B CA 1
ATOM 2720 C C . PHE B 1 15 ? 12.133 27.016 6.922 1 91.62 15 PHE B C 1
ATOM 2722 O O . PHE B 1 15 ? 11.641 27.844 6.156 1 91.62 15 PHE B O 1
ATOM 2729 N N . ILE B 1 16 ? 11.438 26.219 7.617 1 94.12 16 ILE B N 1
ATOM 2730 C CA . ILE B 1 16 ? 9.984 26.266 7.543 1 94.12 16 ILE B CA 1
ATOM 2731 C C . ILE B 1 16 ? 9.484 27.625 8.023 1 94.12 16 ILE B C 1
ATOM 2733 O O . ILE B 1 16 ? 8.445 28.109 7.566 1 94.12 16 ILE B O 1
ATOM 2737 N N . SER B 1 17 ? 10.211 28.219 8.953 1 97.19 17 SER B N 1
ATOM 2738 C CA . SER B 1 17 ? 9.852 29.562 9.414 1 97.19 17 SER B CA 1
ATOM 2739 C C . SER B 1 17 ? 9.961 30.578 8.289 1 97.19 17 SER B C 1
ATOM 2741 O O . SER B 1 17 ? 9.156 31.516 8.211 1 97.19 17 SER B O 1
ATOM 2743 N N . GLU B 1 18 ? 10.953 30.406 7.445 1 97.38 18 GLU B N 1
ATOM 2744 C CA . GLU B 1 18 ? 11.086 31.281 6.285 1 97.38 18 GLU B CA 1
ATOM 2745 C C . GLU B 1 18 ? 9.906 31.109 5.328 1 97.38 18 GLU B C 1
ATOM 2747 O O . GLU B 1 18 ? 9.367 32.094 4.812 1 97.38 18 GLU B O 1
ATOM 2752 N N . VAL B 1 19 ? 9.547 29.859 5.137 1 97.25 19 VAL B N 1
ATOM 2753 C CA . VAL B 1 19 ? 8.406 29.547 4.285 1 97.25 19 VAL B CA 1
ATOM 2754 C C . VAL B 1 19 ? 7.141 30.203 4.855 1 97.25 19 VAL B C 1
ATOM 2756 O O . VAL B 1 19 ? 6.355 30.797 4.117 1 97.25 19 VAL B O 1
ATOM 2759 N N . MET B 1 20 ? 7.023 30.156 6.156 1 98.19 20 MET B N 1
ATOM 2760 C CA . MET B 1 20 ? 5.84 30.688 6.82 1 98.19 20 MET B CA 1
ATOM 2761 C C . MET B 1 20 ? 5.84 32.219 6.793 1 98.19 20 MET B C 1
ATOM 2763 O O . MET B 1 20 ? 4.785 32.844 6.684 1 98.19 20 MET B O 1
ATOM 2767 N N . ALA B 1 21 ? 7.004 32.781 6.898 1 98.25 21 ALA B N 1
ATOM 2768 C CA . ALA B 1 21 ? 7.113 34.219 6.797 1 98.25 21 ALA B CA 1
ATOM 2769 C C . ALA B 1 21 ? 6.582 34.719 5.457 1 98.25 21 ALA B C 1
ATOM 2771 O O . ALA B 1 21 ? 5.785 35.656 5.41 1 98.25 21 ALA B O 1
ATOM 2772 N N . GLU B 1 22 ? 7.004 34.062 4.426 1 97.81 22 GLU B N 1
ATOM 2773 C CA . GLU B 1 22 ? 6.527 34.438 3.094 1 97.81 22 GLU B CA 1
ATOM 2774 C C . GLU B 1 22 ? 5.02 34.219 2.977 1 97.81 22 GLU B C 1
ATOM 2776 O O . GLU B 1 22 ? 4.328 35.031 2.344 1 97.81 22 GLU B O 1
ATOM 2781 N N . ALA B 1 23 ? 4.551 33.188 3.578 1 97.94 23 ALA B N 1
ATOM 2782 C CA . ALA B 1 23 ? 3.131 32.844 3.518 1 97.94 23 ALA B CA 1
ATOM 2783 C C . ALA B 1 23 ? 2.295 33.906 4.254 1 97.94 23 ALA B C 1
ATOM 2785 O O . ALA B 1 23 ? 1.225 34.281 3.779 1 97.94 23 ALA B O 1
ATOM 2786 N N . ILE B 1 24 ? 2.717 34.312 5.414 1 97.81 24 ILE B N 1
ATOM 2787 C CA . ILE B 1 24 ? 2.016 35.344 6.184 1 97.81 24 ILE B CA 1
ATOM 2788 C C . ILE B 1 24 ? 1.942 36.625 5.375 1 97.81 24 ILE B C 1
ATOM 2790 O O . ILE B 1 24 ? 0.893 37.281 5.32 1 97.81 24 ILE B O 1
ATOM 2794 N N . ARG B 1 25 ? 3.006 36.938 4.684 1 96.06 25 ARG B N 1
ATOM 2795 C CA . ARG B 1 25 ? 3.057 38.156 3.871 1 96.06 25 ARG B CA 1
ATOM 2796 C C . ARG B 1 25 ? 2.086 38.062 2.697 1 96.06 25 ARG B C 1
ATOM 2798 O O . ARG B 1 25 ? 1.52 39.062 2.275 1 96.06 25 ARG B O 1
ATOM 2805 N N . SER B 1 26 ? 1.896 36.875 2.238 1 95.38 26 SER B N 1
ATOM 2806 C CA . SER B 1 26 ? 1.044 36.656 1.073 1 95.38 26 SER B CA 1
ATOM 2807 C C . SER B 1 26 ? -0.414 36.469 1.481 1 95.38 26 SER B C 1
ATOM 2809 O O . SER B 1 26 ? -1.3 36.406 0.626 1 95.38 26 SER B O 1
ATOM 2811 N N . SER B 1 27 ? -0.684 36.375 2.771 1 96.19 27 SER B N 1
ATOM 2812 C CA . SER B 1 27 ? -2.039 36.125 3.254 1 96.19 27 SER B CA 1
ATOM 2813 C C . SER B 1 27 ? -2.869 37.406 3.232 1 96.19 27 SER B C 1
ATOM 2815 O O . SER B 1 27 ? -2.32 38.5 3.211 1 96.19 27 SER B O 1
ATOM 2817 N N . ASP B 1 28 ? -4.133 37.25 3.277 1 95.12 28 ASP B N 1
ATOM 2818 C CA . ASP B 1 28 ? -5.059 38.406 3.287 1 95.12 28 ASP B CA 1
ATOM 2819 C C . ASP B 1 28 ? -5.285 38.906 4.707 1 95.12 28 ASP B C 1
ATOM 2821 O O . ASP B 1 28 ? -5.781 40.031 4.898 1 95.12 28 ASP B O 1
ATOM 2825 N N . THR B 1 29 ? -4.895 38.125 5.656 1 97.12 29 THR B N 1
ATOM 2826 C CA . THR B 1 29 ? -5.344 38.438 7.012 1 97.12 29 THR B CA 1
ATOM 2827 C C . THR B 1 29 ? -4.156 38.75 7.914 1 97.12 29 THR B C 1
ATOM 2829 O O . THR B 1 29 ? -4.332 39.281 9.023 1 97.12 29 THR B O 1
ATOM 2832 N N . GLY B 1 30 ? -2.965 38.438 7.418 1 97 30 GLY B N 1
ATOM 2833 C CA . GLY B 1 30 ? -1.841 38.5 8.344 1 97 30 GLY B CA 1
ATOM 2834 C C . GLY B 1 30 ? -0.822 39.562 7.977 1 97 30 GLY B C 1
ATOM 2835 O O . GLY B 1 30 ? -0.67 39.906 6.805 1 97 30 GLY B O 1
ATOM 2836 N N . GLU B 1 31 ? -0.141 40.062 8.977 1 97.38 31 GLU B N 1
ATOM 2837 C CA . GLU B 1 31 ? 1.034 40.938 8.875 1 97.38 31 GLU B CA 1
ATOM 2838 C C . GLU B 1 31 ? 2.162 40.438 9.773 1 97.38 31 GLU B C 1
ATOM 2840 O O . GLU B 1 31 ? 1.996 40.312 10.984 1 97.38 31 GLU B O 1
ATOM 2845 N N . LEU B 1 32 ? 3.293 40.125 9.18 1 98.12 32 LEU B N 1
ATOM 2846 C CA . LEU B 1 32 ? 4.438 39.688 9.969 1 98.12 32 LEU B CA 1
ATOM 2847 C C . LEU B 1 32 ? 5.176 40.875 10.578 1 98.12 32 LEU B C 1
ATOM 2849 O O . LEU B 1 32 ? 5.609 41.75 9.859 1 98.12 32 LEU B O 1
ATOM 2853 N N . VAL B 1 33 ? 5.383 40.844 11.906 1 97.62 33 VAL B N 1
ATOM 2854 C CA . VAL B 1 33 ? 5.926 42.062 12.492 1 97.62 33 VAL B CA 1
ATOM 2855 C C . VAL B 1 33 ? 7.137 41.719 13.359 1 97.62 33 VAL B C 1
ATOM 2857 O O . VAL B 1 33 ? 7.922 42.594 13.711 1 97.62 33 VAL B O 1
ATOM 2860 N N . ALA B 1 34 ? 7.277 40.375 13.688 1 98.06 34 ALA B N 1
ATOM 2861 C CA . ALA B 1 34 ? 8.344 40.062 14.641 1 98.06 34 ALA B CA 1
ATOM 2862 C C . ALA B 1 34 ? 8.828 38.625 14.484 1 98.06 34 ALA B C 1
ATOM 2864 O O . ALA B 1 34 ? 8.094 37.75 13.992 1 98.06 34 ALA B O 1
ATOM 2865 N N . VAL B 1 35 ? 10.094 38.406 14.914 1 98.5 35 VAL B N 1
ATOM 2866 C CA . VAL B 1 35 ? 10.68 37.062 15.008 1 98.5 35 VAL B CA 1
ATOM 2867 C C . VAL B 1 35 ? 11.469 36.938 16.312 1 98.5 35 VAL B C 1
ATOM 2869 O O . VAL B 1 35 ? 11.992 37.938 16.812 1 98.5 35 VAL B O 1
ATOM 2872 N N . ALA B 1 36 ? 11.477 35.75 16.875 1 98.38 36 ALA B N 1
ATOM 2873 C CA . ALA B 1 36 ? 12.305 35.469 18.047 1 98.38 36 ALA B CA 1
ATOM 2874 C C . ALA B 1 36 ? 13.219 34.281 17.797 1 98.38 36 ALA B C 1
ATOM 2876 O O . ALA B 1 36 ? 12.805 33.281 17.172 1 98.38 36 ALA B O 1
ATOM 2877 N N . SER B 1 37 ? 14.438 34.406 18.219 1 96.88 37 SER B N 1
ATOM 2878 C CA . SER B 1 37 ? 15.43 33.312 18.188 1 96.88 37 SER B CA 1
ATOM 2879 C C . SER B 1 37 ? 16.375 33.406 19.391 1 96.88 37 SER B C 1
ATOM 2881 O O . SER B 1 37 ? 16.703 34.5 19.828 1 96.88 37 SER B O 1
ATOM 2883 N N . ARG B 1 38 ? 16.766 32.25 19.781 1 93.88 38 ARG B N 1
ATOM 2884 C CA . ARG B 1 38 ? 17.734 32.219 20.875 1 93.88 38 ARG B CA 1
ATOM 2885 C C . ARG B 1 38 ? 19.125 32.594 20.391 1 93.88 38 ARG B C 1
ATOM 2887 O O . ARG B 1 38 ? 20 32.906 21.188 1 93.88 38 ARG B O 1
ATOM 2894 N N . GLN B 1 39 ? 19.266 32.5 19.094 1 95.06 39 GLN B N 1
ATOM 2895 C CA . GLN B 1 39 ? 20.531 32.875 18.484 1 95.06 39 GLN B CA 1
ATOM 2896 C C . GLN B 1 39 ? 20.438 34.281 17.844 1 95.06 39 GLN B C 1
ATOM 2898 O O . GLN B 1 39 ? 19.703 34.438 16.859 1 95.06 39 GLN B O 1
ATOM 2903 N N . GLU B 1 40 ? 21.266 35.094 18.328 1 94.62 40 GLU B N 1
ATOM 2904 C CA . GLU B 1 40 ? 21.188 36.5 17.906 1 94.62 40 GLU B CA 1
ATOM 2905 C C . GLU B 1 40 ? 21.438 36.625 16.406 1 94.62 40 GLU B C 1
ATOM 2907 O O . GLU B 1 40 ? 20.734 37.375 15.719 1 94.62 40 GLU B O 1
ATOM 2912 N N . ASP B 1 41 ? 22.406 35.969 15.93 1 96.44 41 ASP B N 1
ATOM 2913 C CA . ASP B 1 41 ? 22.766 36.094 14.516 1 96.44 41 ASP B CA 1
ATOM 2914 C C . ASP B 1 41 ? 21.625 35.594 13.625 1 96.44 41 ASP B C 1
ATOM 2916 O O . ASP B 1 41 ? 21.359 36.156 12.57 1 96.44 41 ASP B O 1
ATOM 2920 N N . LYS B 1 42 ? 20.969 34.531 14.055 1 96.12 42 LYS B N 1
ATOM 2921 C CA . LYS B 1 42 ? 19.859 34 13.289 1 96.12 42 LYS B CA 1
ATOM 2922 C C . LYS B 1 42 ? 18.656 34.906 13.312 1 96.12 42 LYS B C 1
ATOM 2924 O O . LYS B 1 42 ? 18 35.125 12.289 1 96.12 42 LYS B O 1
ATOM 2929 N N . ALA B 1 43 ? 18.391 35.469 14.492 1 96.19 43 ALA B N 1
ATOM 2930 C CA . ALA B 1 43 ? 17.312 36.438 14.609 1 96.19 43 ALA B CA 1
ATOM 2931 C C . ALA B 1 43 ? 17.547 37.625 13.703 1 96.19 43 ALA B C 1
ATOM 2933 O O . ALA B 1 43 ? 16.641 38.094 13.023 1 96.19 43 ALA B O 1
ATOM 2934 N N . ALA B 1 44 ? 18.781 38.094 13.734 1 96.25 44 ALA B N 1
ATOM 2935 C CA . ALA B 1 44 ? 19.141 39.281 12.945 1 96.25 44 ALA B CA 1
ATOM 2936 C C . ALA B 1 44 ? 19.016 39 11.453 1 96.25 44 ALA B C 1
ATOM 2938 O O . ALA B 1 44 ? 18.469 39.781 10.703 1 96.25 44 ALA B O 1
ATOM 2939 N N . SER B 1 45 ? 19.562 37.906 11.047 1 97.19 45 SER B N 1
ATOM 2940 C CA . SER B 1 45 ? 19.516 37.531 9.641 1 97.19 45 SER B CA 1
ATOM 2941 C C . SER B 1 45 ? 18.078 37.344 9.156 1 97.19 45 SER B C 1
ATOM 2943 O O . SER B 1 45 ? 17.734 37.812 8.055 1 97.19 45 SER B O 1
ATOM 2945 N N . PHE B 1 46 ? 17.312 36.688 9.977 1 97.81 46 PHE B N 1
ATOM 2946 C CA . PHE B 1 46 ? 15.914 36.469 9.633 1 97.81 46 PHE B CA 1
ATOM 2947 C C . PHE B 1 46 ? 15.172 37.812 9.547 1 97.81 46 PHE B C 1
ATOM 2949 O O . PHE B 1 46 ? 14.406 38.031 8.602 1 97.81 46 PHE B O 1
ATOM 2956 N N . ALA B 1 47 ? 15.352 38.688 10.477 1 97.25 47 ALA B N 1
ATOM 2957 C CA . ALA B 1 47 ? 14.703 39.969 10.5 1 97.25 47 ALA B CA 1
ATOM 2958 C C . ALA B 1 47 ? 15.086 40.812 9.273 1 97.25 47 ALA B C 1
ATOM 2960 O O . ALA B 1 47 ? 14.242 41.5 8.703 1 97.25 47 ALA B O 1
ATOM 2961 N N . ALA B 1 48 ? 16.297 40.719 8.914 1 97.12 48 ALA B N 1
ATOM 2962 C CA . ALA B 1 48 ? 16.781 41.438 7.738 1 97.12 48 ALA B CA 1
ATOM 2963 C C . ALA B 1 48 ? 16.141 40.906 6.465 1 97.12 48 ALA B C 1
ATOM 2965 O O . ALA B 1 48 ? 15.719 41.688 5.598 1 97.12 48 ALA B O 1
ATOM 2966 N N . MET B 1 49 ? 16.094 39.625 6.379 1 97.31 49 MET B N 1
ATOM 2967 C CA . MET B 1 49 ? 15.555 38.969 5.203 1 97.31 49 MET B CA 1
ATOM 2968 C C . MET B 1 49 ? 14.109 39.375 4.945 1 97.31 49 MET B C 1
ATOM 2970 O O . MET B 1 49 ? 13.695 39.531 3.795 1 97.31 49 MET B O 1
ATOM 2974 N N . PHE B 1 50 ? 13.383 39.594 6 1 97.56 50 PHE B N 1
ATOM 2975 C CA . PHE B 1 50 ? 11.953 39.844 5.84 1 97.56 50 PHE B CA 1
ATOM 2976 C C . PHE B 1 50 ? 11.602 41.25 6.262 1 97.56 50 PHE B C 1
ATOM 2978 O O . PHE B 1 50 ? 10.43 41.594 6.434 1 97.56 50 PHE B O 1
ATOM 2985 N N . ALA B 1 51 ? 12.57 42.094 6.5 1 96.25 51 ALA B N 1
ATOM 2986 C CA . ALA B 1 51 ? 12.43 43.531 6.832 1 96.25 51 ALA B CA 1
ATOM 2987 C C . ALA B 1 51 ? 11.555 43.719 8.07 1 96.25 51 ALA B C 1
ATOM 2989 O O . ALA B 1 51 ? 10.609 44.5 8.055 1 96.25 51 ALA B O 1
ATOM 2990 N N . LEU B 1 52 ? 11.945 42.906 9.07 1 96.44 52 LEU B N 1
ATOM 2991 C CA . LEU B 1 52 ? 11.219 43 10.328 1 96.44 52 LEU B CA 1
ATOM 2992 C C . LEU B 1 52 ? 11.875 44.031 11.258 1 96.44 52 LEU B C 1
ATOM 2994 O O . LEU B 1 52 ? 13.102 44.031 11.406 1 96.44 52 LEU B O 1
ATOM 2998 N N . GLU B 1 53 ? 11.109 44.844 11.828 1 86.19 53 GLU B N 1
ATOM 2999 C CA . GLU B 1 53 ? 11.672 45.844 12.727 1 86.19 53 GLU B CA 1
ATOM 3000 C C . GLU B 1 53 ? 11.93 45.281 14.109 1 86.19 53 GLU B C 1
ATOM 3002 O O . GLU B 1 53 ? 12.812 45.75 14.828 1 86.19 53 GLU B O 1
ATOM 3007 N N . ARG B 1 54 ? 11.18 44.25 14.375 1 94.88 54 ARG B N 1
ATOM 3008 C CA . ARG B 1 54 ? 11.289 43.719 15.727 1 94.88 54 ARG B CA 1
ATOM 3009 C C . ARG B 1 54 ? 11.875 42.312 15.719 1 94.88 54 ARG B C 1
ATOM 3011 O O . ARG B 1 54 ? 11.398 41.438 14.984 1 94.88 54 ARG B O 1
ATOM 3018 N N . ARG B 1 55 ? 12.922 42.125 16.422 1 96.62 55 ARG B N 1
ATOM 3019 C CA . ARG B 1 55 ? 13.523 40.844 16.688 1 96.62 55 ARG B CA 1
ATOM 3020 C C . ARG B 1 55 ? 13.797 40.656 18.188 1 96.62 55 ARG B C 1
ATOM 3022 O O . ARG B 1 55 ? 14.188 41.594 18.859 1 96.62 55 ARG B O 1
ATOM 3029 N N . TYR B 1 56 ? 13.477 39.531 18.672 1 97.5 56 TYR B N 1
ATOM 3030 C CA . TYR B 1 56 ? 13.664 39.219 20.078 1 97.5 56 TYR B CA 1
ATOM 3031 C C . TYR B 1 56 ? 14.672 38.094 20.266 1 97.5 56 TYR B C 1
ATOM 3033 O O . TYR B 1 56 ? 14.758 37.188 19.438 1 97.5 56 TYR B O 1
ATOM 3041 N N . LEU B 1 57 ? 15.398 38.125 21.344 1 95.44 57 LEU B N 1
ATOM 3042 C CA . LEU B 1 57 ? 16.438 37.125 21.594 1 95.44 57 LEU B CA 1
ATOM 3043 C C . LEU B 1 57 ? 15.945 36.094 22.594 1 95.44 57 LEU B C 1
ATOM 3045 O O . LEU B 1 57 ? 16.734 35.25 23.062 1 95.44 57 LEU B O 1
ATOM 3049 N N . ASP B 1 58 ? 14.727 36.219 22.828 1 95.19 58 ASP B N 1
ATOM 3050 C CA . ASP B 1 58 ? 14.008 35.312 23.703 1 95.19 58 ASP B CA 1
ATOM 3051 C C . ASP B 1 58 ? 12.562 35.125 23.25 1 95.19 58 ASP B C 1
ATOM 3053 O O . ASP B 1 58 ? 11.883 36.094 22.938 1 95.19 58 ASP B O 1
ATOM 3057 N N . TYR B 1 59 ? 12.141 33.812 23.281 1 98 59 TYR B N 1
ATOM 3058 C CA . TYR B 1 59 ? 10.789 33.531 22.812 1 98 59 TYR B CA 1
ATOM 3059 C C . TYR B 1 59 ? 9.75 34.219 23.703 1 98 59 TYR B C 1
ATOM 3061 O O . TYR B 1 59 ? 8.742 34.719 23.203 1 98 59 TYR B O 1
ATOM 3069 N N . GLN B 1 60 ? 10.016 34.25 25 1 98.12 60 GLN B N 1
ATOM 3070 C CA . GLN B 1 60 ? 9.07 34.844 25.938 1 98.12 60 GLN B CA 1
ATOM 3071 C C . GLN B 1 60 ? 8.898 36.344 25.688 1 98.12 60 GLN B C 1
ATOM 3073 O O . GLN B 1 60 ? 7.801 36.875 25.844 1 98.12 60 GLN B O 1
ATOM 3078 N N . GLN B 1 61 ? 9.969 37 25.344 1 97.88 61 GLN B N 1
ATOM 3079 C CA . GLN B 1 61 ? 9.898 38.438 25.062 1 97.88 61 GLN B CA 1
ATOM 3080 C C . GLN B 1 61 ? 8.922 38.719 23.922 1 97.88 61 GLN B C 1
ATOM 3082 O O . GLN B 1 61 ? 8.188 39.719 23.969 1 97.88 61 GLN B O 1
ATOM 3087 N N . LEU B 1 62 ? 8.984 37.906 22.906 1 98.38 62 LEU B N 1
ATOM 3088 C CA . LEU B 1 62 ? 8.031 38.062 21.812 1 98.38 62 LEU B CA 1
ATOM 3089 C C . LEU B 1 62 ? 6.602 37.844 22.312 1 98.38 62 LEU B C 1
ATOM 3091 O O . LEU B 1 62 ? 5.691 38.594 21.938 1 98.38 62 LEU B O 1
ATOM 3095 N N . LEU B 1 63 ? 6.355 36.844 23.156 1 98.62 63 LEU B N 1
ATOM 3096 C CA . LEU B 1 63 ? 5.027 36.562 23.688 1 98.62 63 LEU B CA 1
ATOM 3097 C C . LEU B 1 63 ? 4.52 37.688 24.547 1 98.62 63 LEU B C 1
ATOM 3099 O O . LEU B 1 63 ? 3.311 37.938 24.625 1 98.62 63 LEU B O 1
ATOM 3103 N N . ASP B 1 64 ? 5.434 38.438 25.156 1 98 64 ASP B N 1
ATOM 3104 C CA . ASP B 1 64 ? 5.078 39.531 26.062 1 98 64 ASP B CA 1
ATOM 3105 C C . ASP B 1 64 ? 4.703 40.781 25.297 1 98 64 ASP B C 1
ATOM 3107 O O . ASP B 1 64 ? 4.156 41.75 25.875 1 98 64 ASP B O 1
ATOM 3111 N N . ASP B 1 65 ? 5.047 40.844 24.047 1 97.81 65 ASP B N 1
ATOM 3112 C CA . ASP B 1 65 ? 4.668 42 23.219 1 97.81 65 ASP B CA 1
ATOM 3113 C C . ASP B 1 65 ? 3.16 42.031 22.984 1 97.81 65 ASP B C 1
ATOM 3115 O O . ASP B 1 65 ? 2.627 41.219 22.219 1 97.81 65 ASP B O 1
ATOM 3119 N N . SER B 1 66 ? 2.492 42.969 23.5 1 97.06 66 SER B N 1
ATOM 3120 C CA . SER B 1 66 ? 1.035 43.062 23.5 1 97.06 66 SER B CA 1
ATOM 3121 C C . SER B 1 66 ? 0.482 43.375 22.125 1 97.06 66 SER B C 1
ATOM 3123 O O . SER B 1 66 ? -0.713 43.219 21.875 1 97.06 66 SER B O 1
ATOM 3125 N N . SER B 1 67 ? 1.317 43.812 21.25 1 96.19 67 SER B N 1
ATOM 3126 C CA . SER B 1 67 ? 0.848 44.156 19.922 1 96.19 67 SER B CA 1
ATOM 3127 C C . SER B 1 67 ? 0.702 42.938 19.031 1 96.19 67 SER B C 1
ATOM 3129 O O . SER B 1 67 ? 0.069 43 17.969 1 96.19 67 SER B O 1
ATOM 3131 N N . ILE B 1 68 ? 1.281 41.844 19.391 1 97.94 68 ILE B N 1
ATOM 3132 C CA . ILE B 1 68 ? 1.236 40.625 18.609 1 97.94 68 ILE B CA 1
ATOM 3133 C C . ILE B 1 68 ? -0.056 39.875 18.906 1 97.94 68 ILE B C 1
ATOM 3135 O O . ILE B 1 68 ? -0.379 39.594 20.062 1 97.94 68 ILE B O 1
ATOM 3139 N N . ASP B 1 69 ? -0.793 39.5 17.859 1 98.19 69 ASP B N 1
ATOM 3140 C CA . ASP B 1 69 ? -2.072 38.812 18 1 98.19 69 ASP B CA 1
ATOM 3141 C C . ASP B 1 69 ? -1.886 37.312 17.953 1 98.19 69 ASP B C 1
ATOM 3143 O O . ASP B 1 69 ? -2.607 36.562 18.625 1 98.19 69 ASP B O 1
ATOM 3147 N N . ILE B 1 70 ? -1.024 36.812 17.125 1 98.69 70 ILE B N 1
ATOM 3148 C CA . ILE B 1 70 ? -0.886 35.406 16.781 1 98.69 70 ILE B CA 1
ATOM 3149 C C . ILE B 1 70 ? 0.593 35.062 16.656 1 98.69 70 ILE B C 1
ATOM 3151 O O . ILE B 1 70 ? 1.394 35.875 16.188 1 98.69 70 ILE B O 1
ATOM 3155 N N . VAL B 1 71 ? 0.959 33.844 17.016 1 98.88 71 VAL B N 1
ATOM 3156 C CA . VAL B 1 71 ? 2.342 33.406 16.859 1 98.88 71 VAL B CA 1
ATOM 3157 C C . VAL B 1 71 ? 2.381 32.094 16.078 1 98.88 71 VAL B C 1
ATOM 3159 O O . VAL B 1 71 ? 1.494 31.25 16.219 1 98.88 71 VAL B O 1
ATOM 3162 N N . TYR B 1 72 ? 3.352 31.953 15.227 1 98.81 72 TYR B N 1
ATOM 3163 C CA . TYR B 1 72 ? 3.719 30.688 14.602 1 98.81 72 TYR B CA 1
ATOM 3164 C C . TYR B 1 72 ? 4.84 30 15.367 1 98.81 72 TYR B C 1
ATOM 3166 O O . TYR B 1 72 ? 5.883 30.609 15.633 1 98.81 72 TYR B O 1
ATOM 3174 N N . LEU B 1 73 ? 4.605 28.797 15.719 1 98.44 73 LEU B N 1
ATOM 3175 C CA . LEU B 1 73 ? 5.613 28 16.406 1 98.44 73 LEU B CA 1
ATOM 3176 C C . LEU B 1 73 ? 6.352 27.094 15.43 1 98.44 73 LEU B C 1
ATOM 3178 O O . LEU B 1 73 ? 5.93 25.969 15.18 1 98.44 73 LEU B O 1
ATOM 3182 N N . GLY B 1 74 ? 7.496 27.562 14.93 1 96.19 74 GLY B N 1
ATOM 3183 C CA . GLY B 1 74 ? 8.375 26.797 14.055 1 96.19 74 GLY B CA 1
ATOM 3184 C C . GLY B 1 74 ? 9.578 26.219 14.773 1 96.19 74 GLY B C 1
ATOM 3185 O O . GLY B 1 74 ? 10.711 26.375 14.312 1 96.19 74 GLY B O 1
ATOM 3186 N N . LEU B 1 75 ? 9.391 25.688 15.969 1 94.88 75 LEU B N 1
ATOM 3187 C CA . LEU B 1 75 ? 10.43 25.172 16.844 1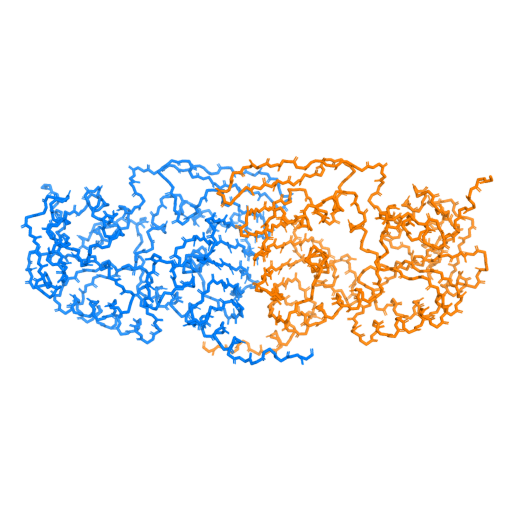 94.88 75 LEU B CA 1
ATOM 3188 C C . LEU B 1 75 ? 10.539 23.656 16.703 1 94.88 75 LEU B C 1
ATOM 3190 O O . LEU B 1 75 ? 9.672 23.016 16.094 1 94.88 75 LEU B O 1
ATOM 3194 N N . PRO B 1 76 ? 11.602 23.094 17.234 1 92.38 76 PRO B N 1
ATOM 3195 C CA . PRO B 1 76 ? 11.664 21.625 17.25 1 92.38 76 PRO B CA 1
ATOM 3196 C C . PRO B 1 76 ? 10.477 20.984 17.969 1 92.38 76 PRO B C 1
ATOM 3198 O O . PRO B 1 76 ? 9.953 21.562 18.938 1 92.38 76 PRO B O 1
ATOM 3201 N N . ASN B 1 77 ? 10.172 19.797 17.594 1 93.38 77 ASN B N 1
ATOM 3202 C CA . ASN B 1 77 ? 8.945 19.125 18.016 1 93.38 77 ASN B CA 1
ATOM 3203 C C . ASN B 1 77 ? 8.844 19.062 19.547 1 93.38 77 ASN B C 1
ATOM 3205 O O . ASN B 1 77 ? 7.762 19.25 20.109 1 93.38 77 ASN B O 1
ATOM 3209 N N . HIS B 1 78 ? 9.938 18.844 20.156 1 93.06 78 HIS B N 1
ATOM 3210 C CA . HIS B 1 78 ? 9.922 18.594 21.594 1 93.06 78 HIS B CA 1
ATOM 3211 C C . HIS B 1 78 ? 9.617 19.859 22.359 1 93.06 78 HIS B C 1
ATOM 3213 O O . HIS B 1 78 ? 9.328 19.812 23.562 1 93.06 78 HIS B O 1
ATOM 3219 N N . LEU B 1 79 ? 9.625 21 21.719 1 95.62 79 LEU B N 1
ATOM 3220 C CA . LEU B 1 79 ? 9.414 22.281 22.375 1 95.62 79 LEU B CA 1
ATOM 3221 C C . LEU B 1 79 ? 7.98 22.766 22.172 1 95.62 79 LEU B C 1
ATOM 3223 O O . LEU B 1 79 ? 7.555 23.734 22.797 1 95.62 79 LEU B O 1
ATOM 3227 N N . HIS B 1 80 ? 7.215 22.078 21.391 1 97.75 80 HIS B N 1
ATOM 3228 C CA . HIS B 1 80 ? 5.902 22.578 20.984 1 97.75 80 HIS B CA 1
ATOM 3229 C C . HIS B 1 80 ? 4.988 22.75 22.203 1 97.75 80 HIS B C 1
ATOM 3231 O O . HIS B 1 80 ? 4.41 23.828 22.406 1 97.75 80 HIS B O 1
ATOM 3237 N N . LEU B 1 81 ? 4.938 21.734 23.031 1 98.56 81 LEU B N 1
ATOM 3238 C CA . LEU B 1 81 ? 4.004 21.828 24.141 1 98.56 81 LEU B CA 1
ATOM 3239 C C . LEU B 1 81 ? 4.332 23.016 25.031 1 98.56 81 LEU B C 1
ATOM 3241 O O . LEU B 1 81 ? 3.449 23.812 25.375 1 98.56 81 LEU B O 1
ATOM 3245 N N . GLU B 1 82 ? 5.555 23.109 25.391 1 98.62 82 GLU B N 1
ATOM 3246 C CA . GLU B 1 82 ? 5.988 24.203 26.266 1 98.62 82 GLU B CA 1
ATOM 3247 C C . GLU B 1 82 ? 5.543 25.547 25.719 1 98.62 82 GLU B C 1
ATOM 3249 O O . GLU B 1 82 ? 4.957 26.359 26.453 1 98.62 82 GLU B O 1
ATOM 3254 N N . TRP B 1 83 ? 5.707 25.766 24.516 1 98.75 83 TRP B N 1
ATOM 3255 C CA . TRP B 1 83 ? 5.5 27.094 23.953 1 98.75 83 TRP B CA 1
ATOM 3256 C C . TRP B 1 83 ? 4.047 27.281 23.531 1 98.75 83 TRP B C 1
ATOM 3258 O O . TRP B 1 83 ? 3.586 28.422 23.359 1 98.75 83 TRP B O 1
ATOM 3268 N N . ILE B 1 84 ? 3.355 26.203 23.312 1 98.94 84 ILE B N 1
ATOM 3269 C CA . ILE B 1 84 ? 1.906 26.312 23.188 1 98.94 84 ILE B CA 1
ATOM 3270 C C . ILE B 1 84 ? 1.316 26.828 24.5 1 98.94 84 ILE B C 1
ATOM 3272 O O . ILE B 1 84 ? 0.529 27.781 24.5 1 98.94 84 ILE B O 1
ATOM 3276 N N . VAL B 1 85 ? 1.725 26.25 25.578 1 98.88 85 VAL B N 1
ATOM 3277 C CA . VAL B 1 85 ? 1.197 26.594 26.891 1 98.88 85 VAL B CA 1
ATOM 3278 C C . VAL B 1 85 ? 1.551 28.047 27.219 1 98.88 85 VAL B C 1
ATOM 3280 O O . VAL B 1 85 ? 0.692 28.812 27.656 1 98.88 85 VAL B O 1
ATOM 3283 N N . LYS B 1 86 ? 2.744 28.438 26.984 1 98.88 86 LYS B N 1
ATOM 3284 C CA . LYS B 1 86 ? 3.199 29.781 27.297 1 98.88 86 LYS B CA 1
ATOM 3285 C C . LYS B 1 86 ? 2.5 30.812 26.406 1 98.88 86 LYS B C 1
ATOM 3287 O O . LYS B 1 86 ? 2.127 31.891 26.891 1 98.88 86 LYS B O 1
ATOM 3292 N N . ALA B 1 87 ? 2.387 30.516 25.125 1 98.88 87 ALA B N 1
ATOM 3293 C CA . ALA B 1 87 ? 1.685 31.422 24.219 1 98.88 87 ALA B CA 1
ATOM 3294 C C . ALA B 1 87 ? 0.225 31.578 24.625 1 98.88 87 ALA B C 1
ATOM 3296 O O . ALA B 1 87 ? -0.317 32.688 24.594 1 98.88 87 ALA B O 1
ATOM 3297 N N . ALA B 1 88 ? -0.402 30.469 24.984 1 98.81 88 ALA B N 1
ATOM 3298 C CA . ALA B 1 88 ? -1.782 30.531 25.469 1 98.81 88 ALA B CA 1
ATOM 3299 C C . ALA B 1 88 ? -1.903 31.406 26.703 1 98.81 88 ALA B C 1
ATOM 3301 O O . ALA B 1 88 ? -2.795 32.25 26.781 1 98.81 88 ALA B O 1
ATOM 3302 N N . ALA B 1 89 ? -0.989 31.219 27.594 1 98.5 89 ALA B N 1
ATOM 3303 C CA . ALA B 1 89 ? -0.994 32 28.828 1 98.5 89 ALA B CA 1
ATOM 3304 C C . ALA B 1 89 ? -0.851 33.5 28.516 1 98.5 89 ALA B C 1
ATOM 3306 O O . ALA B 1 89 ? -1.38 34.344 29.25 1 98.5 89 ALA B O 1
ATOM 3307 N N . ALA B 1 90 ? -0.189 33.812 27.469 1 98.62 90 ALA B N 1
ATOM 3308 C CA . ALA B 1 90 ? 0.038 35.219 27.062 1 98.62 90 ALA B CA 1
ATOM 3309 C C . ALA B 1 90 ? -1.121 35.719 26.219 1 98.62 90 ALA B C 1
ATOM 3311 O O . ALA B 1 90 ? -1.103 36.875 25.766 1 98.62 90 ALA B O 1
ATOM 3312 N N . GLY B 1 91 ? -2.105 34.906 25.938 1 98.56 91 GLY B N 1
ATOM 3313 C CA . GLY B 1 91 ? -3.297 35.281 25.203 1 98.56 91 GLY B CA 1
ATOM 3314 C C . GLY B 1 91 ? -3.08 35.375 23.703 1 98.56 91 GLY B C 1
ATOM 3315 O O . GLY B 1 91 ? -3.797 36.062 23 1 98.56 91 GLY B O 1
ATOM 3316 N N . LYS B 1 92 ? -2.031 34.719 23.219 1 98.81 92 LYS B N 1
ATOM 3317 C CA . LYS B 1 92 ? -1.74 34.719 21.781 1 98.81 92 LYS B CA 1
ATOM 3318 C C . LYS B 1 92 ? -2.461 33.594 21.078 1 98.81 92 LYS B C 1
ATOM 3320 O O . LYS B 1 92 ? -2.477 32.469 21.578 1 98.81 92 LYS B O 1
ATOM 3325 N N . HIS B 1 93 ? -3.119 33.812 19.906 1 98.88 93 HIS B N 1
ATOM 3326 C CA . HIS B 1 93 ? -3.498 32.719 19.031 1 98.88 93 HIS B CA 1
ATOM 3327 C C . HIS B 1 93 ? -2.268 32 18.484 1 98.88 93 HIS B C 1
ATOM 3329 O O . HIS B 1 93 ? -1.166 32.562 18.5 1 98.88 93 HIS B O 1
ATOM 3335 N N . ILE B 1 94 ? -2.479 30.734 18.047 1 98.94 94 ILE B N 1
ATOM 3336 C CA . ILE B 1 94 ? -1.298 29.938 17.75 1 98.94 94 ILE B CA 1
ATOM 3337 C C . ILE B 1 94 ? -1.509 29.156 16.453 1 98.94 94 ILE B C 1
ATOM 3339 O O . ILE B 1 94 ? -2.572 28.578 16.234 1 98.94 94 ILE B O 1
ATOM 3343 N N . LEU B 1 95 ? -0.612 29.188 15.555 1 98.88 95 LEU B N 1
ATOM 3344 C CA . LEU B 1 95 ? -0.384 28.188 14.516 1 98.88 95 LEU B CA 1
ATOM 3345 C C . LEU B 1 95 ? 0.881 27.391 14.805 1 98.88 95 LEU B C 1
ATOM 3347 O O . LEU B 1 95 ? 1.991 27.906 14.711 1 98.88 95 LEU B O 1
ATOM 3351 N N . CYS B 1 96 ? 0.756 26.172 15.125 1 98.69 96 CYS B N 1
ATOM 3352 C CA . CYS B 1 96 ? 1.886 25.359 15.539 1 98.69 96 CYS B CA 1
ATOM 3353 C C . CYS B 1 96 ? 2.275 24.375 14.438 1 98.69 96 CYS B C 1
ATOM 3355 O O . CYS B 1 96 ? 1.422 23.672 13.883 1 98.69 96 CYS B O 1
ATOM 3357 N N . GLU B 1 97 ? 3.525 24.312 14.148 1 97.19 97 GLU B N 1
ATOM 3358 C CA . GLU B 1 97 ? 4.039 23.375 13.164 1 97.19 97 GLU B CA 1
ATOM 3359 C C . GLU B 1 97 ? 3.656 21.938 13.516 1 97.19 97 GLU B C 1
ATOM 3361 O O . GLU B 1 97 ? 3.451 21.609 14.695 1 97.19 97 GLU B O 1
ATOM 3366 N N . LYS B 1 98 ? 3.498 21.125 12.523 1 97.12 98 LYS B N 1
ATOM 3367 C CA . LYS B 1 98 ? 3.197 19.703 12.703 1 97.12 98 LYS B CA 1
ATOM 3368 C C . LYS B 1 98 ? 4.465 18.906 13 1 97.12 98 LYS B C 1
ATOM 3370 O O . LYS B 1 98 ? 5.559 19.297 12.562 1 97.12 98 LYS B O 1
ATOM 3375 N N . PRO B 1 99 ? 4.391 17.812 13.633 1 96.38 99 PRO B N 1
ATOM 3376 C CA . PRO B 1 99 ? 3.188 17.422 14.367 1 96.38 99 PRO B CA 1
ATOM 3377 C C . PRO B 1 99 ? 2.926 18.328 15.57 1 96.38 99 PRO B C 1
ATOM 3379 O O . PRO B 1 99 ? 3.861 18.906 16.141 1 96.38 99 PRO B O 1
ATOM 3382 N N . LEU B 1 100 ? 1.71 18.453 15.977 1 97.88 100 LEU B N 1
ATOM 3383 C CA . LEU B 1 100 ? 1.336 19.391 17.031 1 97.88 100 LEU B CA 1
ATOM 3384 C C . LEU B 1 100 ? 2.18 19.172 18.281 1 97.88 100 LEU B C 1
ATOM 3386 O O . LEU B 1 100 ? 2.789 20.109 18.797 1 97.88 100 LEU B O 1
ATOM 3390 N N . VAL B 1 101 ? 2.168 17.969 18.781 1 97.81 101 VAL B N 1
ATOM 3391 C CA . VAL B 1 101 ? 2.939 17.516 19.938 1 97.81 101 VAL B CA 1
ATOM 3392 C C . VAL B 1 101 ? 3.305 16.047 19.766 1 97.81 101 VAL B C 1
ATOM 3394 O O . VAL B 1 101 ? 3.035 15.445 18.719 1 97.81 101 VAL B O 1
ATOM 3397 N N . LEU B 1 102 ? 3.939 15.484 20.781 1 96.44 102 LEU B N 1
ATOM 3398 C CA . LEU B 1 102 ? 4.578 14.188 20.562 1 96.44 102 LEU B CA 1
ATOM 3399 C C . LEU B 1 102 ? 3.711 13.062 21.109 1 96.44 102 LEU B C 1
ATOM 3401 O O . LEU B 1 102 ? 3.799 11.922 20.641 1 96.44 102 LEU B O 1
ATOM 3405 N N . THR B 1 103 ? 2.893 13.344 22.125 1 97.56 103 THR B N 1
ATOM 3406 C CA . THR B 1 103 ? 2.121 12.281 22.766 1 97.56 103 THR B CA 1
ATOM 3407 C C . THR B 1 103 ? 0.674 12.719 22.969 1 97.56 103 THR B C 1
ATOM 3409 O O . THR B 1 103 ? 0.368 13.914 22.922 1 97.56 103 THR B O 1
ATOM 3412 N N . VAL B 1 104 ? -0.136 11.703 23.203 1 98.56 104 VAL B N 1
ATOM 3413 C CA . VAL B 1 104 ? -1.541 11.953 23.516 1 98.56 104 VAL B CA 1
ATOM 3414 C C . VAL B 1 104 ? -1.656 12.805 24.766 1 98.56 104 VAL B C 1
ATOM 3416 O O . VAL B 1 104 ? -2.463 13.734 24.828 1 98.56 104 VAL B O 1
ATOM 3419 N N . GLN B 1 105 ? -0.883 12.5 25.719 1 98.69 105 GLN B N 1
ATOM 3420 C CA . GLN B 1 105 ? -0.875 13.258 26.969 1 98.69 105 GLN B CA 1
ATOM 3421 C C . GLN B 1 105 ? -0.538 14.727 26.719 1 98.69 105 GLN B C 1
ATOM 3423 O O . GLN B 1 105 ? -1.198 15.625 27.234 1 98.69 105 GLN B O 1
ATOM 3428 N N . GLU B 1 106 ? 0.438 14.969 25.938 1 98.69 106 GLU B N 1
ATOM 3429 C CA . GLU B 1 106 ? 0.825 16.328 25.578 1 98.69 106 GLU B CA 1
ATOM 3430 C C . GLU B 1 106 ? -0.292 17.047 24.828 1 98.69 106 GLU B C 1
ATOM 3432 O O . GLU B 1 106 ? -0.533 18.234 25.047 1 98.69 106 GLU B O 1
ATOM 3437 N N . ALA B 1 107 ? -0.901 16.328 23.953 1 98.81 107 ALA B N 1
ATOM 3438 C CA . ALA B 1 107 ? -2 16.922 23.188 1 98.81 107 ALA B CA 1
ATOM 3439 C C . ALA B 1 107 ? -3.131 17.359 24.109 1 98.81 107 ALA B C 1
ATOM 3441 O O . ALA B 1 107 ? -3.705 18.438 23.938 1 98.81 107 ALA B O 1
ATOM 3442 N N . GLN B 1 108 ? -3.434 16.531 25.031 1 98.81 108 GLN B N 1
ATOM 3443 C CA . GLN B 1 108 ? -4.477 16.859 26 1 98.81 108 GLN B CA 1
ATOM 3444 C C . GLN B 1 108 ? -4.105 18.094 26.812 1 98.81 108 GLN B C 1
ATOM 3446 O O . GLN B 1 108 ? -4.957 18.938 27.078 1 98.81 108 GLN B O 1
ATOM 3451 N N . GLN B 1 109 ? -2.879 18.188 27.172 1 98.88 109 GLN B N 1
ATOM 3452 C CA . GLN B 1 109 ? -2.395 19.359 27.891 1 98.88 109 GLN B CA 1
ATOM 3453 C C . GLN B 1 109 ? -2.512 20.625 27.031 1 98.88 109 GLN B C 1
ATOM 3455 O O . GLN B 1 109 ? -2.912 21.672 27.531 1 98.88 109 GLN B O 1
ATOM 3460 N N . ALA B 1 110 ? -2.139 20.516 25.828 1 98.88 110 ALA B N 1
ATOM 3461 C CA . ALA B 1 110 ? -2.256 21.641 24.906 1 98.88 110 ALA B CA 1
ATOM 3462 C C . ALA B 1 110 ? -3.705 22.094 24.781 1 98.88 110 ALA B C 1
ATOM 3464 O O . ALA B 1 110 ? -3.988 23.297 24.828 1 98.88 110 ALA B O 1
ATOM 3465 N N . ILE B 1 111 ? -4.586 21.156 24.609 1 98.88 111 ILE B N 1
ATOM 3466 C CA . ILE B 1 111 ? -6.004 21.453 24.484 1 98.88 111 ILE B CA 1
ATOM 3467 C C . ILE B 1 111 ? -6.496 22.188 25.719 1 98.88 111 ILE B C 1
ATOM 3469 O O . ILE B 1 111 ? -7.199 23.203 25.609 1 98.88 111 ILE B O 1
ATOM 3473 N N . THR B 1 112 ? -6.113 21.703 26.844 1 98.81 112 THR B N 1
ATOM 3474 C CA . THR B 1 112 ? -6.523 22.312 28.109 1 98.81 112 THR B CA 1
ATOM 3475 C C . THR B 1 112 ? -6.035 23.766 28.203 1 98.81 112 THR B C 1
ATOM 3477 O O . THR B 1 112 ? -6.805 24.656 28.531 1 98.81 112 THR B O 1
ATOM 3480 N N . ALA B 1 113 ? -4.828 23.969 27.875 1 98.81 113 ALA B N 1
ATOM 3481 C CA . ALA B 1 113 ? -4.238 25.297 27.953 1 98.81 113 ALA B CA 1
ATOM 3482 C C . ALA B 1 113 ? -4.945 26.266 27 1 98.81 113 ALA B C 1
ATOM 3484 O O . ALA B 1 113 ? -5.242 27.406 27.375 1 98.81 113 ALA B O 1
ATOM 3485 N N . VAL B 1 114 ? -5.191 25.859 25.859 1 98.81 114 VAL B N 1
ATOM 3486 C CA . VAL B 1 114 ? -5.797 26.688 24.828 1 98.81 114 VAL B CA 1
ATOM 3487 C C . VAL B 1 114 ? -7.234 27.016 25.203 1 98.81 114 VAL B C 1
ATOM 3489 O O . VAL B 1 114 ? -7.676 28.156 25.062 1 98.81 114 VAL B O 1
ATOM 3492 N N . ARG B 1 115 ? -7.922 26.047 25.703 1 98.56 115 ARG B N 1
ATOM 3493 C CA . ARG B 1 115 ? -9.297 26.25 26.125 1 98.56 115 ARG B CA 1
ATOM 3494 C C . ARG B 1 115 ? -9.367 27.234 27.297 1 98.56 115 ARG B C 1
ATOM 3496 O O . ARG B 1 115 ? -10.211 28.125 27.312 1 98.56 115 ARG B O 1
ATOM 3503 N N . GLN B 1 116 ? -8.523 27.062 28.219 1 98.5 116 GLN B N 1
ATOM 3504 C CA . GLN B 1 116 ? -8.492 27.938 29.406 1 98.5 116 GLN B CA 1
ATOM 3505 C C . GLN B 1 116 ? -8.219 29.375 29 1 98.5 116 GLN B C 1
ATOM 3507 O O . GLN B 1 116 ? -8.766 30.312 29.609 1 98.5 116 GLN B O 1
ATOM 3512 N N . ALA B 1 117 ? -7.398 29.609 28.031 1 98.56 117 ALA B N 1
ATOM 3513 C CA . ALA B 1 117 ? -6.992 30.953 27.609 1 98.56 117 ALA B CA 1
ATOM 3514 C C . ALA B 1 117 ? -8.008 31.547 26.641 1 98.56 117 ALA B C 1
ATOM 3516 O O . ALA B 1 117 ? -7.953 32.75 26.328 1 98.56 117 ALA B O 1
ATOM 3517 N N . ASP B 1 118 ? -8.953 30.719 26.172 1 98.31 118 ASP B N 1
ATOM 3518 C CA . ASP B 1 118 ? -9.977 31.125 25.219 1 98.31 118 ASP B CA 1
ATOM 3519 C C . ASP B 1 118 ? -9.359 31.734 23.969 1 98.31 118 ASP B C 1
ATOM 3521 O O . ASP B 1 118 ? -9.711 32.844 23.578 1 98.31 118 ASP B O 1
ATOM 3525 N N . ILE B 1 119 ? -8.375 31.125 23.422 1 98.56 119 ILE B N 1
ATOM 3526 C CA . ILE B 1 119 ? -7.727 31.5 22.172 1 98.56 119 ILE B CA 1
ATOM 3527 C C . ILE B 1 119 ? -7.871 30.375 21.156 1 98.56 119 ILE B C 1
ATOM 3529 O O . ILE B 1 119 ? -8.359 29.297 21.484 1 98.56 119 ILE B O 1
ATOM 3533 N N . LEU B 1 120 ? -7.5 30.641 19.891 1 98.69 120 LEU B N 1
ATOM 3534 C CA . LEU B 1 120 ? -7.488 29.625 18.844 1 98.69 120 LEU B CA 1
ATOM 3535 C C . LEU B 1 120 ? -6.078 29.078 18.625 1 98.69 120 LEU B C 1
ATOM 3537 O O . LEU B 1 120 ? -5.105 29.844 18.688 1 98.69 120 LEU B O 1
ATOM 3541 N N . CYS B 1 121 ? -6 27.812 18.438 1 98.81 121 CYS B N 1
ATOM 3542 C CA . CYS B 1 121 ? -4.77 27.109 18.109 1 98.81 121 CYS B CA 1
ATOM 3543 C C . CYS B 1 121 ? -5.016 26.094 17 1 98.81 121 CYS B C 1
ATOM 3545 O O . CYS B 1 121 ? -6 25.359 17.031 1 98.81 121 CYS B O 1
ATOM 3547 N N . MET B 1 122 ? -4.148 26.109 16.016 1 98.75 122 MET B N 1
ATOM 3548 C CA . MET B 1 122 ? -4.281 25.188 14.891 1 98.75 122 MET B CA 1
ATOM 3549 C C . MET B 1 122 ? -2.943 24.531 14.57 1 98.75 122 MET B C 1
ATOM 3551 O O . MET B 1 122 ? -1.896 25.172 14.641 1 98.75 122 MET B O 1
ATOM 3555 N N . GLU B 1 123 ? -2.979 23.219 14.305 1 98.75 123 GLU B N 1
ATOM 3556 C CA . GLU B 1 123 ? -1.82 22.516 13.766 1 98.75 123 GLU B CA 1
ATOM 3557 C C . GLU B 1 123 ? -1.58 22.875 12.305 1 98.75 123 GLU B C 1
ATOM 3559 O O . GLU B 1 123 ? -2.525 22.984 11.516 1 98.75 123 GLU B O 1
ATOM 3564 N N . ALA B 1 124 ? -0.324 22.984 11.93 1 98.38 124 ALA B N 1
ATOM 3565 C CA . ALA B 1 124 ? 0.029 23.484 10.602 1 98.38 124 ALA B CA 1
ATOM 3566 C C . ALA B 1 124 ? 0.056 22.359 9.57 1 98.38 124 ALA B C 1
ATOM 3568 O O . ALA B 1 124 ? 1.086 22.125 8.938 1 98.38 124 ALA B O 1
ATOM 3569 N N . LEU B 1 125 ? -1.028 21.719 9.305 1 98.31 125 LEU B N 1
ATOM 3570 C CA . LEU B 1 125 ? -1.242 20.828 8.164 1 98.31 125 LEU B CA 1
ATOM 3571 C C . LEU B 1 125 ? -1.841 21.594 6.988 1 98.31 125 LEU B C 1
ATOM 3573 O O . LEU B 1 125 ? -3.02 21.422 6.672 1 98.31 125 LEU B O 1
ATOM 3577 N N . MET B 1 126 ? -1.014 22.297 6.301 1 98.06 126 MET B N 1
ATOM 3578 C CA . MET B 1 126 ? -1.391 23.344 5.355 1 98.06 126 MET B CA 1
ATOM 3579 C C . MET B 1 126 ? -2.199 22.766 4.199 1 98.06 126 MET B C 1
ATOM 3581 O O . MET B 1 126 ? -3.094 23.438 3.67 1 98.06 126 MET B O 1
ATOM 3585 N N . TYR B 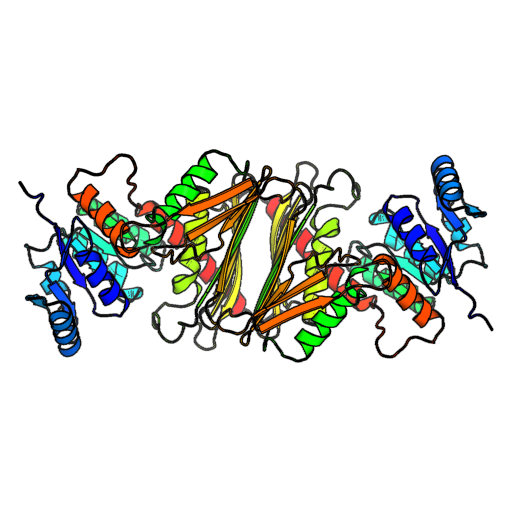1 127 ? -1.982 21.531 3.807 1 98 127 TYR B N 1
ATOM 3586 C CA . TYR B 1 127 ? -2.537 20.984 2.574 1 98 127 TYR B CA 1
ATOM 3587 C C . TYR B 1 127 ? -4.047 20.797 2.689 1 98 127 TYR B C 1
ATOM 3589 O O . TYR B 1 127 ? -4.762 20.859 1.687 1 98 127 TYR B O 1
ATOM 3597 N N . ILE B 1 128 ? -4.535 20.609 3.91 1 97.44 128 ILE B N 1
ATOM 3598 C CA . ILE B 1 128 ? -5.949 20.312 4.098 1 97.44 128 ILE B CA 1
ATOM 3599 C C . ILE B 1 128 ? -6.789 21.516 3.674 1 97.44 128 ILE B C 1
ATOM 3601 O O . ILE B 1 128 ? -7.984 21.375 3.398 1 97.44 128 ILE B O 1
ATOM 3605 N N . HIS B 1 129 ? -6.191 22.703 3.635 1 96.88 129 HIS B N 1
ATOM 3606 C CA . HIS B 1 129 ? -6.91 23.938 3.344 1 96.88 129 HIS B CA 1
ATOM 3607 C C . HIS B 1 129 ? -6.793 24.312 1.871 1 96.88 129 HIS B C 1
ATOM 3609 O O . HIS B 1 129 ? -7.414 25.281 1.419 1 96.88 129 HIS B O 1
ATOM 3615 N N . HIS B 1 130 ? -5.969 23.609 1.137 1 97.25 130 HIS B N 1
ATOM 3616 C CA . HIS B 1 130 ? -5.793 23.875 -0.285 1 97.25 130 HIS B CA 1
ATOM 3617 C C . HIS B 1 130 ? -7.066 23.578 -1.067 1 97.25 130 HIS B C 1
ATOM 3619 O O . HIS B 1 130 ? -7.719 22.562 -0.828 1 97.25 130 HIS B O 1
ATOM 3625 N N . PRO B 1 131 ? -7.469 24.453 -2.021 1 97 131 PRO B N 1
ATOM 3626 C CA . PRO B 1 131 ? -8.719 24.266 -2.764 1 97 131 PRO B CA 1
ATOM 3627 C C . PRO B 1 131 ? -8.781 22.906 -3.467 1 97 131 PRO B C 1
ATOM 3629 O O . PRO B 1 131 ? -9.859 22.328 -3.596 1 97 131 PRO B O 1
ATOM 3632 N N . PHE B 1 132 ? -7.664 22.359 -3.98 1 98.06 132 PHE B N 1
ATOM 3633 C CA . PHE B 1 132 ? -7.605 21.062 -4.641 1 98.06 132 PHE B CA 1
ATOM 3634 C C . PHE B 1 132 ? -8.047 19.953 -3.689 1 98.06 132 PHE B C 1
ATOM 3636 O O . PHE B 1 132 ? -8.891 19.125 -4.043 1 98.06 132 PHE B O 1
ATOM 3643 N N . ILE B 1 133 ? -7.547 19.938 -2.475 1 98.19 133 ILE B N 1
ATOM 3644 C CA . ILE B 1 133 ? -7.855 18.922 -1.483 1 98.19 133 ILE B CA 1
ATOM 3645 C C . ILE B 1 133 ? -9.305 19.047 -1.032 1 98.19 133 ILE B C 1
ATOM 3647 O O . ILE B 1 133 ? -10.008 18.062 -0.85 1 98.19 133 ILE B O 1
ATOM 3651 N N . ARG B 1 134 ? -9.734 20.297 -0.847 1 97.12 134 ARG B N 1
ATOM 3652 C CA . ARG B 1 134 ? -11.117 20.547 -0.452 1 97.12 134 ARG B CA 1
ATOM 3653 C C . ARG B 1 134 ? -12.094 20.062 -1.517 1 97.12 134 ARG B C 1
ATOM 3655 O O . ARG B 1 134 ? -13.164 19.531 -1.193 1 97.12 134 ARG B O 1
ATOM 3662 N N . GLU B 1 135 ? -11.703 20.25 -2.734 1 97.31 135 GLU B N 1
ATOM 3663 C CA . GLU B 1 135 ? -12.539 19.75 -3.822 1 97.31 135 GLU B CA 1
ATOM 3664 C C . GLU B 1 135 ? -12.617 18.234 -3.799 1 97.31 135 GLU B C 1
ATOM 3666 O O . GLU B 1 135 ? -13.695 17.656 -3.977 1 97.31 135 GLU B O 1
ATOM 3671 N N . LEU B 1 136 ? -11.523 17.562 -3.604 1 98.31 136 LEU B N 1
ATOM 3672 C CA . LEU B 1 136 ? -11.508 16.109 -3.518 1 98.31 136 LEU B CA 1
ATOM 3673 C C . LEU B 1 136 ? -12.352 15.625 -2.346 1 98.31 136 LEU B C 1
ATOM 3675 O O . LEU B 1 136 ? -13.07 14.625 -2.459 1 98.31 136 LEU B O 1
ATOM 3679 N N . LYS B 1 137 ? -12.281 16.312 -1.206 1 97.88 137 LYS B N 1
ATOM 3680 C CA . LYS B 1 137 ? -13.102 15.984 -0.044 1 97.88 137 LYS B CA 1
ATOM 3681 C C . LYS B 1 137 ? -14.586 16.031 -0.387 1 97.88 137 LYS B C 1
ATOM 3683 O O . LYS B 1 137 ? -15.336 15.117 -0.044 1 97.88 137 LYS B O 1
ATOM 3688 N N . THR B 1 138 ? -14.938 17.109 -1.063 1 97.06 138 THR B N 1
ATOM 3689 C CA . THR B 1 138 ? -16.328 17.281 -1.462 1 97.06 138 THR B CA 1
ATOM 3690 C C . THR B 1 138 ? -16.766 16.141 -2.377 1 97.06 138 THR B C 1
ATOM 3692 O O . THR B 1 138 ? -17.875 15.602 -2.223 1 97.06 138 THR B O 1
ATOM 3695 N N . LEU B 1 139 ? -15.922 15.781 -3.285 1 97.31 139 LEU B N 1
ATOM 3696 C CA . LEU B 1 139 ? -16.219 14.688 -4.203 1 97.31 139 LEU B CA 1
ATOM 3697 C C . LEU B 1 139 ? -16.422 13.375 -3.447 1 97.31 139 LEU B C 1
ATOM 3699 O O . LEU B 1 139 ? -17.391 12.648 -3.705 1 97.31 139 LEU B O 1
ATOM 3703 N N . ILE B 1 140 ? -15.578 13.031 -2.521 1 97.44 140 ILE B N 1
ATOM 3704 C CA . ILE B 1 140 ? -15.648 11.805 -1.734 1 97.44 140 ILE B CA 1
ATOM 3705 C C . ILE B 1 140 ? -16.922 11.805 -0.892 1 97.44 140 ILE B C 1
ATOM 3707 O O . ILE B 1 140 ? -17.625 10.789 -0.82 1 97.44 140 ILE B O 1
ATOM 3711 N N . GLU B 1 141 ? -17.25 12.938 -0.3 1 96.69 141 GLU B N 1
ATOM 3712 C CA . GLU B 1 141 ? -18.422 13.062 0.566 1 96.69 141 GLU B CA 1
ATOM 3713 C C . GLU B 1 141 ? -19.719 12.93 -0.23 1 96.69 141 GLU B C 1
ATOM 3715 O O . GLU B 1 141 ? -20.75 12.555 0.321 1 96.69 141 GLU B O 1
ATOM 3720 N N . SER B 1 142 ? -19.625 13.242 -1.516 1 96.62 142 SER B N 1
ATOM 3721 C CA . SER B 1 142 ? -20.812 13.141 -2.371 1 96.62 142 SER B CA 1
ATOM 3722 C C . SER B 1 142 ? -21.188 11.688 -2.613 1 96.62 142 SER B C 1
ATOM 3724 O O . SER B 1 142 ? -22.281 11.398 -3.105 1 96.62 142 SER B O 1
ATOM 3726 N N . GLY B 1 143 ? -20.281 10.805 -2.33 1 96 143 GLY B N 1
ATOM 3727 C CA . GLY B 1 143 ? -20.547 9.391 -2.533 1 96 143 GLY B CA 1
ATOM 3728 C C . GLY B 1 143 ? -20.141 8.898 -3.91 1 96 143 GLY B C 1
ATOM 3729 O O . GLY B 1 143 ? -20.531 7.809 -4.328 1 96 143 GLY B O 1
ATOM 3730 N N . ALA B 1 144 ? -19.328 9.68 -4.582 1 95.19 144 ALA B N 1
ATOM 3731 C CA . ALA B 1 144 ? -18.953 9.383 -5.965 1 95.19 144 ALA B CA 1
ATOM 3732 C C . ALA B 1 144 ? -18.203 8.062 -6.062 1 95.19 144 ALA B C 1
ATOM 3734 O O . ALA B 1 144 ? -18.266 7.371 -7.082 1 95.19 144 ALA B O 1
ATOM 3735 N N . LEU B 1 145 ? -17.547 7.652 -5.012 1 97.12 145 LEU B N 1
ATOM 3736 C CA . LEU B 1 145 ? -16.75 6.434 -5.031 1 97.12 145 LEU B CA 1
ATOM 3737 C C . LEU B 1 145 ? -17.469 5.297 -4.32 1 97.12 145 LEU B C 1
ATOM 3739 O O . LEU B 1 145 ? -16.938 4.191 -4.211 1 97.12 145 LEU B O 1
ATOM 3743 N N . GLY B 1 146 ? -18.703 5.539 -3.826 1 96.56 146 GLY B N 1
ATOM 3744 C CA . GLY B 1 146 ? -19.359 4.574 -2.967 1 96.56 146 GLY B CA 1
ATOM 3745 C C . GLY B 1 146 ? -18.719 4.438 -1.605 1 96.56 146 GLY B C 1
ATOM 3746 O O . GLY B 1 146 ? -18.125 5.395 -1.09 1 96.56 146 GLY B O 1
ATOM 3747 N N . THR B 1 147 ? -18.922 3.275 -0.987 1 96.56 147 THR B N 1
ATOM 3748 C CA . THR B 1 147 ? -18.219 2.994 0.263 1 96.56 147 THR B CA 1
ATOM 3749 C C . THR B 1 147 ? -16.734 2.787 0.018 1 96.56 147 THR B C 1
ATOM 3751 O O . THR B 1 147 ? -16.344 1.948 -0.796 1 96.56 147 THR B O 1
ATOM 3754 N N . ILE B 1 148 ? -15.898 3.576 0.677 1 97.81 148 ILE B N 1
ATOM 3755 C CA . ILE B 1 148 ? -14.453 3.43 0.533 1 97.81 148 ILE B CA 1
ATOM 3756 C C . ILE B 1 148 ? -14.008 2.094 1.125 1 97.81 148 ILE B C 1
ATOM 3758 O O . ILE B 1 148 ? -14.398 1.741 2.24 1 97.81 148 ILE B O 1
ATOM 3762 N N . ARG B 1 149 ? -13.188 1.37 0.371 1 97.81 149 ARG B N 1
ATOM 3763 C CA . ARG B 1 149 ? -12.789 0.031 0.795 1 97.81 149 ARG B CA 1
ATOM 3764 C C . ARG B 1 149 ? -11.289 -0.046 1.037 1 97.81 149 ARG B C 1
ATOM 3766 O O . ARG B 1 149 ? -10.844 -0.654 2.012 1 97.81 149 ARG B O 1
ATOM 3773 N N . GLN B 1 150 ? -10.555 0.561 0.172 1 98.38 150 GLN B N 1
ATOM 3774 C CA . GLN B 1 150 ? -9.102 0.462 0.254 1 98.38 150 GLN B CA 1
ATOM 3775 C C . GLN B 1 150 ? -8.438 1.809 -0.03 1 98.38 150 GLN B C 1
ATOM 3777 O O . GLN B 1 150 ? -8.844 2.523 -0.948 1 98.38 150 GLN B O 1
ATOM 3782 N N . ILE B 1 151 ? -7.496 2.152 0.777 1 98.75 151 ILE B N 1
ATOM 3783 C CA . ILE B 1 151 ? -6.672 3.336 0.568 1 98.75 151 ILE B CA 1
ATOM 3784 C C . ILE B 1 151 ? -5.195 2.947 0.583 1 98.75 151 ILE B C 1
ATOM 3786 O O . ILE B 1 151 ? -4.758 2.178 1.443 1 98.75 151 ILE B O 1
ATOM 3790 N N . GLN B 1 152 ? -4.465 3.361 -0.375 1 98.38 152 GLN B N 1
ATOM 3791 C CA . GLN B 1 152 ? -3.016 3.205 -0.435 1 98.38 152 GLN B CA 1
ATOM 3792 C C . GLN B 1 152 ? -2.316 4.559 -0.459 1 98.38 152 GLN B C 1
ATOM 3794 O O . GLN B 1 152 ? -2.629 5.414 -1.293 1 98.38 152 GLN B O 1
ATOM 3799 N N . GLY B 1 153 ? -1.427 4.75 0.446 1 98.5 153 GLY B N 1
ATOM 3800 C CA . GLY B 1 153 ? -0.695 6.004 0.53 1 98.5 153 GLY B CA 1
ATOM 3801 C C . GLY B 1 153 ? 0.77 5.816 0.879 1 98.5 153 GLY B C 1
ATOM 3802 O O . GLY B 1 153 ? 1.113 4.969 1.705 1 98.5 153 GLY B O 1
ATOM 3803 N N . TYR B 1 154 ? 1.655 6.512 0.206 1 97.81 154 TYR B N 1
ATOM 3804 C CA . TYR B 1 154 ? 3.094 6.484 0.44 1 97.81 154 TYR B CA 1
ATOM 3805 C C . TYR B 1 154 ? 3.691 7.883 0.331 1 97.81 154 TYR B C 1
ATOM 3807 O O . TYR B 1 154 ? 3.445 8.594 -0.646 1 97.81 154 TYR B O 1
ATOM 3815 N N . TYR B 1 155 ? 4.359 8.305 1.366 1 98.19 155 TYR B N 1
ATOM 3816 C CA . TYR B 1 155 ? 5.059 9.586 1.34 1 98.19 155 TYR B CA 1
ATOM 3817 C C . TYR B 1 155 ? 6.461 9.453 1.926 1 98.19 155 TYR B C 1
ATOM 3819 O O . TYR B 1 155 ? 6.617 9.117 3.102 1 98.19 155 TYR B O 1
ATOM 3827 N N . CYS B 1 156 ? 7.512 9.703 1.151 1 96.62 156 CYS B N 1
ATOM 3828 C CA . CYS B 1 156 ? 8.883 9.688 1.65 1 96.62 156 CYS B CA 1
ATOM 3829 C C . CYS B 1 156 ? 9.688 10.852 1.089 1 96.62 156 CYS B C 1
ATOM 3831 O O . CYS B 1 156 ? 9.305 11.438 0.072 1 96.62 156 CYS B O 1
ATOM 3833 N N . ALA B 1 157 ? 10.594 11.266 1.725 1 96.44 157 ALA B N 1
ATOM 3834 C CA . ALA B 1 157 ? 11.57 12.281 1.35 1 96.44 157 ALA B CA 1
ATOM 3835 C C . ALA B 1 157 ? 12.867 12.102 2.133 1 96.44 157 ALA B C 1
ATOM 3837 O O . ALA B 1 157 ? 12.844 11.75 3.314 1 96.44 157 ALA B O 1
ATOM 3838 N N . ASN B 1 158 ? 13.938 12.422 1.485 1 95.12 158 ASN B N 1
ATOM 3839 C CA . ASN B 1 158 ? 15.242 12.242 2.109 1 95.12 158 ASN B CA 1
ATOM 3840 C C . ASN B 1 158 ? 15.594 13.43 3.006 1 95.12 158 ASN B C 1
ATOM 3842 O O . ASN B 1 158 ? 16.406 14.273 2.633 1 95.12 158 ASN B O 1
ATOM 3846 N N . ILE B 1 159 ? 15.062 13.406 4.281 1 93.62 159 ILE B N 1
ATOM 3847 C CA . ILE B 1 159 ? 15.195 14.578 5.137 1 93.62 159 ILE B CA 1
ATOM 3848 C C . ILE B 1 159 ? 15.656 14.156 6.527 1 93.62 159 ILE B C 1
ATOM 3850 O O . ILE B 1 159 ? 15.547 14.922 7.488 1 93.62 159 ILE B O 1
ATOM 3854 N N . SER B 1 160 ? 16.125 12.961 6.664 1 89.12 160 SER B N 1
ATOM 3855 C CA . SER B 1 160 ? 16.516 12.445 7.969 1 89.12 160 SER B CA 1
ATOM 3856 C C . SER B 1 160 ? 17.609 13.297 8.602 1 89.12 160 SER B C 1
ATOM 3858 O O . SER B 1 160 ? 17.672 13.422 9.828 1 89.12 160 SER B O 1
ATOM 3860 N N . HIS B 1 161 ? 18.422 13.852 7.809 1 83.31 161 HIS B N 1
ATOM 3861 C CA . HIS B 1 161 ? 19.547 14.625 8.32 1 83.31 161 HIS B CA 1
ATOM 3862 C C . HIS B 1 161 ? 19.156 16.078 8.547 1 83.31 161 HIS B C 1
ATOM 3864 O O . HIS B 1 161 ? 19.906 16.844 9.156 1 83.31 161 HIS B O 1
ATOM 3870 N N . LEU B 1 162 ? 17.984 16.438 8.102 1 77.69 162 LEU B N 1
ATOM 3871 C CA . LEU B 1 162 ? 17.578 17.844 8.109 1 77.69 162 LEU B CA 1
ATOM 3872 C C . LEU B 1 162 ? 16.531 18.109 9.188 1 77.69 162 LEU B C 1
ATOM 3874 O O . LEU B 1 162 ? 16.547 19.156 9.844 1 77.69 162 LEU B O 1
ATOM 3878 N N . ALA B 1 163 ? 15.812 17.078 9.375 1 68.44 163 ALA B N 1
ATOM 3879 C CA . ALA B 1 163 ? 14.586 17.406 10.102 1 68.44 163 ALA B CA 1
ATOM 3880 C C . ALA B 1 163 ? 14.617 16.812 11.516 1 68.44 163 ALA B C 1
ATOM 3882 O O . ALA B 1 163 ? 14.836 15.617 11.688 1 68.44 163 ALA B O 1
ATOM 3883 N N . ASN B 1 164 ? 14.422 17.625 12.438 1 66.5 164 ASN B N 1
ATOM 3884 C CA . ASN B 1 164 ? 14.109 17.359 13.844 1 66.5 164 ASN B CA 1
ATOM 3885 C C . ASN B 1 164 ? 15.016 16.297 14.438 1 66.5 164 ASN B C 1
ATOM 3887 O O . ASN B 1 164 ? 14.578 15.18 14.711 1 66.5 164 ASN B O 1
ATOM 3891 N N . PRO B 1 165 ? 16.188 16.688 14.695 1 65.81 165 PRO B N 1
ATOM 3892 C CA . PRO B 1 165 ? 17.141 15.695 15.203 1 65.81 165 PRO B CA 1
ATOM 3893 C C . PRO B 1 165 ? 16.703 15.117 16.547 1 65.81 165 PRO B C 1
ATOM 3895 O O . PRO B 1 165 ? 17.125 14.016 16.922 1 65.81 165 PRO B O 1
ATOM 3898 N N . VAL B 1 166 ? 15.867 15.992 17.141 1 73.88 166 VAL B N 1
ATOM 3899 C CA . VAL B 1 166 ? 15.344 15.516 18.422 1 73.88 166 VAL B CA 1
ATOM 3900 C C . VAL B 1 166 ? 13.875 15.125 18.266 1 73.88 166 VAL B C 1
ATOM 3902 O O . VAL B 1 166 ? 13.055 15.945 17.844 1 73.88 166 VAL B O 1
ATOM 3905 N N . ALA B 1 167 ? 13.484 13.867 18.438 1 77.69 167 ALA B N 1
ATOM 3906 C CA . ALA B 1 167 ? 12.125 13.336 18.391 1 77.69 167 ALA B CA 1
ATOM 3907 C C . ALA B 1 167 ? 11.562 13.359 16.984 1 77.69 167 ALA B C 1
ATOM 3909 O O . ALA B 1 167 ? 10.398 13.727 16.766 1 77.69 167 ALA B O 1
ATOM 3910 N N . GLY B 1 168 ? 12.406 13.312 16.016 1 90.44 168 GLY B N 1
ATOM 3911 C CA . GLY B 1 168 ? 11.992 13.227 14.633 1 90.44 168 GLY B CA 1
ATOM 3912 C C . GLY B 1 168 ? 11.672 11.812 14.188 1 90.44 168 GLY B C 1
ATOM 3913 O O . GLY B 1 168 ? 10.992 11.07 14.898 1 90.44 168 GLY B O 1
ATOM 3914 N N . GLY B 1 169 ? 12.172 11.547 12.961 1 95.12 169 GLY B N 1
ATOM 3915 C CA . GLY B 1 169 ? 11.859 10.258 12.359 1 95.12 169 GLY B CA 1
ATOM 3916 C C . GLY B 1 169 ? 10.805 10.352 11.273 1 95.12 169 GLY B C 1
ATOM 3917 O O . GLY B 1 169 ? 10.055 11.328 11.211 1 95.12 169 GLY B O 1
ATOM 3918 N N . CYS B 1 170 ? 10.719 9.305 10.508 1 97.38 170 CYS B N 1
ATOM 3919 C CA . CYS B 1 170 ? 9.867 9.359 9.328 1 97.38 170 CYS B CA 1
ATOM 3920 C C . CYS B 1 170 ? 8.391 9.406 9.719 1 97.38 170 CYS B C 1
ATOM 3922 O O . CYS B 1 170 ? 7.582 10.031 9.031 1 97.38 170 CYS B O 1
ATOM 3924 N N . ILE B 1 171 ? 7.992 8.812 10.836 1 98 171 ILE B N 1
ATOM 3925 C CA . ILE B 1 171 ? 6.594 8.75 11.25 1 98 171 ILE B CA 1
ATOM 3926 C C . ILE B 1 171 ? 6.094 10.141 11.609 1 98 171 ILE B C 1
ATOM 3928 O O . ILE B 1 171 ? 5.055 10.586 11.109 1 98 171 ILE B O 1
ATOM 3932 N N . ARG B 1 172 ? 6.84 10.852 12.367 1 96.69 172 ARG B N 1
ATOM 3933 C CA . ARG B 1 172 ? 6.43 12.188 12.805 1 96.69 172 ARG B CA 1
ATOM 3934 C C . ARG B 1 172 ? 6.625 13.203 11.688 1 96.69 172 ARG B C 1
ATOM 3936 O O . ARG B 1 172 ? 5.773 14.07 11.477 1 96.69 172 ARG B O 1
ATOM 3943 N N . ASN B 1 173 ? 7.691 13.07 10.945 1 94.69 173 ASN B N 1
ATOM 3944 C CA . ASN B 1 173 ? 8.047 14.078 9.945 1 94.69 173 ASN B CA 1
ATOM 3945 C C . ASN B 1 173 ? 7.203 13.938 8.68 1 94.69 173 ASN B C 1
ATOM 3947 O O . ASN B 1 173 ? 6.875 14.938 8.039 1 94.69 173 ASN B O 1
ATOM 3951 N N . LEU B 1 174 ? 6.938 12.727 8.336 1 97.62 174 LEU B N 1
ATOM 3952 C CA . LEU B 1 174 ? 6.316 12.508 7.031 1 97.62 174 LEU B CA 1
ATOM 3953 C C . LEU B 1 174 ? 5.066 11.648 7.16 1 97.62 174 LEU B C 1
ATOM 3955 O O . LEU B 1 174 ? 4.07 11.883 6.469 1 97.62 174 LEU B O 1
ATOM 3959 N N . GLY B 1 175 ? 5.051 10.719 8.062 1 98.38 175 GLY B N 1
ATOM 3960 C CA . GLY B 1 175 ? 3.93 9.812 8.242 1 98.38 175 GLY B CA 1
ATOM 3961 C C . GLY B 1 175 ? 2.66 10.508 8.688 1 98.38 175 GLY B C 1
ATOM 3962 O O . GLY B 1 175 ? 1.555 10.031 8.422 1 98.38 175 GLY B O 1
ATOM 3963 N N . CYS B 1 176 ? 2.789 11.609 9.344 1 98.25 176 CYS B N 1
ATOM 3964 C CA . CYS B 1 176 ? 1.64 12.359 9.836 1 98.25 176 CYS B CA 1
ATOM 3965 C C . CYS B 1 176 ? 0.761 12.828 8.68 1 98.25 176 CYS B C 1
ATOM 3967 O O . CYS B 1 176 ? -0.437 13.055 8.859 1 98.25 176 CYS B O 1
ATOM 3969 N N . TYR B 1 177 ? 1.319 12.906 7.457 1 98.62 177 TYR B N 1
ATOM 3970 C CA . TYR B 1 177 ? 0.598 13.438 6.305 1 98.62 177 TYR B CA 1
ATOM 3971 C C . TYR B 1 177 ? -0.39 12.406 5.762 1 98.62 177 TYR B C 1
ATOM 3973 O O . TYR B 1 177 ? -1.598 12.656 5.734 1 98.62 177 TYR B O 1
ATOM 3981 N N . PRO B 1 178 ? 0.062 11.188 5.414 1 98.81 178 PRO B N 1
ATOM 3982 C CA . PRO B 1 178 ? -0.925 10.227 4.918 1 98.81 178 PRO B CA 1
ATOM 3983 C C . PRO B 1 178 ? -1.947 9.836 5.98 1 98.81 178 PRO B C 1
ATOM 3985 O O . PRO B 1 178 ? -3.104 9.555 5.656 1 98.81 178 PRO B O 1
ATOM 3988 N N . VAL B 1 179 ? -1.521 9.82 7.211 1 98.88 179 VAL B N 1
ATOM 3989 C CA . VAL B 1 179 ? -2.445 9.484 8.289 1 98.88 179 VAL B CA 1
ATOM 3990 C C . VAL B 1 179 ? -3.543 10.539 8.375 1 98.88 179 VAL B C 1
ATOM 3992 O O . VAL B 1 179 ? -4.73 10.219 8.344 1 98.88 179 VAL B O 1
ATOM 3995 N N . SER B 1 180 ? -3.17 11.773 8.438 1 98.81 180 SER B N 1
ATOM 3996 C CA . SER B 1 180 ? -4.141 12.844 8.609 1 98.81 180 SER B CA 1
ATOM 3997 C C . SER B 1 180 ? -5.035 12.984 7.379 1 98.81 180 SER B C 1
ATOM 3999 O O . SER B 1 180 ? -6.238 13.211 7.504 1 98.81 180 SER B O 1
ATOM 4001 N N . LEU B 1 181 ? -4.473 12.867 6.164 1 98.81 181 LEU B N 1
ATOM 4002 C CA . LEU B 1 181 ? -5.27 12.969 4.949 1 98.81 181 LEU B CA 1
ATOM 4003 C C . LEU B 1 181 ? -6.328 11.875 4.895 1 98.81 181 LEU B C 1
ATOM 4005 O O . LEU B 1 181 ? -7.477 12.133 4.527 1 98.81 181 LEU B O 1
ATOM 4009 N N . THR B 1 182 ? -5.922 10.68 5.254 1 98.88 182 THR B N 1
ATOM 4010 C CA . THR B 1 182 ? -6.832 9.539 5.254 1 98.88 182 THR B CA 1
ATOM 4011 C C . THR B 1 182 ? -7.984 9.766 6.227 1 98.88 182 THR B C 1
ATOM 4013 O O . THR B 1 182 ? -9.148 9.586 5.871 1 98.88 182 THR B O 1
ATOM 4016 N N . ARG B 1 183 ? -7.684 10.188 7.445 1 98.69 183 ARG B N 1
ATOM 4017 C CA . ARG B 1 183 ? -8.703 10.484 8.445 1 98.69 183 ARG B CA 1
ATOM 4018 C C . ARG B 1 183 ? -9.602 11.633 7.984 1 98.69 183 ARG B C 1
ATOM 4020 O O . ARG B 1 183 ? -10.812 11.602 8.195 1 98.69 183 ARG B O 1
ATOM 4027 N N . PHE B 1 184 ? -9 12.602 7.332 1 98.44 184 PHE B N 1
ATOM 4028 C CA . PHE B 1 184 ? -9.727 13.758 6.832 1 98.44 184 PHE B CA 1
ATOM 4029 C C . PHE B 1 184 ? -10.727 13.352 5.758 1 98.44 184 PHE B C 1
ATOM 4031 O O . PHE B 1 184 ? -11.906 13.711 5.828 1 98.44 184 PHE B O 1
ATOM 4038 N N . PHE B 1 185 ? -10.281 12.555 4.766 1 98.31 185 PHE B N 1
ATOM 4039 C CA . PHE B 1 185 ? -11.148 12.133 3.672 1 98.31 185 PHE B CA 1
ATOM 4040 C C . PHE B 1 185 ? -12.258 11.227 4.18 1 98.31 185 PHE B C 1
ATOM 4042 O O . PHE B 1 185 ? -13.398 11.312 3.725 1 98.31 185 PHE B O 1
ATOM 4049 N N . LEU B 1 186 ? -11.969 10.375 5.137 1 98 186 LEU B N 1
ATOM 4050 C CA . LEU B 1 186 ? -12.938 9.383 5.605 1 98 186 LEU B CA 1
ATOM 4051 C C . LEU B 1 186 ? -13.844 9.984 6.676 1 98 186 LEU B C 1
ATOM 4053 O O . LEU B 1 186 ? -14.914 9.438 6.961 1 98 186 LEU B O 1
ATOM 4057 N N . ASP B 1 187 ? -13.367 11.078 7.293 1 96.75 187 ASP B N 1
ATOM 4058 C CA . ASP B 1 187 ? -14.039 11.625 8.461 1 96.75 187 ASP B CA 1
ATOM 4059 C C . ASP B 1 187 ? -14.344 10.539 9.484 1 96.75 187 ASP B C 1
ATOM 4061 O O . ASP B 1 187 ? -15.492 10.391 9.922 1 96.75 187 ASP B O 1
ATOM 4065 N N . ALA B 1 188 ? -13.312 9.742 9.828 1 97.75 188 ALA B N 1
ATOM 4066 C CA . ALA B 1 188 ? -13.445 8.609 10.734 1 97.75 188 ALA B CA 1
ATOM 4067 C C . ALA B 1 188 ? -12.117 8.281 11.414 1 97.75 188 ALA B C 1
ATOM 4069 O O . ALA B 1 188 ? -11.055 8.719 10.953 1 97.75 188 ALA B O 1
ATOM 4070 N N . GLU B 1 189 ? -12.211 7.566 12.469 1 98.38 189 GLU B N 1
ATOM 4071 C CA . GLU B 1 189 ? -11.023 7.137 13.211 1 98.38 189 GLU B CA 1
ATOM 4072 C C . GLU B 1 189 ? -10.805 5.633 13.078 1 98.38 189 GLU B C 1
ATOM 4074 O O . GLU B 1 189 ? -11.766 4.863 13.031 1 98.38 189 GLU B O 1
ATOM 4079 N N . PRO B 1 190 ? -9.578 5.219 12.992 1 98.12 190 PRO B N 1
ATOM 4080 C CA . PRO B 1 190 ? -9.328 3.779 12.875 1 98.12 190 PRO B CA 1
ATOM 4081 C C . PRO B 1 190 ? -9.648 3.023 14.164 1 98.12 190 PRO B C 1
ATOM 4083 O O . PRO B 1 190 ? -9.43 3.539 15.258 1 98.12 190 PRO B O 1
ATOM 4086 N N . MET B 1 191 ? -10.062 1.834 13.961 1 96.25 191 MET B N 1
ATOM 4087 C CA . MET B 1 191 ? -10.422 0.958 15.07 1 96.25 191 MET B CA 1
ATOM 4088 C C . MET B 1 191 ? -9.281 0.004 15.406 1 96.25 191 MET B C 1
ATOM 4090 O O . MET B 1 191 ? -9.094 -0.369 16.562 1 96.25 191 MET B O 1
ATOM 4094 N N . ASN B 1 192 ? -8.609 -0.489 14.438 1 96.75 192 ASN B N 1
ATOM 4095 C CA . ASN B 1 192 ? -7.457 -1.376 14.578 1 96.75 192 ASN B CA 1
ATOM 4096 C C . ASN B 1 192 ? -6.238 -0.834 13.844 1 96.75 192 ASN B C 1
ATOM 4098 O O . ASN B 1 192 ? -6.371 -0.192 12.797 1 96.75 192 ASN B O 1
ATOM 4102 N N . ILE B 1 193 ? -5.09 -1.071 14.438 1 98 193 ILE B N 1
ATOM 4103 C CA . ILE B 1 193 ? -3.828 -0.571 13.906 1 98 193 ILE B CA 1
ATOM 4104 C C . ILE B 1 193 ? -2.74 -1.632 14.062 1 98 193 ILE B C 1
ATOM 4106 O O . ILE B 1 193 ? -2.539 -2.164 15.156 1 98 193 ILE B O 1
ATOM 4110 N N . VAL B 1 194 ? -2.043 -1.976 12.969 1 98.25 194 VAL B N 1
ATOM 4111 C CA . VAL B 1 194 ? -0.834 -2.789 13.031 1 98.25 194 VAL B CA 1
ATOM 4112 C C . VAL B 1 194 ? 0.261 -2.152 12.18 1 98.25 194 VAL B C 1
ATOM 4114 O O . VAL B 1 194 ? -0.028 -1.48 11.188 1 98.25 194 VAL B O 1
ATOM 4117 N N . SER B 1 195 ? 1.492 -2.35 12.578 1 98.62 195 SER B N 1
ATOM 4118 C CA . SER B 1 195 ? 2.555 -1.666 11.852 1 98.62 195 SER B CA 1
ATOM 4119 C C . SER B 1 195 ? 3.889 -2.389 12.008 1 98.62 195 SER B C 1
ATOM 4121 O O . SER B 1 195 ? 4.035 -3.248 12.883 1 98.62 195 SER B O 1
ATOM 4123 N N . LEU B 1 196 ? 4.77 -2.156 11.086 1 98.06 196 LEU B N 1
ATOM 4124 C CA . LEU B 1 196 ? 6.18 -2.527 11.117 1 98.06 196 LEU B CA 1
ATOM 4125 C C . LEU B 1 196 ? 7.055 -1.371 10.656 1 98.06 196 LEU B C 1
ATOM 4127 O O . LEU B 1 196 ? 6.57 -0.442 10.008 1 98.06 196 LEU B O 1
ATOM 4131 N N . GLY B 1 197 ? 8.297 -1.425 11 1 97.31 197 GLY B N 1
ATOM 4132 C CA . GLY B 1 197 ? 9.195 -0.369 10.562 1 97.31 197 GLY B CA 1
ATOM 4133 C C . GLY B 1 197 ? 10.656 -0.708 10.773 1 97.31 197 GLY B C 1
ATOM 4134 O O . GLY B 1 197 ? 10.984 -1.728 11.383 1 97.31 197 GLY B O 1
ATOM 4135 N N . ARG B 1 198 ? 11.445 0.103 10.172 1 95.62 198 ARG B N 1
ATOM 4136 C CA . ARG B 1 198 ? 12.891 0.021 10.289 1 95.62 198 ARG B CA 1
ATOM 4137 C C . ARG B 1 198 ? 13.438 1.177 11.125 1 95.62 198 ARG B C 1
ATOM 4139 O O . ARG B 1 198 ? 13.086 2.336 10.898 1 95.62 198 ARG B O 1
ATOM 4146 N N . VAL B 1 199 ? 14.273 0.872 12.109 1 94.56 199 VAL B N 1
ATOM 4147 C CA . VAL B 1 199 ? 14.906 1.867 12.969 1 94.56 199 VAL B CA 1
ATOM 4148 C C . VAL B 1 199 ? 16.422 1.817 12.781 1 94.56 199 VAL B C 1
ATOM 4150 O O . VAL B 1 199 ? 16.984 0.75 12.539 1 94.56 199 VAL B O 1
ATOM 4153 N N . ASP B 1 200 ? 17.016 2.965 12.844 1 91.5 200 ASP B N 1
ATOM 4154 C CA . ASP B 1 200 ? 18.469 2.992 12.734 1 91.5 200 ASP B CA 1
ATOM 4155 C C . ASP B 1 200 ? 19.141 2.691 14.078 1 91.5 200 ASP B C 1
ATOM 4157 O O . ASP B 1 200 ? 18.453 2.373 15.055 1 91.5 200 ASP B O 1
ATOM 4161 N N . ASP B 1 201 ? 20.453 2.814 14.094 1 89.06 201 ASP B N 1
ATOM 4162 C CA . ASP B 1 201 ? 21.219 2.424 15.266 1 89.06 201 ASP B CA 1
ATOM 4163 C C . ASP B 1 201 ? 20.969 3.371 16.438 1 89.06 201 ASP B C 1
ATOM 4165 O O . ASP B 1 201 ? 21.188 3.01 17.594 1 89.06 201 ASP B O 1
ATOM 4169 N N . LEU B 1 202 ? 20.5 4.539 16.156 1 87.06 202 LEU B N 1
ATOM 4170 C CA . LEU B 1 202 ? 20.266 5.535 17.188 1 87.06 202 LEU B CA 1
ATOM 4171 C C . LEU B 1 202 ? 18.812 5.5 17.656 1 87.06 202 LEU B C 1
ATOM 4173 O O . LEU B 1 202 ? 18.406 6.297 18.516 1 87.06 202 LEU B O 1
ATOM 4177 N N . GLY B 1 203 ? 18.047 4.617 17.047 1 88.81 203 GLY B N 1
ATOM 4178 C CA . GLY B 1 203 ? 16.672 4.449 17.469 1 88.81 203 GLY B CA 1
ATOM 4179 C C . GLY B 1 203 ? 15.695 5.293 16.656 1 88.81 203 GLY B C 1
ATOM 4180 O O . GLY B 1 203 ? 14.492 5.285 16.922 1 88.81 203 GLY B O 1
ATOM 4181 N N . GLY B 1 204 ? 16.172 6.031 15.688 1 93.19 204 GLY B N 1
ATOM 4182 C CA . GLY B 1 204 ? 15.289 6.812 14.836 1 93.19 204 GLY B CA 1
ATOM 4183 C C . GLY B 1 204 ? 14.586 5.98 13.781 1 93.19 204 GLY B C 1
ATOM 4184 O O . GLY B 1 204 ? 15.219 5.203 13.07 1 93.19 204 GLY B O 1
ATOM 4185 N N . ASP B 1 205 ? 13.266 6.094 13.781 1 96 205 ASP B N 1
ATOM 4186 C CA . ASP B 1 205 ? 12.531 5.398 12.734 1 96 205 ASP B CA 1
ATOM 4187 C C . ASP B 1 205 ? 12.828 6 11.367 1 96 205 ASP B C 1
ATOM 4189 O O . ASP B 1 205 ? 12.609 7.191 11.141 1 96 205 ASP B O 1
ATOM 4193 N N . ARG B 1 206 ? 13.266 5.145 10.391 1 96.56 206 ARG B N 1
ATOM 4194 C CA . ARG B 1 206 ? 13.68 5.609 9.07 1 96.56 206 ARG B CA 1
ATOM 4195 C C . ARG B 1 206 ? 12.672 5.203 8 1 96.56 206 ARG B C 1
ATOM 4197 O O . ARG B 1 206 ? 12.594 5.836 6.945 1 96.56 206 ARG B O 1
ATOM 4204 N N . GLN B 1 207 ? 11.969 4.207 8.289 1 97.69 207 GLN B N 1
ATOM 4205 C CA . GLN B 1 207 ? 10.914 3.684 7.422 1 97.69 207 GLN B CA 1
ATOM 4206 C C . GLN B 1 207 ? 9.828 2.986 8.234 1 97.69 207 GLN B C 1
ATOM 4208 O O . GLN B 1 207 ? 10.117 2.311 9.219 1 97.69 207 GLN B O 1
ATOM 4213 N N . ALA B 1 208 ? 8.602 3.172 7.77 1 98.56 208 ALA B N 1
ATOM 4214 C CA . ALA B 1 208 ? 7.523 2.568 8.547 1 98.56 208 ALA B CA 1
ATOM 4215 C C . ALA B 1 208 ? 6.285 2.352 7.68 1 98.56 208 ALA B C 1
ATOM 4217 O O . ALA B 1 208 ? 5.988 3.16 6.797 1 98.56 208 ALA B O 1
ATOM 4218 N N . ASN B 1 209 ? 5.617 1.262 7.867 1 98.88 209 ASN B N 1
ATOM 4219 C CA . ASN B 1 209 ? 4.348 0.902 7.25 1 98.88 209 ASN B CA 1
ATOM 4220 C C . ASN B 1 209 ? 3.266 0.649 8.297 1 98.88 209 ASN B C 1
ATOM 4222 O O . ASN B 1 209 ? 3.537 0.062 9.344 1 98.88 209 ASN B O 1
ATOM 4226 N N . ILE B 1 210 ? 2.062 1.078 8.008 1 98.88 210 ILE B N 1
ATOM 4227 C CA . ILE B 1 210 ? 0.958 0.927 8.945 1 98.88 210 ILE B CA 1
ATOM 4228 C C . ILE B 1 210 ? -0.308 0.518 8.195 1 98.88 210 ILE B C 1
ATOM 4230 O O . ILE B 1 210 ? -0.545 0.972 7.074 1 98.88 210 ILE B O 1
ATOM 4234 N N . ILE B 1 211 ? -1.057 -0.385 8.727 1 98.88 211 ILE B N 1
ATOM 4235 C CA . ILE B 1 211 ? -2.406 -0.708 8.273 1 98.88 211 ILE B CA 1
ATOM 4236 C C . ILE B 1 211 ? -3.426 -0.195 9.289 1 98.88 211 ILE B C 1
ATOM 4238 O O . ILE B 1 211 ? -3.309 -0.46 10.484 1 98.88 211 ILE B O 1
ATOM 4242 N N . LEU B 1 212 ? -4.34 0.574 8.781 1 98.81 212 LEU B N 1
ATOM 4243 C CA . LEU B 1 212 ? -5.445 1.098 9.57 1 98.81 212 LEU B CA 1
ATOM 4244 C C . LEU B 1 212 ? -6.77 0.491 9.125 1 98.81 212 LEU B C 1
ATOM 4246 O O . LEU B 1 212 ? -7.07 0.453 7.93 1 98.81 212 LEU B O 1
ATOM 4250 N N . GLN B 1 213 ? -7.512 0.042 10.07 1 98.19 213 GLN B N 1
ATOM 4251 C CA . GLN B 1 213 ? -8.867 -0.421 9.789 1 98.19 213 GLN B CA 1
ATOM 4252 C C . GLN B 1 213 ? -9.906 0.54 10.352 1 98.19 213 GLN B C 1
ATOM 4254 O O . GLN B 1 213 ? -9.898 0.844 11.547 1 98.19 213 GLN B O 1
ATOM 4259 N N . PHE B 1 214 ? -10.727 1.017 9.508 1 97.94 214 PHE B N 1
ATOM 4260 C CA . PHE B 1 214 ? -11.758 1.979 9.875 1 97.94 214 PHE B CA 1
ATOM 4261 C C . PHE B 1 214 ? -13.109 1.296 10.008 1 97.94 214 PHE B C 1
ATOM 4263 O O . PHE B 1 214 ? -13.258 0.12 9.672 1 97.94 214 PHE B O 1
ATOM 4270 N N . PRO B 1 215 ? -14.094 2.078 10.562 1 92.94 215 PRO B N 1
ATOM 4271 C CA . PRO B 1 215 ? -15.445 1.515 10.602 1 92.94 215 PRO B CA 1
ATOM 4272 C C . PRO B 1 215 ? -15.969 1.137 9.219 1 92.94 215 PRO B C 1
ATOM 4274 O O . PRO B 1 215 ? -15.477 1.652 8.211 1 92.94 215 PRO B O 1
ATOM 4277 N N . GLN B 1 216 ? -16.844 0.254 9.047 1 87.88 216 GLN B N 1
ATOM 4278 C CA . GLN B 1 216 ? -17.484 -0.221 7.824 1 87.88 216 GLN B CA 1
ATOM 4279 C C . GLN B 1 216 ? -16.531 -1.059 6.984 1 87.88 216 GLN B C 1
ATOM 4281 O O . GLN B 1 216 ? -16.828 -1.39 5.836 1 87.88 216 GLN B O 1
ATOM 4286 N N . GLY B 1 217 ? -15.336 -1.281 7.496 1 90.12 217 GLY B N 1
ATOM 4287 C CA . GLY B 1 217 ? -14.445 -2.246 6.871 1 90.12 217 GLY B CA 1
ATOM 4288 C C . GLY B 1 217 ? -13.406 -1.605 5.973 1 90.12 217 GLY B C 1
ATOM 4289 O O . GLY B 1 217 ? -12.664 -2.303 5.277 1 90.12 217 GLY B O 1
ATOM 4290 N N . THR B 1 218 ? -13.336 -0.277 5.891 1 96.94 218 THR B N 1
ATOM 4291 C CA . THR B 1 218 ? -12.305 0.415 5.125 1 96.94 218 THR B CA 1
ATOM 4292 C C . THR B 1 218 ? -10.922 0.117 5.691 1 96.94 218 THR B C 1
ATOM 4294 O O . THR B 1 218 ? -10.734 0.115 6.91 1 96.94 218 THR B O 1
ATOM 4297 N N . MET B 1 219 ? -10.016 -0.155 4.793 1 98.06 219 MET B N 1
ATOM 4298 C CA . MET B 1 219 ? -8.633 -0.363 5.211 1 98.06 219 MET B CA 1
ATOM 4299 C C . MET B 1 219 ? -7.695 0.606 4.496 1 98.06 219 MET B C 1
ATOM 4301 O O . MET B 1 219 ? -7.863 0.874 3.305 1 98.06 219 MET B O 1
ATOM 4305 N N . ALA B 1 220 ? -6.75 1.083 5.203 1 98.81 220 ALA B N 1
ATOM 4306 C CA . ALA B 1 220 ? -5.707 1.931 4.629 1 98.81 220 ALA B CA 1
ATOM 4307 C C . ALA B 1 220 ? -4.324 1.338 4.871 1 98.81 220 ALA B C 1
ATOM 4309 O O . ALA B 1 220 ? -3.996 0.949 5.996 1 98.81 220 ALA B O 1
ATOM 4310 N N . SER B 1 221 ? -3.566 1.165 3.852 1 98.81 221 SER B N 1
ATOM 4311 C CA . SER B 1 221 ? -2.145 0.847 3.928 1 98.81 221 SER B CA 1
ATOM 4312 C C . SER B 1 221 ? -1.286 2.074 3.643 1 98.81 221 SER B C 1
ATOM 4314 O O . SER B 1 221 ? -1.221 2.543 2.504 1 98.81 221 SER B O 1
ATOM 4316 N N . LEU B 1 222 ? -0.653 2.553 4.66 1 98.88 222 LEU B N 1
ATOM 4317 C CA . LEU B 1 222 ? 0.149 3.764 4.531 1 98.88 222 LEU B CA 1
ATOM 4318 C C . LEU B 1 222 ? 1.617 3.479 4.824 1 98.88 222 LEU B C 1
ATOM 4320 O O . LEU B 1 222 ? 1.933 2.617 5.648 1 98.88 222 LEU B O 1
ATOM 4324 N N . SER B 1 223 ? 2.523 4.191 4.137 1 98.75 223 SER B N 1
ATOM 4325 C CA . SER B 1 223 ? 3.963 4.004 4.293 1 98.75 223 SER B CA 1
ATOM 4326 C C . SER B 1 223 ? 4.703 5.336 4.262 1 98.75 223 SER B C 1
ATOM 4328 O O . SER B 1 223 ? 4.199 6.316 3.713 1 98.75 223 SER B O 1
ATOM 4330 N N . THR B 1 224 ? 5.859 5.32 4.891 1 98.56 224 THR B N 1
ATOM 4331 C CA . THR B 1 224 ? 6.699 6.512 4.906 1 98.56 224 THR B CA 1
ATOM 4332 C C . THR B 1 224 ? 8.164 6.137 5.102 1 98.56 224 THR B C 1
ATOM 4334 O O . THR B 1 224 ? 8.477 5.031 5.551 1 98.56 224 THR B O 1
ATOM 4337 N N . ALA B 1 225 ? 9.039 7.031 4.676 1 97.81 225 ALA B N 1
ATOM 4338 C CA . ALA B 1 225 ? 10.484 6.93 4.883 1 97.81 225 ALA B CA 1
ATOM 4339 C C . ALA B 1 225 ? 11.148 8.297 4.797 1 97.81 225 ALA B C 1
ATOM 4341 O O . ALA B 1 225 ? 10.711 9.156 4.027 1 97.81 225 ALA B O 1
ATOM 4342 N N . ASP B 1 226 ? 12.18 8.484 5.625 1 96.75 226 ASP B N 1
ATOM 4343 C CA . ASP B 1 226 ? 12.82 9.789 5.551 1 96.75 226 ASP B CA 1
ATOM 4344 C C . ASP B 1 226 ? 14.281 9.664 5.129 1 96.75 226 ASP B C 1
ATOM 4346 O O . ASP B 1 226 ? 15.07 10.602 5.289 1 96.75 226 ASP B O 1
ATOM 4350 N N . ASP B 1 227 ? 14.688 8.461 4.684 1 94.56 227 ASP B N 1
ATOM 4351 C CA . ASP B 1 227 ? 16.031 8.242 4.164 1 94.56 227 ASP B CA 1
ATOM 4352 C C . ASP B 1 227 ? 15.992 7.797 2.703 1 94.56 227 ASP B C 1
ATOM 4354 O O . ASP B 1 227 ? 16.938 7.176 2.211 1 94.56 227 ASP B O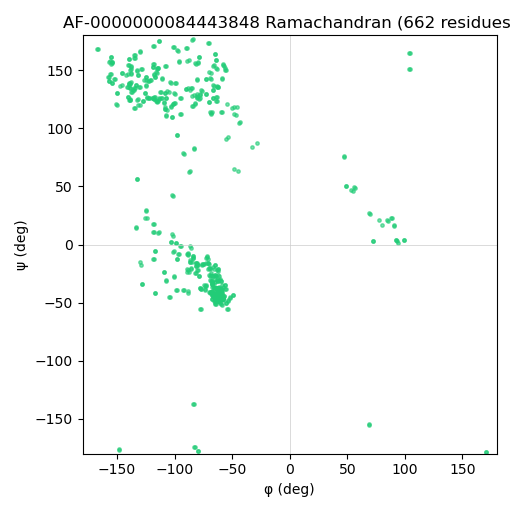 1
ATOM 4358 N N . LEU B 1 228 ? 14.859 8.016 2.004 1 95.06 228 LEU B N 1
ATOM 4359 C CA . LEU B 1 228 ? 14.672 7.812 0.573 1 95.06 228 LEU B CA 1
ATOM 4360 C C . LEU B 1 228 ? 14.305 9.125 -0.12 1 95.06 228 LEU B C 1
ATOM 4362 O O . LEU B 1 228 ? 13.781 10.039 0.513 1 95.06 228 LEU B O 1
ATOM 4366 N N . GLU B 1 229 ? 14.625 9.125 -1.425 1 95.38 229 GLU B N 1
ATOM 4367 C CA . GLU B 1 229 ? 14.227 10.312 -2.17 1 95.38 229 GLU B CA 1
ATOM 4368 C C . GLU B 1 229 ? 12.703 10.445 -2.234 1 95.38 229 GLU B C 1
ATOM 4370 O O . GLU B 1 229 ? 11.984 9.477 -1.963 1 95.38 229 GLU B O 1
ATOM 4375 N N . MET B 1 230 ? 12.273 11.57 -2.57 1 95.38 230 MET B N 1
ATOM 4376 C CA . MET B 1 230 ? 10.852 11.898 -2.48 1 95.38 230 MET B CA 1
ATOM 4377 C C . MET B 1 230 ? 10.031 11.023 -3.418 1 95.38 230 MET B C 1
ATOM 4379 O O . MET B 1 230 ? 10.297 10.969 -4.621 1 95.38 230 MET B O 1
ATOM 4383 N N . VAL B 1 231 ? 9.125 10.375 -2.895 1 94.44 231 VAL B N 1
ATOM 4384 C CA . VAL B 1 231 ? 8.102 9.602 -3.582 1 94.44 231 VAL B CA 1
ATOM 4385 C C . VAL B 1 231 ? 6.754 9.797 -2.891 1 94.44 231 VAL B C 1
ATOM 4387 O O . VAL B 1 231 ? 6.688 9.922 -1.665 1 94.44 231 VAL B O 1
ATOM 4390 N N . TRP B 1 232 ? 5.707 9.945 -3.693 1 95.75 232 TRP B N 1
ATOM 4391 C CA . TRP B 1 232 ? 4.371 10.008 -3.115 1 95.75 232 TRP B CA 1
ATOM 4392 C C . TRP B 1 232 ? 3.383 9.195 -3.938 1 95.75 232 TRP B C 1
ATOM 4394 O O . TRP B 1 232 ? 3.562 9.023 -5.145 1 95.75 232 TRP B O 1
ATOM 4404 N N . GLN B 1 233 ? 2.408 8.711 -3.258 1 96.62 233 GLN B N 1
ATOM 4405 C CA . GLN B 1 233 ? 1.274 8.008 -3.854 1 96.62 233 GLN B CA 1
ATOM 4406 C C . GLN B 1 233 ? 0.042 8.102 -2.959 1 96.62 233 GLN B C 1
ATOM 4408 O O . GLN B 1 233 ? 0.151 8.016 -1.733 1 96.62 233 GLN B O 1
ATOM 4413 N N . TYR B 1 234 ? -1.085 8.305 -3.592 1 98.31 234 TYR B N 1
ATOM 4414 C CA . TYR B 1 234 ? -2.338 8.219 -2.85 1 98.31 234 TYR B CA 1
ATOM 4415 C C . TYR B 1 234 ? -3.479 7.773 -3.756 1 98.31 234 TYR B C 1
ATOM 4417 O O . TYR B 1 234 ? -3.791 8.445 -4.746 1 98.31 234 TYR B O 1
ATOM 4425 N N . ARG B 1 235 ? -4.078 6.688 -3.41 1 97.88 235 ARG B N 1
ATOM 4426 C CA . ARG B 1 235 ? -5.191 6.105 -4.152 1 97.88 235 ARG B CA 1
ATOM 4427 C C . ARG B 1 235 ? -6.305 5.668 -3.211 1 97.88 235 ARG B C 1
ATOM 4429 O O . ARG B 1 235 ? -6.043 5.102 -2.148 1 97.88 235 ARG B O 1
ATOM 4436 N N . MET B 1 236 ? -7.496 5.977 -3.555 1 98.12 236 MET B N 1
ATOM 4437 C CA . MET B 1 236 ? -8.68 5.527 -2.836 1 98.12 236 MET B CA 1
ATOM 4438 C C . MET B 1 236 ? -9.586 4.699 -3.742 1 98.12 236 MET B C 1
ATOM 4440 O O . MET B 1 236 ? -9.953 5.145 -4.832 1 98.12 236 MET B O 1
ATOM 4444 N N . THR B 1 237 ? -9.914 3.506 -3.299 1 97.75 237 THR B N 1
ATOM 4445 C CA . THR B 1 237 ? -10.805 2.627 -4.043 1 97.75 237 THR B CA 1
ATOM 4446 C C . THR B 1 237 ? -12.094 2.371 -3.26 1 97.75 237 THR B C 1
ATOM 4448 O O . THR B 1 237 ? -12.047 1.934 -2.107 1 97.75 237 THR B O 1
ATOM 4451 N N . GLY B 1 238 ? -13.172 2.676 -3.855 1 96.88 238 GLY B N 1
ATOM 4452 C CA . GLY B 1 238 ? -14.484 2.342 -3.324 1 96.88 238 GLY B CA 1
ATOM 4453 C C . GLY B 1 238 ? -15.234 1.341 -4.18 1 96.88 238 GLY B C 1
ATOM 4454 O O . GLY B 1 238 ? -14.727 0.884 -5.203 1 96.88 238 GLY B O 1
ATOM 4455 N N . ASP B 1 239 ? -16.391 0.926 -3.707 1 94.5 239 ASP B N 1
ATOM 4456 C CA . ASP B 1 239 ? -17.156 -0.112 -4.398 1 94.5 239 ASP B CA 1
ATOM 4457 C C . ASP B 1 239 ? -17.75 0.42 -5.699 1 94.5 239 ASP B C 1
ATOM 4459 O O . ASP B 1 239 ? -18.188 -0.356 -6.547 1 94.5 239 ASP B O 1
ATOM 4463 N N . GLU B 1 240 ? -17.734 1.801 -5.926 1 95.69 240 GLU B N 1
ATOM 4464 C CA . GLU B 1 240 ? -18.359 2.355 -7.125 1 95.69 240 GLU B CA 1
ATOM 4465 C C . GLU B 1 240 ? -17.312 3.051 -8.008 1 95.69 240 GLU B C 1
ATOM 4467 O O . GLU B 1 240 ? -17.625 3.482 -9.117 1 95.69 240 GLU B O 1
ATOM 4472 N N . GLY B 1 241 ? -16.141 3.156 -7.574 1 96.38 241 GLY B N 1
ATOM 4473 C CA . GLY B 1 241 ? -15.094 3.84 -8.32 1 96.38 241 GLY B CA 1
ATOM 4474 C C . GLY B 1 241 ? -13.82 4.047 -7.52 1 96.38 241 GLY B C 1
ATOM 4475 O O . GLY B 1 241 ? -13.703 3.553 -6.395 1 96.38 241 GLY B O 1
ATOM 4476 N N . SER B 1 242 ? -12.859 4.684 -8.156 1 97.81 242 SER B N 1
ATOM 4477 C CA . SER B 1 242 ? -11.586 4.953 -7.492 1 97.81 242 SER B CA 1
ATOM 4478 C C . SER B 1 242 ? -11.07 6.348 -7.828 1 97.81 242 SER B C 1
ATOM 4480 O O . SER B 1 242 ? -11.555 6.98 -8.773 1 97.81 242 SER B O 1
ATOM 4482 N N . MET B 1 243 ? -10.219 6.832 -7.012 1 98.31 243 MET B N 1
ATOM 4483 C CA . MET B 1 243 ? -9.539 8.109 -7.191 1 98.31 243 MET B CA 1
ATOM 4484 C C . MET B 1 243 ? -8.023 7.945 -7.082 1 98.31 243 MET B C 1
ATOM 4486 O O . MET B 1 243 ? -7.523 7.418 -6.086 1 98.31 243 MET B O 1
ATOM 4490 N N . ASP B 1 244 ? -7.32 8.344 -8.102 1 97.81 244 ASP B N 1
ATOM 4491 C CA . ASP B 1 244 ? -5.863 8.438 -8.086 1 97.81 244 ASP B CA 1
ATOM 4492 C C . ASP B 1 244 ? -5.414 9.89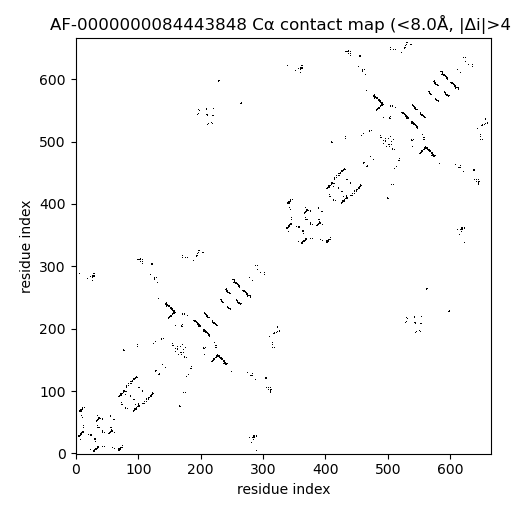8 -8.062 1 97.81 244 ASP B C 1
ATOM 4494 O O . ASP B 1 244 ? -5.68 10.656 -9 1 97.81 244 ASP B O 1
ATOM 4498 N N . ILE B 1 245 ? -4.762 10.25 -7.02 1 98.44 245 ILE B N 1
ATOM 4499 C CA . ILE B 1 245 ? -4.188 11.594 -7.004 1 98.44 245 ILE B CA 1
ATOM 4500 C C . ILE B 1 245 ? -2.832 11.586 -7.703 1 98.44 245 ILE B C 1
ATOM 4502 O O . ILE B 1 245 ? -1.886 10.953 -7.234 1 98.44 245 ILE B O 1
ATOM 4506 N N . ILE B 1 246 ? -2.73 12.336 -8.742 1 96.69 246 ILE B N 1
ATOM 4507 C CA . ILE B 1 246 ? -1.568 12.281 -9.625 1 96.69 246 ILE B CA 1
ATOM 4508 C C . ILE B 1 246 ? -0.491 13.234 -9.117 1 96.69 246 ILE B C 1
ATOM 4510 O O . ILE B 1 246 ? 0.702 12.93 -9.188 1 96.69 246 ILE B O 1
ATOM 4514 N N . SER B 1 247 ? -0.911 14.406 -8.688 1 97.44 247 SER B N 1
ATOM 4515 C CA . SER B 1 247 ? 0.037 15.352 -8.117 1 97.44 247 SER B CA 1
ATOM 4516 C C . SER B 1 247 ? 0.212 15.125 -6.617 1 97.44 247 SER B C 1
ATOM 4518 O O . SER B 1 247 ? -0.62 14.477 -5.98 1 97.44 247 SER B O 1
ATOM 4520 N N . ASN B 1 248 ? 1.282 15.57 -6.027 1 97.31 248 ASN B N 1
ATOM 4521 C CA . ASN B 1 248 ? 1.543 15.391 -4.602 1 97.31 248 ASN B CA 1
ATOM 4522 C C . ASN B 1 248 ? 0.455 16.031 -3.75 1 97.31 248 ASN B C 1
ATOM 4524 O O . ASN B 1 248 ? 0.315 17.266 -3.738 1 97.31 248 ASN B O 1
ATOM 4528 N N . PRO B 1 249 ? -0.303 15.25 -3.025 1 98.12 249 PRO B N 1
ATOM 4529 C CA . PRO B 1 249 ? -1.427 15.852 -2.301 1 98.12 249 PRO B CA 1
ATOM 4530 C C . PRO B 1 249 ? -0.985 16.625 -1.062 1 98.12 249 PRO B C 1
ATOM 4532 O O . PRO B 1 249 ? -1.759 17.422 -0.517 1 98.12 249 PRO B O 1
ATOM 4535 N N . TRP B 1 250 ? 0.23 16.375 -0.616 1 98.31 250 TRP B N 1
ATOM 4536 C CA . TRP B 1 250 ? 0.676 17 0.627 1 98.31 250 TRP B CA 1
ATOM 4537 C C . TRP B 1 250 ? 1.509 18.25 0.346 1 98.31 250 TRP B C 1
ATOM 4539 O O . TRP B 1 250 ? 1.79 19.031 1.256 1 98.31 250 TRP B O 1
ATOM 4549 N N . LEU B 1 251 ? 1.899 18.422 -0.913 1 97.38 251 LEU B N 1
ATOM 4550 C CA . LEU B 1 251 ? 2.549 19.641 -1.408 1 97.38 251 LEU B CA 1
ATOM 4551 C C . LEU B 1 251 ? 1.898 20.109 -2.703 1 97.38 251 LEU B C 1
ATOM 4553 O O . LEU B 1 251 ? 2.578 20.281 -3.717 1 97.38 251 LEU B O 1
ATOM 4557 N N . PRO B 1 252 ? 0.615 20.312 -2.609 1 97.62 252 PRO B N 1
ATOM 4558 C CA . PRO B 1 252 ? -0.024 20.766 -3.844 1 97.62 252 PRO B CA 1
ATOM 4559 C C . PRO B 1 252 ? 0.568 22.078 -4.359 1 97.62 252 PRO B C 1
ATOM 4561 O O . PRO B 1 252 ? 0.914 22.969 -3.566 1 97.62 252 PRO B O 1
ATOM 4564 N N . GLN B 1 253 ? 0.654 22.156 -5.609 1 95 253 GLN B N 1
ATOM 4565 C CA . GLN B 1 253 ? 1.234 23.328 -6.25 1 95 253 GLN B CA 1
ATOM 4566 C C . GLN B 1 253 ? 0.169 24.375 -6.535 1 95 253 GLN B C 1
ATOM 4568 O O . GLN B 1 253 ? -1.02 24.156 -6.301 1 95 253 GLN B O 1
ATOM 4573 N N . GLN B 1 254 ? 0.749 25.484 -6.887 1 94.25 254 GLN B N 1
ATOM 4574 C CA . GLN B 1 254 ? -0.201 26.531 -7.254 1 94.25 254 GLN B CA 1
ATOM 4575 C C . GLN B 1 254 ? -0.954 26.172 -8.531 1 94.25 254 GLN B C 1
ATOM 4577 O O . GLN B 1 254 ? -2.143 26.469 -8.664 1 94.25 254 GLN B O 1
ATOM 4582 N N . ASN B 1 255 ? -0.198 25.5 -9.43 1 94.56 255 ASN B N 1
ATOM 4583 C CA . ASN B 1 255 ? -0.82 25.047 -10.672 1 94.56 255 ASN B CA 1
ATOM 4584 C C . ASN B 1 255 ? -0.545 23.562 -10.93 1 94.56 255 ASN B C 1
ATOM 4586 O O . ASN B 1 255 ? 0.461 23.031 -10.461 1 94.56 255 ASN B O 1
ATOM 4590 N N . GLY B 1 256 ? -1.457 22.969 -11.602 1 95.31 256 GLY B N 1
ATOM 4591 C CA . GLY B 1 256 ? -1.181 21.656 -12.148 1 95.31 256 GLY B CA 1
ATOM 4592 C C . GLY B 1 256 ? -1.51 20.531 -11.18 1 95.31 256 GLY B C 1
ATOM 4593 O O . GLY B 1 256 ? -0.914 19.453 -11.25 1 95.31 256 GLY B O 1
ATOM 4594 N N . ASN B 1 257 ? -2.396 20.75 -10.203 1 98.12 257 ASN B N 1
ATOM 4595 C CA . ASN B 1 257 ? -2.855 19.672 -9.336 1 98.12 257 ASN B CA 1
ATOM 4596 C C . ASN B 1 257 ? -3.896 18.797 -10.031 1 98.12 257 ASN B C 1
ATOM 4598 O O . ASN B 1 257 ? -4.867 19.312 -10.594 1 98.12 257 ASN B O 1
ATOM 4602 N N . VAL B 1 258 ? -3.715 17.516 -10.031 1 98.5 258 VAL B N 1
ATOM 4603 C CA . VAL B 1 258 ? -4.559 16.656 -10.844 1 98.5 258 VAL B CA 1
ATOM 4604 C C . VAL B 1 258 ? -4.941 15.406 -10.047 1 98.5 258 VAL B C 1
ATOM 4606 O O . VAL B 1 258 ? -4.109 14.836 -9.336 1 98.5 258 VAL B O 1
ATOM 4609 N N . ALA B 1 259 ? -6.164 14.938 -10.133 1 98.62 259 ALA B N 1
ATOM 4610 C CA . ALA B 1 259 ? -6.668 13.633 -9.719 1 98.62 259 ALA B CA 1
ATOM 4611 C C . ALA B 1 259 ? -7.516 13 -10.82 1 98.62 259 ALA B C 1
ATOM 4613 O O . ALA B 1 259 ? -8.172 13.703 -11.594 1 98.62 259 ALA B O 1
ATOM 4614 N N . ILE B 1 260 ? -7.469 11.75 -10.93 1 98.5 260 ILE B N 1
ATOM 4615 C CA . ILE B 1 260 ? -8.266 11.008 -11.898 1 98.5 260 ILE B CA 1
ATOM 4616 C C . ILE B 1 260 ? -9.281 10.133 -11.172 1 98.5 260 ILE B C 1
ATOM 4618 O O . ILE B 1 260 ? -8.922 9.359 -10.281 1 98.5 260 ILE B O 1
ATOM 4622 N N . ILE B 1 261 ? -10.484 10.297 -11.539 1 98.25 261 ILE B N 1
ATOM 4623 C CA . ILE B 1 261 ? -11.57 9.453 -11.039 1 98.25 261 ILE B CA 1
ATOM 4624 C C . ILE B 1 261 ? -11.922 8.391 -12.078 1 98.25 261 ILE B C 1
ATOM 4626 O O . ILE B 1 261 ? -12.117 8.703 -13.25 1 98.25 261 ILE B O 1
ATOM 4630 N N . LYS B 1 262 ? -11.977 7.195 -11.625 1 97.56 262 LYS B N 1
ATOM 4631 C CA . LYS B 1 262 ? -12.305 6.074 -12.5 1 97.56 262 LYS B CA 1
ATOM 4632 C C . LYS B 1 262 ? -13.578 5.371 -12.039 1 97.56 262 LYS B C 1
ATOM 4634 O O . LYS B 1 262 ? -13.914 5.41 -10.859 1 97.56 262 LYS B O 1
ATOM 4639 N N . ASP B 1 263 ? -14.25 4.781 -12.922 1 95.69 263 ASP B N 1
ATOM 4640 C CA . ASP B 1 263 ? -15.414 3.984 -12.555 1 95.69 263 ASP B CA 1
ATOM 4641 C C . ASP B 1 263 ? -15 2.607 -12.047 1 95.69 263 ASP B C 1
ATOM 4643 O O . ASP B 1 263 ? -13.812 2.324 -11.898 1 95.69 263 ASP B O 1
ATOM 4647 N N . LYS B 1 264 ? -15.992 1.799 -11.734 1 90.88 264 LYS B N 1
ATOM 4648 C CA . LYS B 1 264 ? -15.75 0.508 -11.094 1 90.88 264 LYS B CA 1
ATOM 4649 C C . LYS B 1 264 ? -14.984 -0.427 -12.023 1 90.88 264 LYS B C 1
ATOM 4651 O O . LYS B 1 264 ? -14.391 -1.408 -11.57 1 90.88 264 LYS B O 1
ATOM 4656 N N . ASN B 1 265 ? -14.945 -0.141 -13.336 1 89.44 265 ASN B N 1
ATOM 4657 C CA . ASN B 1 265 ? -14.258 -0.985 -14.305 1 89.44 265 ASN B CA 1
ATOM 4658 C C . ASN B 1 265 ? -12.883 -0.434 -14.648 1 89.44 265 ASN B C 1
ATOM 4660 O O . ASN B 1 265 ? -12.188 -0.972 -15.516 1 89.44 265 ASN B O 1
ATOM 4664 N N . GLY B 1 266 ? -12.492 0.69 -14.016 1 90.06 266 GLY B N 1
ATOM 4665 C CA . GLY B 1 266 ? -11.156 1.242 -14.195 1 90.06 266 GLY B CA 1
ATOM 4666 C C . GLY B 1 266 ? -11.086 2.266 -15.312 1 90.06 266 GLY B C 1
ATOM 4667 O O . GLY B 1 266 ? -10 2.742 -15.656 1 90.06 266 GLY B O 1
ATOM 4668 N N . ASN B 1 267 ? -12.25 2.545 -15.867 1 93.44 267 ASN B N 1
ATOM 4669 C CA . ASN B 1 267 ? -12.273 3.562 -16.906 1 93.44 267 ASN B CA 1
ATOM 4670 C C . ASN B 1 267 ? -12.281 4.969 -16.328 1 93.44 267 ASN B C 1
ATOM 4672 O O . ASN B 1 267 ? -12.945 5.223 -15.312 1 93.44 267 ASN B O 1
ATOM 4676 N N . ASP B 1 268 ? -11.547 5.863 -17.031 1 94.12 268 ASP B N 1
ATOM 4677 C CA . ASP B 1 268 ? -11.531 7.254 -16.578 1 94.12 268 ASP B CA 1
ATOM 4678 C C . ASP B 1 268 ? -12.93 7.871 -16.672 1 94.12 268 ASP B C 1
ATOM 4680 O O . ASP B 1 268 ? -13.594 7.766 -17.703 1 94.12 268 ASP B O 1
ATOM 4684 N N . LEU B 1 269 ? -13.375 8.422 -15.602 1 94.06 269 LEU B N 1
ATOM 4685 C CA . LEU B 1 269 ? -14.672 9.086 -15.539 1 94.06 269 LEU B CA 1
ATOM 4686 C C . LEU B 1 269 ? -14.508 10.602 -15.523 1 94.06 269 LEU B C 1
ATOM 4688 O O . LEU B 1 269 ? -15.242 11.32 -16.203 1 94.06 269 LEU B O 1
ATOM 4692 N N . LEU B 1 270 ? -13.594 11.023 -14.719 1 95.25 270 LEU B N 1
ATOM 4693 C CA . LEU B 1 270 ? -13.438 12.453 -14.477 1 95.25 270 LEU B CA 1
ATOM 4694 C C . LEU B 1 270 ? -11.992 12.805 -14.164 1 95.25 270 LEU B C 1
ATOM 4696 O O . LEU B 1 270 ? -11.328 12.086 -13.406 1 95.25 270 LEU B O 1
ATOM 4700 N N . ARG B 1 271 ? -11.508 13.797 -14.844 1 97.12 271 ARG B N 1
ATOM 4701 C CA . ARG B 1 271 ? -10.219 14.406 -14.508 1 97.12 271 ARG B CA 1
ATOM 4702 C C . ARG B 1 271 ? -10.422 15.734 -13.789 1 97.12 271 ARG B C 1
ATOM 4704 O O . ARG B 1 271 ? -11 16.672 -14.344 1 97.12 271 ARG B O 1
ATOM 4711 N N . ILE B 1 272 ? -9.922 15.781 -12.562 1 97.69 272 ILE B N 1
ATOM 4712 C CA . ILE B 1 272 ? -10.031 17 -11.766 1 97.69 272 ILE B CA 1
ATOM 4713 C C . ILE B 1 272 ? -8.719 17.766 -11.812 1 97.69 272 ILE B C 1
ATOM 4715 O O . ILE B 1 272 ? -7.66 17.234 -11.477 1 97.69 272 ILE B O 1
ATOM 4719 N N . GLU B 1 273 ? -8.828 18.938 -12.266 1 97.81 273 GLU B N 1
ATOM 4720 C CA . GLU B 1 273 ? -7.695 19.859 -12.273 1 97.81 273 GLU B CA 1
ATOM 4721 C C . GLU B 1 273 ? -8.031 21.156 -11.531 1 97.81 273 GLU B C 1
ATOM 4723 O O . GLU B 1 273 ? -9.039 21.797 -11.828 1 97.81 273 GLU B O 1
ATOM 4728 N N . ARG B 1 274 ? -7.172 21.484 -10.586 1 96.12 274 ARG B N 1
ATOM 4729 C CA . ARG B 1 274 ? -7.449 22.672 -9.773 1 96.12 274 ARG B CA 1
ATOM 4730 C C . ARG B 1 274 ? -6.18 23.469 -9.531 1 96.12 274 ARG B C 1
ATOM 4732 O O . ARG B 1 274 ? -5.18 22.938 -9.047 1 96.12 274 ARG B O 1
ATOM 4739 N N . ASP B 1 275 ? -6.227 24.734 -9.891 1 95.44 275 ASP B N 1
ATOM 4740 C CA . ASP B 1 275 ? -5.195 25.703 -9.539 1 95.44 275 ASP B CA 1
ATOM 4741 C C . ASP B 1 275 ? -5.582 26.5 -8.289 1 95.44 275 ASP B C 1
ATOM 4743 O O . ASP B 1 275 ? -6.75 26.5 -7.891 1 95.44 275 ASP B O 1
ATOM 4747 N N . ALA B 1 276 ? -4.551 27 -7.668 1 94.38 276 ALA B N 1
ATOM 4748 C CA . ALA B 1 276 ? -4.785 27.828 -6.484 1 94.38 276 ALA B CA 1
ATOM 4749 C C . ALA B 1 276 ? -4.512 29.297 -6.781 1 94.38 276 ALA B C 1
ATOM 4751 O O . ALA B 1 276 ? -3.73 29.625 -7.68 1 94.38 276 ALA B O 1
ATOM 4752 N N . GLU B 1 277 ? -5.164 30.156 -6.043 1 93.12 277 GLU B N 1
ATOM 4753 C CA . GLU B 1 277 ? -5.008 31.594 -6.207 1 93.12 277 GLU B CA 1
ATOM 4754 C C . GLU B 1 277 ? -3.852 32.125 -5.363 1 93.12 277 GLU B C 1
ATOM 4756 O O . GLU B 1 277 ? -3.314 33.188 -5.637 1 93.12 277 GLU B O 1
ATOM 4761 N N . LYS B 1 278 ? -3.547 31.375 -4.332 1 93.5 278 LYS B N 1
ATOM 4762 C CA . LYS B 1 278 ? -2.498 31.75 -3.395 1 93.5 278 LYS B CA 1
ATOM 4763 C C . LYS B 1 278 ? -1.52 30.609 -3.16 1 93.5 278 LYS B C 1
ATOM 4765 O O . LYS B 1 278 ? -1.802 29.469 -3.514 1 93.5 278 LYS B O 1
ATOM 4770 N N . PRO B 1 279 ? -0.39 31.016 -2.543 1 94.75 279 PRO B N 1
ATOM 4771 C CA . PRO B 1 279 ? 0.533 29.938 -2.16 1 94.75 279 PRO B CA 1
ATOM 4772 C C . PRO B 1 279 ? -0.062 29 -1.122 1 94.75 279 PRO B C 1
ATOM 4774 O O . PRO B 1 279 ? -0.865 29.422 -0.284 1 94.75 279 PRO B O 1
ATOM 4777 N N . LEU B 1 280 ? 0.388 27.766 -1.133 1 97.44 280 LEU B N 1
ATOM 4778 C CA . LEU B 1 280 ? -0.112 26.641 -0.335 1 97.44 280 LEU B CA 1
ATOM 4779 C C . LEU B 1 280 ? -0.233 27.047 1.133 1 97.44 280 LEU B C 1
ATOM 4781 O O . LEU B 1 280 ? -1.304 26.906 1.729 1 97.44 280 LEU B O 1
ATOM 4785 N N . TYR B 1 281 ? 0.772 27.75 1.681 1 98 281 TYR B N 1
ATOM 4786 C CA . TYR B 1 281 ? 0.869 27.953 3.121 1 98 281 TYR B CA 1
ATOM 4787 C C . TYR B 1 281 ? 0.015 29.141 3.559 1 98 281 TYR B C 1
ATOM 4789 O O . TYR B 1 281 ? -0.244 29.312 4.754 1 98 281 TYR B O 1
ATOM 4797 N N . SER B 1 282 ? -0.467 29.922 2.635 1 97.62 282 SER B N 1
ATOM 4798 C CA . SER B 1 282 ? -1.243 31.109 2.959 1 97.62 282 SER B CA 1
ATOM 4799 C C . SER B 1 282 ? -2.688 30.766 3.297 1 97.62 282 SER B C 1
ATOM 4801 O O . SER B 1 282 ? -3.344 31.469 4.059 1 97.62 282 SER B O 1
ATOM 4803 N N . TYR B 1 283 ? -3.131 29.609 2.828 1 97.19 283 TYR B N 1
ATOM 4804 C CA . TYR B 1 283 ? -4.527 29.234 3.016 1 97.19 283 TYR B CA 1
ATOM 4805 C C . TYR B 1 283 ? -4.836 28.984 4.488 1 97.19 283 TYR B C 1
ATOM 4807 O O . TYR B 1 283 ? -5.859 29.453 5 1 97.19 283 TYR B O 1
ATOM 4815 N N . GLN B 1 284 ? -3.914 28.281 5.152 1 98.06 284 GLN B N 1
ATOM 4816 C CA . GLN B 1 284 ? -4.141 28 6.566 1 98.06 284 GLN B CA 1
ATOM 4817 C C . GLN B 1 284 ? -4.082 29.281 7.398 1 98.06 284 GLN B C 1
ATOM 4819 O O . GLN B 1 284 ? -4.812 29.422 8.383 1 98.06 284 GLN B O 1
ATOM 4824 N N . ILE B 1 285 ? -3.244 30.188 6.996 1 98.19 285 ILE B N 1
ATOM 4825 C CA . ILE B 1 285 ? -3.107 31.469 7.684 1 98.19 285 ILE B CA 1
ATOM 4826 C C . ILE B 1 285 ? -4.41 32.25 7.562 1 98.19 285 ILE B C 1
ATOM 4828 O O . ILE B 1 285 ? -4.914 32.781 8.555 1 98.19 285 ILE B O 1
ATOM 4832 N N . ASP B 1 286 ? -4.977 32.281 6.402 1 97.62 286 ASP B N 1
ATOM 4833 C CA . ASP B 1 286 ? -6.219 33 6.156 1 97.62 286 ASP B CA 1
ATOM 4834 C C . ASP B 1 286 ? -7.387 32.375 6.902 1 97.62 286 ASP B C 1
ATOM 4836 O O . ASP B 1 286 ? -8.219 33.062 7.484 1 97.62 286 ASP B O 1
ATOM 4840 N N . VAL B 1 287 ? -7.449 31.031 6.898 1 97.69 287 VAL B N 1
ATOM 4841 C CA . VAL B 1 287 ? -8.523 30.359 7.617 1 97.69 287 VAL B CA 1
ATOM 4842 C C . VAL B 1 287 ? -8.469 30.734 9.094 1 97.69 287 VAL B C 1
ATOM 4844 O O . VAL B 1 287 ? -9.469 31.188 9.664 1 97.69 287 VAL B O 1
ATOM 4847 N N . LEU B 1 288 ? -7.297 30.594 9.688 1 98.25 288 LEU B N 1
ATOM 4848 C CA . LEU B 1 288 ? -7.137 30.938 11.094 1 98.25 288 LEU B CA 1
ATOM 4849 C C . LEU B 1 288 ? -7.441 32.406 11.336 1 98.25 288 LEU B C 1
ATOM 4851 O O . LEU B 1 288 ? -8.141 32.75 12.289 1 98.25 288 LEU B O 1
ATOM 4855 N N . GLY B 1 289 ? -7 33.281 10.453 1 98.06 289 GLY B N 1
ATOM 4856 C CA . GLY B 1 289 ? -7.238 34.719 10.57 1 98.06 289 GLY B CA 1
ATOM 4857 C C . GLY B 1 289 ? -8.711 35.062 10.516 1 98.06 289 GLY B C 1
ATOM 4858 O O . GLY B 1 289 ? -9.188 35.875 11.328 1 98.06 289 GLY B O 1
ATOM 4859 N N . HIS B 1 290 ? -9.406 34.5 9.594 1 97.69 290 HIS B N 1
ATOM 4860 C CA . HIS B 1 290 ? -10.836 34.781 9.469 1 97.69 290 HIS B CA 1
ATOM 4861 C C . HIS B 1 290 ? -11.602 34.312 10.688 1 97.69 290 HIS B C 1
ATOM 4863 O O . HIS B 1 290 ? -12.562 34.938 11.117 1 97.69 290 HIS B O 1
ATOM 4869 N N . TYR B 1 291 ? -11.211 33.188 11.242 1 97.69 291 TYR B N 1
ATOM 4870 C CA . TYR B 1 291 ? -11.867 32.719 12.445 1 97.69 291 TYR B CA 1
ATOM 4871 C C . TYR B 1 291 ? -11.594 33.625 13.625 1 97.69 291 TYR B C 1
ATOM 4873 O O . TYR B 1 291 ? -12.5 33.938 14.414 1 97.69 291 TYR B O 1
ATOM 4881 N N . ILE B 1 292 ? -10.359 34.094 13.727 1 97.62 292 ILE B N 1
ATOM 4882 C CA . ILE B 1 292 ? -9.992 35 14.812 1 97.62 292 ILE B CA 1
ATOM 4883 C C . ILE B 1 292 ? -10.789 36.281 14.703 1 97.62 292 ILE B C 1
ATOM 4885 O O . ILE B 1 292 ? -11.266 36.812 15.703 1 97.62 292 ILE B O 1
ATOM 4889 N N . ARG B 1 293 ? -10.992 36.719 13.516 1 96.19 293 ARG B N 1
ATOM 4890 C CA . ARG B 1 293 ? -11.672 38 13.258 1 96.19 293 ARG B CA 1
ATOM 4891 C C . ARG B 1 293 ? -13.188 37.844 13.359 1 96.19 293 ARG B C 1
ATOM 4893 O O . ARG B 1 293 ? -13.914 38.812 13.398 1 96.19 293 ARG B O 1
ATOM 4900 N N . GLY B 1 294 ? -13.656 36.656 13.297 1 95.25 294 GLY B N 1
ATOM 4901 C CA . GLY B 1 294 ? -15.086 36.406 13.398 1 95.25 294 GLY B CA 1
ATOM 4902 C C . GLY B 1 294 ? -15.812 36.531 12.07 1 95.25 294 GLY B C 1
ATOM 4903 O O . GLY B 1 294 ? -17.031 36.719 12.039 1 95.25 294 GLY B O 1
ATOM 4904 N N . ASP B 1 295 ? -15.086 36.438 10.938 1 95.62 295 ASP B N 1
ATOM 4905 C CA . ASP B 1 295 ? -15.703 36.625 9.633 1 95.62 295 ASP B CA 1
ATOM 4906 C C . ASP B 1 295 ? -15.469 35.438 8.727 1 95.62 295 ASP B C 1
ATOM 4908 O O . ASP B 1 295 ? -15.43 35.562 7.5 1 95.62 295 ASP B O 1
ATOM 4912 N N . ALA B 1 296 ? -15.203 34.312 9.297 1 94.94 296 ALA B N 1
ATOM 4913 C CA . ALA B 1 296 ? -15.023 33.094 8.516 1 94.94 296 ALA B CA 1
ATOM 4914 C C . ALA B 1 296 ? -16.312 32.719 7.781 1 94.94 296 ALA B C 1
ATOM 4916 O O . ALA B 1 296 ? -17.406 32.844 8.336 1 94.94 296 ALA B O 1
ATOM 4917 N N . ASP B 1 297 ? -16.156 32.344 6.539 1 92.44 297 ASP B N 1
ATOM 4918 C CA . ASP B 1 297 ? -17.328 31.938 5.773 1 92.44 297 ASP B CA 1
ATOM 4919 C C . ASP B 1 297 ? -17.641 30.469 6.031 1 92.44 297 ASP B C 1
ATOM 4921 O O . ASP B 1 297 ? -16.906 29.781 6.742 1 92.44 297 ASP B O 1
ATOM 4925 N N . GLU B 1 298 ? -18.734 30.016 5.461 1 88.94 298 GLU B N 1
ATOM 4926 C CA . GLU B 1 298 ? -19.25 28.672 5.723 1 88.94 298 GLU B CA 1
ATOM 4927 C C . GLU B 1 298 ? -18.359 27.594 5.121 1 88.94 298 GLU B C 1
ATOM 4929 O O . GLU B 1 298 ? -18.344 26.453 5.594 1 88.94 298 GLU B O 1
ATOM 4934 N N . GLU B 1 299 ? -17.578 27.938 4.184 1 87.81 299 GLU B N 1
ATOM 4935 C CA . GLU B 1 299 ? -16.75 26.953 3.494 1 87.81 299 GLU B CA 1
ATOM 4936 C C . GLU B 1 299 ? -15.43 26.75 4.234 1 87.81 299 GLU B C 1
ATOM 4938 O O . GLU B 1 299 ? -14.711 25.781 3.975 1 87.81 299 GLU B O 1
ATOM 4943 N N . MET B 1 300 ? -15.172 27.688 5.125 1 91.88 300 MET B N 1
ATOM 4944 C CA . MET B 1 300 ? -13.93 27.594 5.887 1 91.88 300 MET B CA 1
ATOM 4945 C C . MET B 1 300 ? -14.109 26.688 7.105 1 91.88 300 MET B C 1
ATOM 4947 O O . MET B 1 300 ? -15.164 26.719 7.754 1 91.88 300 MET B O 1
ATOM 4951 N N . SER B 1 301 ? -13.094 25.828 7.258 1 93.12 301 SER B N 1
ATOM 4952 C CA . SER B 1 301 ? -13.109 24.953 8.43 1 93.12 301 SER B CA 1
ATOM 4953 C C . SER B 1 301 ? -11.758 24.938 9.133 1 93.12 301 SER B C 1
ATOM 4955 O O . SER B 1 301 ? -10.727 24.703 8.492 1 93.12 301 SER B O 1
ATOM 4957 N N . LEU B 1 302 ? -11.805 25.25 10.359 1 95.06 302 LEU B N 1
ATOM 4958 C CA . LEU B 1 302 ? -10.602 25.203 11.188 1 95.06 302 LEU B CA 1
ATOM 4959 C C . LEU B 1 302 ? -10.242 23.781 11.562 1 95.06 302 LEU B C 1
ATOM 4961 O O . LEU B 1 302 ? -11.125 22.984 11.914 1 95.06 302 LEU B O 1
ATOM 4965 N N . LEU B 1 303 ? -9.016 23.391 11.414 1 97.44 303 LEU B N 1
ATOM 4966 C CA . LEU B 1 303 ? -8.555 22.141 11.984 1 97.44 303 LEU B CA 1
ATOM 4967 C C . LEU B 1 303 ? -8.539 22.203 13.508 1 97.44 303 LEU B C 1
ATOM 4969 O O . LEU B 1 303 ? -7.742 22.938 14.102 1 97.44 303 LEU B O 1
ATOM 4973 N N . THR B 1 304 ? -9.375 21.422 14.164 1 97.81 304 THR B N 1
ATOM 4974 C CA . THR B 1 304 ? -9.523 21.516 15.609 1 97.81 304 THR B CA 1
ATOM 4975 C C . THR B 1 304 ? -8.391 20.781 16.312 1 97.81 304 THR B C 1
ATOM 4977 O O . THR B 1 304 ? -7.781 19.875 15.742 1 97.81 304 THR B O 1
ATOM 4980 N N . LEU B 1 305 ? -8.125 21.141 17.5 1 98.56 305 LEU B N 1
ATOM 4981 C CA . LEU B 1 305 ? -7.117 20.453 18.297 1 98.56 305 LEU B CA 1
ATOM 4982 C C . LEU B 1 305 ? -7.57 19.031 18.625 1 98.56 305 LEU B C 1
ATOM 4984 O O . LEU B 1 305 ? -6.742 18.141 18.828 1 98.56 305 LEU B O 1
ATOM 4988 N N . GLU B 1 306 ? -8.867 18.828 18.672 1 98.19 306 GLU B N 1
ATOM 4989 C CA . GLU B 1 306 ? -9.383 17.484 18.875 1 98.19 306 GLU B CA 1
ATOM 4990 C C . GLU B 1 306 ? -8.977 16.562 17.719 1 98.19 306 GLU B C 1
ATOM 4992 O O . GLU B 1 306 ? -8.625 15.406 17.938 1 98.19 306 GLU B O 1
ATOM 4997 N N . ASN B 1 307 ? -9.086 17.094 16.516 1 98.19 307 ASN B N 1
ATOM 4998 C CA . ASN B 1 307 ? -8.609 16.312 15.375 1 98.19 307 ASN B CA 1
ATOM 4999 C C . ASN B 1 307 ? -7.113 16.031 15.469 1 98.19 307 ASN B C 1
ATOM 5001 O O . ASN B 1 307 ? -6.668 14.93 15.172 1 98.19 307 ASN B O 1
ATOM 5005 N N . SER B 1 308 ? -6.344 17.062 15.852 1 98.69 308 SER B N 1
ATOM 5006 C CA . SER B 1 308 ? -4.906 16.891 16.016 1 98.69 308 SER B CA 1
ATOM 5007 C C . SER B 1 308 ? -4.586 15.844 17.078 1 98.69 308 SER B C 1
ATOM 5009 O O . SER B 1 308 ? -3.637 15.07 16.922 1 98.69 308 SER B O 1
ATOM 5011 N N . LEU B 1 309 ? -5.355 15.859 18.156 1 98.75 309 LEU B N 1
ATOM 5012 C CA . LEU B 1 309 ? -5.203 14.852 19.188 1 98.75 309 LEU B CA 1
ATOM 5013 C C . LEU B 1 309 ? -5.371 13.453 18.625 1 98.75 309 LEU B C 1
ATOM 5015 O O . LEU B 1 309 ? -4.578 12.555 18.922 1 98.75 309 LEU B O 1
ATOM 5019 N N . LEU B 1 310 ? -6.383 13.281 17.797 1 98.62 310 LEU B N 1
ATOM 5020 C CA . LEU B 1 310 ? -6.648 11.977 17.203 1 98.62 310 LEU B CA 1
ATOM 5021 C C . LEU B 1 310 ? -5.543 11.578 16.234 1 98.62 310 LEU B C 1
ATOM 5023 O O . LEU B 1 310 ? -5.207 10.398 16.125 1 98.62 310 LEU B O 1
ATOM 5027 N N . ASN B 1 311 ? -4.953 12.508 15.547 1 98.5 311 ASN B N 1
ATOM 5028 C CA . ASN B 1 311 ? -3.793 12.242 14.703 1 98.5 311 ASN B CA 1
ATOM 5029 C C . ASN B 1 311 ? -2.596 11.773 15.523 1 98.5 311 ASN B C 1
ATOM 5031 O O . ASN B 1 311 ? -1.941 10.789 15.172 1 98.5 311 ASN B O 1
ATOM 5035 N N . VAL B 1 312 ? -2.309 12.492 16.609 1 98.44 312 VAL B N 1
ATOM 5036 C CA . VAL B 1 312 ? -1.194 12.164 17.484 1 98.44 312 VAL B CA 1
ATOM 5037 C C . VAL B 1 312 ? -1.374 10.758 18.047 1 98.44 312 VAL B C 1
ATOM 5039 O O . VAL B 1 312 ? -0.399 10.023 18.219 1 98.44 312 VAL B O 1
ATOM 5042 N N . ARG B 1 313 ? -2.59 10.43 18.344 1 98.69 313 ARG B N 1
ATOM 5043 C CA . ARG B 1 313 ? -2.883 9.102 18.875 1 98.69 313 ARG B CA 1
ATOM 5044 C C . ARG B 1 313 ? -2.43 8.016 17.906 1 98.69 313 ARG B C 1
ATOM 5046 O O . ARG B 1 313 ? -1.814 7.027 18.312 1 98.69 313 ARG B O 1
ATOM 5053 N N . VAL B 1 314 ? -2.717 8.125 16.641 1 98.81 314 VAL B N 1
ATOM 5054 C CA . VAL B 1 314 ? -2.322 7.152 15.625 1 98.81 314 VAL B CA 1
ATOM 5055 C C . VAL B 1 314 ? -0.801 7.125 15.492 1 98.81 314 VAL B C 1
ATOM 5057 O O . VAL B 1 314 ? -0.195 6.051 15.453 1 98.81 314 VAL B O 1
ATOM 5060 N N . LEU B 1 315 ? -0.2 8.297 15.453 1 98.56 315 LEU B N 1
ATOM 5061 C CA . LEU B 1 315 ? 1.247 8.383 15.289 1 98.56 315 LEU B CA 1
ATOM 5062 C C . LEU B 1 315 ? 1.963 7.738 16.469 1 98.56 315 LEU B C 1
ATOM 5064 O O . LEU B 1 315 ? 2.965 7.043 16.297 1 98.56 315 LEU B O 1
ATOM 5068 N N . GLU B 1 316 ? 1.453 8.055 17.672 1 98.12 316 GLU B N 1
ATOM 5069 C CA . GLU B 1 316 ? 2.051 7.484 18.875 1 98.12 316 GLU B CA 1
ATOM 5070 C C . GLU B 1 316 ? 1.966 5.961 18.859 1 98.12 316 GLU B C 1
ATOM 5072 O O . GLU B 1 316 ? 2.936 5.273 19.188 1 98.12 316 GLU B O 1
ATOM 5077 N N . LYS B 1 317 ? 0.83 5.453 18.516 1 98.31 317 LYS B N 1
ATOM 5078 C CA . LYS B 1 317 ? 0.663 4.004 18.422 1 98.31 317 LYS B CA 1
ATOM 5079 C C . LYS B 1 317 ? 1.584 3.41 17.359 1 98.31 317 LYS B C 1
ATOM 5081 O O . LYS B 1 317 ? 2.176 2.35 17.578 1 98.31 317 LYS B O 1
ATOM 5086 N N . TRP B 1 318 ? 1.683 4.043 16.219 1 98.56 318 TRP B N 1
ATOM 5087 C CA . TRP B 1 318 ? 2.578 3.633 15.148 1 98.56 318 TRP B CA 1
ATOM 5088 C C . TRP B 1 318 ? 4.016 3.531 15.648 1 98.56 318 TRP B C 1
ATOM 5090 O O . TRP B 1 318 ? 4.664 2.494 15.484 1 98.56 318 TRP B O 1
ATOM 5100 N N . LEU B 1 319 ? 4.465 4.57 16.312 1 97.38 319 LEU B N 1
ATOM 5101 C CA . LEU B 1 319 ? 5.832 4.637 16.828 1 97.38 319 LEU B CA 1
ATOM 5102 C C . LEU B 1 319 ? 6.078 3.539 17.859 1 97.38 319 LEU B C 1
ATOM 5104 O O . LEU B 1 319 ? 7.117 2.879 17.828 1 97.38 319 LEU B O 1
ATOM 5108 N N . HIS B 1 320 ? 5.129 3.375 18.734 1 97.38 320 HIS B N 1
ATOM 5109 C CA . HIS B 1 320 ? 5.262 2.365 19.781 1 97.38 320 HIS B CA 1
ATOM 5110 C C . HIS B 1 320 ? 5.418 0.972 19.188 1 97.38 320 HIS B C 1
ATOM 5112 O O . HIS B 1 320 ? 6.297 0.211 19.594 1 97.38 320 HIS B O 1
ATOM 5118 N N . GLN B 1 321 ? 4.613 0.621 18.203 1 97.62 321 GLN B N 1
ATOM 5119 C CA . GLN B 1 321 ? 4.664 -0.704 17.594 1 97.62 321 GLN B CA 1
ATOM 5120 C C . GLN B 1 321 ? 5.988 -0.928 16.875 1 97.62 321 GLN B C 1
ATOM 5122 O O . GLN B 1 321 ? 6.57 -2.01 16.953 1 97.62 321 GLN B O 1
ATOM 5127 N N . VAL B 1 322 ? 6.453 0.058 16.172 1 96.88 322 VAL B N 1
ATOM 5128 C CA . VAL B 1 322 ? 7.695 -0.042 15.422 1 96.88 322 VAL B CA 1
ATOM 5129 C C . VAL B 1 322 ? 8.867 -0.247 16.375 1 96.88 322 VAL B C 1
ATOM 5131 O O . VAL B 1 322 ? 9.734 -1.092 16.141 1 96.88 322 VAL B O 1
ATOM 5134 N N . HIS B 1 323 ? 8.891 0.468 17.469 1 94.12 323 HIS B N 1
ATOM 5135 C CA . HIS B 1 323 ? 10 0.372 18.406 1 94.12 323 HIS B CA 1
ATOM 5136 C C . HIS B 1 323 ? 9.945 -0.929 19.188 1 94.12 323 HIS B C 1
ATOM 5138 O O . HIS B 1 323 ? 10.984 -1.506 19.531 1 94.12 323 HIS B O 1
ATOM 5144 N N . GLU B 1 324 ? 8.734 -1.375 19.578 1 90.94 324 GLU B N 1
ATOM 5145 C CA . GLU B 1 324 ? 8.578 -2.637 20.297 1 90.94 324 GLU B CA 1
ATOM 5146 C C . GLU B 1 324 ? 9.117 -3.807 19.469 1 90.94 324 GLU B C 1
ATOM 5148 O O . GLU B 1 324 ? 9.797 -4.684 20 1 90.94 324 GLU B O 1
ATOM 5153 N N . LYS B 1 325 ? 8.883 -3.854 18.25 1 84.56 325 LYS B N 1
ATOM 5154 C CA . LYS B 1 325 ? 9.281 -4.961 17.375 1 84.56 325 LYS B CA 1
ATOM 5155 C C . LYS B 1 325 ? 10.781 -4.934 17.109 1 84.56 325 LYS B C 1
ATOM 5157 O O . LYS B 1 325 ? 11.398 -5.984 16.922 1 84.56 325 LYS B O 1
ATOM 5162 N N . ASN B 1 326 ? 11.305 -3.828 17.016 1 80.69 326 ASN B N 1
ATOM 5163 C CA . ASN B 1 326 ? 12.727 -3.717 16.719 1 80.69 326 ASN B CA 1
ATOM 5164 C C . ASN B 1 326 ? 13.57 -3.91 17.984 1 80.69 326 ASN B C 1
ATOM 5166 O O . ASN B 1 326 ? 14.789 -4.07 17.891 1 80.69 326 ASN B O 1
ATOM 5170 N N . ALA B 1 327 ? 12.906 -3.76 19.094 1 72.81 327 ALA B N 1
ATOM 5171 C CA . ALA B 1 327 ? 13.602 -4.043 20.344 1 72.81 327 ALA B CA 1
ATOM 5172 C C . ALA B 1 327 ? 13.688 -5.543 20.609 1 72.81 327 ALA B C 1
ATOM 5174 O O . ALA B 1 327 ? 14.547 -6.004 21.359 1 72.81 327 ALA B O 1
ATOM 5175 N N . LEU B 1 328 ? 12.688 -6.379 20.062 1 60.22 328 LEU B N 1
ATOM 5176 C CA . LEU B 1 328 ? 12.672 -7.82 20.25 1 60.22 328 LEU B CA 1
ATOM 5177 C C . LEU B 1 328 ? 13.633 -8.516 19.297 1 60.22 328 LEU B C 1
ATOM 5179 O O . LEU B 1 328 ? 13.758 -8.117 18.141 1 60.22 328 LEU B O 1
ATOM 5183 N N . PRO B 1 329 ? 14.445 -9.352 19.906 1 51.06 329 PRO B N 1
ATOM 5184 C CA . PRO B 1 329 ? 15.297 -10.109 18.984 1 51.06 329 PRO B CA 1
ATOM 5185 C C . PRO B 1 329 ? 14.508 -10.852 17.922 1 51.06 329 PRO B C 1
ATOM 5187 O O . PRO B 1 329 ? 13.367 -11.25 18.156 1 51.06 329 PRO B O 1
ATOM 5190 N N . ALA B 1 330 ? 14.758 -10.578 16.719 1 48.12 330 ALA B N 1
ATOM 5191 C CA . ALA B 1 330 ? 14.102 -11.32 15.648 1 48.12 330 ALA B CA 1
ATOM 5192 C C . ALA B 1 330 ? 13.844 -12.766 16.047 1 48.12 330 ALA B C 1
ATOM 5194 O O . ALA B 1 330 ? 14.789 -13.516 16.328 1 48.12 330 ALA B O 1
ATOM 5195 N N . ALA B 1 331 ? 12.703 -13.023 16.766 1 39.28 331 ALA B N 1
ATOM 5196 C CA . ALA B 1 331 ? 12.477 -14.438 17.016 1 39.28 331 ALA B CA 1
ATOM 5197 C C . ALA B 1 331 ? 12.5 -15.242 15.719 1 39.28 331 ALA B C 1
ATOM 5199 O O . ALA B 1 331 ? 11.758 -14.938 14.789 1 39.28 331 ALA B O 1
ATOM 5200 N N . VAL B 1 332 ? 13.523 -15.727 15.352 1 37.47 332 VAL B N 1
ATOM 5201 C CA . VAL B 1 332 ? 13.602 -16.781 14.344 1 37.47 332 VAL B CA 1
ATOM 5202 C C . VAL B 1 332 ? 12.602 -17.891 14.664 1 37.47 332 VAL B C 1
ATOM 5204 O O . VAL B 1 332 ? 12.789 -18.641 15.625 1 37.47 332 VAL B O 1
ATOM 5207 N N . ASP B 1 333 ? 11.219 -17.562 14.602 1 32.38 333 ASP B N 1
ATOM 5208 C CA . ASP B 1 333 ? 10.523 -18.859 14.539 1 32.38 333 ASP B CA 1
ATOM 5209 C C . ASP B 1 333 ? 10.797 -19.562 13.211 1 32.38 333 ASP B C 1
ATOM 5211 O O . ASP B 1 333 ? 10.812 -18.922 12.156 1 32.38 333 ASP B O 1
#

pLDDT: mean 94.82, std 9.35, range [31.81, 98.94]

Solvent-accessible surface area (backbone atoms only — not comparable to full-atom values): 34149 Å² total; per-residue (Å²): 122,83,79,80,55,42,30,30,29,31,36,34,77,43,72,66,31,54,54,47,51,54,20,33,62,69,23,90,30,40,36,71,48,35,38,14,17,81,43,61,69,54,24,52,52,50,22,61,75,68,71,35,87,36,63,25,65,34,59,65,60,52,51,66,38,81,78,49,45,31,34,36,41,42,58,56,48,83,48,33,53,65,52,50,42,52,32,17,74,55,62,27,24,36,40,30,40,64,52,57,41,76,36,52,68,48,33,53,51,44,49,51,37,30,58,74,46,69,50,57,56,31,61,52,62,34,38,70,55,30,66,56,50,46,49,51,41,52,45,52,73,70,42,66,27,44,61,61,44,41,33,44,31,34,36,28,33,63,38,59,91,74,45,39,90,55,86,40,32,12,56,54,73,41,30,51,52,58,52,44,51,51,34,60,65,65,70,54,64,66,73,46,78,48,52,48,50,38,60,49,96,84,65,45,40,38,29,39,40,38,40,36,31,33,74,95,59,19,34,33,46,38,37,23,22,16,78,33,56,60,46,72,46,44,36,41,34,25,72,43,6,31,38,39,44,73,37,55,73,78,64,51,49,46,61,77,28,36,34,41,29,23,36,48,81,64,45,82,72,44,79,49,72,38,66,48,96,54,60,55,59,15,41,42,52,30,50,53,37,27,53,74,71,69,67,56,54,90,87,58,76,80,62,48,57,67,58,51,34,56,45,28,43,53,50,40,51,47,52,51,44,24,51,55,56,69,68,42,71,80,69,84,122,123,84,79,80,55,42,31,29,31,32,36,35,77,41,73,68,30,53,55,46,51,54,18,32,62,70,23,88,30,39,37,71,47,34,39,14,17,80,44,61,68,53,25,50,51,51,23,59,74,68,71,34,86,37,64,28,63,33,59,66,60,52,51,66,38,82,77,48,46,31,35,36,41,42,57,55,47,82,49,33,52,64,51,49,41,53,32,18,74,56,60,28,25,37,41,29,41,65,49,57,40,75,36,51,68,48,33,53,52,44,50,50,37,31,59,75,47,70,51,57,56,31,60,51,62,34,37,70,55,30,65,54,48,46,50,52,42,52,45,54,72,69,41,65,26,45,62,61,42,42,32,43,31,35,36,29,32,63,39,60,90,73,46,39,91,55,85,40,31,10,56,52,72,40,31,49,52,58,53,45,50,51,32,61,65,65,70,54,64,65,73,46,77,48,52,47,50,36,60,48,97,85,64,45,39,39,29,39,39,38,40,36,30,32,77,95,60,20,34,32,44,39,36,23,22,15,77,33,55,58,45,71,45,42,36,41,35,25,72,44,7,32,38,40,46,73,36,53,73,78,64,50,49,45,62,78,28,36,35,41,29,22,36,48,82,64,46,82,72,44,79,48,73,37,66,47,95,54,61,53,60,17,40,42,53,31,51,54,36,26,53,74,70,70,67,55,55,90,86,58,76,80,62,49,57,68,57,50,35,56,47,28,43,54,51,40,52,47,51,50,43,25,51,54,58,68,68,43,71,81,69,80,123

Nearest PDB structures (foldseek):
  2glx-assembly6_F  TM=8.701E-01  e=1.664E-27  Ensifer adhaerens
  4koa-assembly1_A-2  TM=8.645E-01  e=5.985E-27  Sinorhizobium meliloti 1021
  5uib-assembly1_A  TM=7.979E-01  e=1.125E-24  Rhizobium rhizogenes K84
  3ezy-assembly1_B  TM=7.831E-01  e=2.013E-24  Thermotoga maritima
  3ezy-assembly1_C  TM=7.945E-01  e=9.686E-24  Thermotoga maritima